Protein AF-A0A6J1R0N5-F1 (afdb_monomer)

Foldseek 3Di:
DWDDDPPDIDDADDDPDPVVRLVVSLVVLQVVQVVLVVVVHHDDLVLDAAEAADQVLDADQPRWHADPNDTHGYDQWHADPNQIAGSPRQSLVVLVVLLVQLVVLLVVLLVQFALFAHDALVVLLVSCCVRRVVSLQPCCLRNVHPDPVSNVSSQVSVQSSLCRSQSADPPFDSLLSCQQSLHFRSLLSSLLSLLLVLLCCLAANDPVVLVVLVVLLVVQVVVCVVPVPDDRRSNSVSNVVNVVCSLQQPDHDNAQPLVVDDLCLLQPAAAEAAVLQVVLQDDDFAPDDDDLVRFDADPVLVVSVVVVCVVVVFDPAFEKEKFWDADPPFQFIKIKMDTPPPDDIDMAGAHNLADRLRRRLVRLLVVLVVVVVCVVVVVDQGQEYEYEYQDVVLVVLLNDSDDDSLRWPSSSSNSNSVVCCCPVRVHDYYYYYHHPRSSNRNNSSRVVRSVVSRNDHHDSPHRHRSVSVSVVSVVVSLVVRVVVSVVCCVPHQVQLCVQPGDSVDSDRPCPPPDDGSLLSSVLSCVSSVHFPQLQNCCVVVVDVAQADPQRRRHGDPLCVQPPRPVLVVLNVVLVVVCVVVVHDDRDDPSVCVSVVVVVNSVSSVVSVVVSVDRD

pLDDT: mean 92.03, std 6.22, range [54.94, 98.06]

Solvent-accessible surface area (backbone atoms only — not comparable to full-atom values): 33763 Å² total; per-residue (Å²): 99,78,50,77,56,92,91,51,77,45,78,61,74,87,74,91,50,65,66,64,38,46,54,53,48,32,52,50,52,48,52,50,45,53,55,34,47,76,71,78,40,83,76,60,62,92,79,55,79,41,63,61,74,38,92,84,51,71,66,55,83,89,43,64,40,64,47,96,89,40,79,36,55,46,31,62,48,48,75,55,97,91,44,41,42,37,22,60,70,69,25,63,70,32,53,51,56,48,42,55,52,30,50,55,35,38,50,53,52,46,73,53,22,50,50,61,46,53,60,39,50,61,59,32,44,50,50,34,51,66,48,34,47,47,61,62,55,62,65,23,31,78,55,58,56,90,49,68,72,62,37,48,60,53,50,51,49,53,53,51,35,46,30,43,26,44,30,40,48,91,83,49,47,68,56,51,48,36,61,58,65,50,54,68,46,69,70,44,46,29,36,35,52,19,29,50,49,39,50,47,36,62,36,44,38,60,68,70,59,53,48,51,50,49,53,48,36,52,51,45,50,57,50,24,75,79,35,72,88,57,77,71,54,49,41,36,55,18,39,64,58,44,56,75,44,46,72,46,52,39,78,64,38,88,62,54,72,68,77,79,50,59,69,61,41,56,54,57,85,59,57,69,49,53,62,72,25,54,73,66,55,72,81,79,70,57,83,80,87,76,54,76,93,73,64,62,84,46,72,70,43,55,54,56,53,44,54,54,25,68,75,67,70,41,68,86,46,51,46,32,22,32,19,34,30,66,56,91,89,38,70,6,18,2,16,6,30,31,45,71,90,74,84,56,73,48,63,40,28,33,45,56,70,50,40,44,66,55,25,35,32,43,14,50,30,49,49,45,50,51,53,52,51,34,47,76,68,69,74,52,92,68,56,25,35,37,39,36,31,57,53,61,68,49,56,57,55,60,55,49,52,73,89,51,80,79,58,53,69,49,49,54,48,35,36,44,44,50,44,46,42,31,73,75,70,60,29,46,66,40,39,35,34,40,57,76,55,60,77,42,44,57,56,53,48,9,49,50,41,1,47,51,18,8,63,36,79,43,47,88,86,62,55,47,55,70,70,31,54,45,51,50,39,51,51,52,28,50,49,54,35,47,54,52,38,58,62,48,30,79,83,47,49,48,68,26,55,74,66,71,61,54,90,88,60,77,65,41,86,58,74,82,58,87,67,58,25,33,57,52,10,34,52,46,8,59,53,56,69,36,44,74,39,35,35,48,30,25,80,66,70,76,43,94,56,26,48,30,95,79,71,46,76,56,24,43,74,55,37,57,69,76,67,40,71,86,44,48,74,50,40,51,60,40,50,54,52,30,57,78,68,74,53,79,84,90,70,60,62,67,61,41,61,67,71,60,45,58,71,62,49,51,50,53,49,53,33,43,60,68,72,70,58,83,76

Secondary structure (DSSP, 8-state):
-EEEETTEEEE----S-HHHHHHHHHHHHHHHHHHHHHTT----GGG--EE---SS----TT-EEEETTEEEEEESEEEETTEEEETTS--HHHHHHHHHHHHHHHHHHHHHB-SSSBS-HHHHHHHHHHHTHHHHHTTHHHH--SSHHHHHHHHHHHHHHHHHHHT--TTS-HHHHHHHHT---HHHHHHHHHHHHHHHHHHH--HHHHHHHHHHHHHHHHHHHH-TTPPPPHHHHHHHHHHTTTTTT-SPPSS-GGGGS-HHHHH----EE-HHHHHTT-SPPP-----GGG----HHHHHHHHHHHHHHT-SS-EEEEEEEEE-SS-SSEEEEEEETTSS-EEEEEE-TTS-HHHHHHHHHHHHHHHHHHHHHTTS---SEEEEEES-HHHHHHHH-----TTS-HHHHHHHHHHHHHHHHH--EEEEEE--TTSS-HHHHHHHHHHHHHHHSPPPTT-PPPHHHHHHHHHHHHHHHHHHHHHHHHTTS-HHHHHHT--TT--S-GGGS----HHHHHHHHHHHTT--SSHHHHHTTTSSS----TTS-S---HHHHHHT-GGGHHHHHHHHHHHHHTT------HHHHHHTT-HHHHHHHHHHHHHTT---

Sequence (615 aa):
MELEFADDIVVYKMGSDRKQNRDKIEEAVNIIAKNLELLGLDLEPKKTTLVEYSRSGFVDDNISIMVKGVTIPNSSESRFLGVRVDNQVKFEGHIQDVRAKIEKANSILKYLNSVTRGSDCYTALLLYKSLVRSVTDYGCFVYAPTTGSLRLKLERGQYLGLRTALGTRNSTPTNVLVAEAKVDLLSVRAMMLAKNFCTKIIKYGNPSIRESIDILSQKEMLHRMRHPQKKKSIISLAWDRVKLFRKDIGQSLNNFEVWDMNYEDLTEDITIDTEIGFSHSAGRKTKERRRLEEMKYEKKDLDFIKEFCDEYDLENPMVIYTDGSKSEDSVATGASVIFEDNSQALYASLPKMWSSFSAEAFAISTALEKLEKDQDQGKGFFKNVLILSDCQSVLKAIKNNRLDVYKSSLILDIRRRHFRLKNKYGCTIIYGWIPAHRGYTGNEMADLLAKEGASEEAMSNFPIPISDLRCIFKEEAWNSTQDVLIRESSYKGKDYFRNFFNKNIKQPWFKQVRAERYFYSFINRIRANHYNLNESLARKNYIDSPRCECGYEIEDINHVIWQCSRYDAEREVMGEELVKRNIHGTEDIVDLIKREDWNKIGVIFNFIKRTGRII

Structure (mmCIF, N/CA/C/O backbone):
data_AF-A0A6J1R0N5-F1
#
_entry.id   AF-A0A6J1R0N5-F1
#
loop_
_atom_site.group_PDB
_atom_site.id
_atom_site.type_symbol
_atom_site.label_atom_id
_atom_site.label_alt_id
_atom_site.label_comp_id
_atom_site.label_asym_id
_atom_site.label_entity_id
_atom_site.label_seq_id
_atom_site.pdbx_PDB_ins_code
_atom_site.Cartn_x
_atom_site.Cartn_y
_atom_site.Cartn_z
_atom_site.occupancy
_atom_site.B_iso_or_equiv
_atom_site.auth_seq_id
_atom_site.auth_comp_id
_atom_site.auth_asym_id
_atom_site.auth_atom_id
_atom_site.pdbx_PDB_model_num
ATOM 1 N N . MET A 1 1 ? -6.418 -29.106 21.463 1.00 59.69 1 MET A N 1
ATOM 2 C CA . MET A 1 1 ? -6.701 -27.694 21.140 1.00 59.69 1 MET A CA 1
ATOM 3 C C . MET A 1 1 ? -7.304 -27.689 19.757 1.00 59.69 1 MET A C 1
ATOM 5 O O . MET A 1 1 ? -6.890 -28.506 18.937 1.00 59.69 1 MET A O 1
ATOM 9 N N . GLU A 1 2 ? -8.283 -26.824 19.559 1.00 67.50 2 GLU A N 1
ATOM 10 C CA . GLU A 1 2 ? -9.093 -26.724 18.351 1.00 67.50 2 GLU A CA 1
ATOM 11 C C . GLU A 1 2 ? -8.983 -25.295 17.815 1.00 67.50 2 GLU A C 1
ATOM 13 O O . GLU A 1 2 ? -8.913 -24.338 18.593 1.00 67.50 2 GLU A O 1
ATOM 18 N N . LEU A 1 3 ? -8.851 -25.170 16.497 1.00 78.88 3 LEU A N 1
ATOM 19 C CA . LEU A 1 3 ? -8.853 -23.905 15.774 1.00 78.88 3 LEU A CA 1
ATOM 20 C C . LEU A 1 3 ? -9.904 -24.010 14.677 1.00 78.88 3 LEU A C 1
ATOM 22 O O . LEU A 1 3 ? -9.853 -24.936 13.873 1.00 78.88 3 LEU A O 1
ATOM 26 N N . GLU A 1 4 ? -10.808 -23.043 14.623 1.00 81.94 4 GLU A N 1
ATOM 27 C CA . GLU A 1 4 ? -11.933 -23.052 13.693 1.00 81.94 4 GLU A CA 1
ATOM 28 C C . GLU A 1 4 ? -11.978 -21.751 12.899 1.00 81.94 4 GLU A C 1
ATOM 30 O O . GLU A 1 4 ? -11.718 -20.659 13.421 1.00 81.94 4 GLU A O 1
ATOM 35 N N . PHE A 1 5 ? -12.316 -21.869 11.620 1.00 83.19 5 PHE A N 1
ATOM 36 C CA . PHE A 1 5 ? -12.647 -20.740 10.769 1.00 83.19 5 PHE A CA 1
ATOM 37 C C . PHE A 1 5 ? -13.752 -21.148 9.793 1.00 83.19 5 PHE A C 1
ATOM 39 O O . PHE A 1 5 ? -13.491 -21.858 8.828 1.00 83.19 5 PHE A O 1
ATOM 46 N N . ALA A 1 6 ? -14.973 -20.660 10.028 1.00 85.88 6 ALA A N 1
ATOM 47 C CA . ALA A 1 6 ? -16.163 -21.092 9.291 1.00 85.88 6 ALA A CA 1
ATOM 48 C C . ALA A 1 6 ? -16.314 -22.629 9.320 1.00 85.88 6 ALA A C 1
ATOM 50 O O . ALA A 1 6 ? -16.497 -23.181 10.399 1.00 85.88 6 ALA A O 1
ATOM 51 N N . ASP A 1 7 ? -16.244 -23.302 8.171 1.00 87.56 7 ASP A N 1
ATOM 52 C CA . ASP A 1 7 ? -16.334 -24.760 8.027 1.00 87.56 7 ASP A CA 1
ATOM 53 C C . ASP A 1 7 ? -14.981 -25.489 8.151 1.00 87.56 7 ASP A C 1
ATOM 55 O O . ASP A 1 7 ? -14.952 -26.715 8.261 1.00 87.56 7 ASP A O 1
ATOM 59 N N . ASP A 1 8 ? -13.860 -24.761 8.163 1.00 89.62 8 ASP A N 1
ATOM 60 C CA . ASP A 1 8 ? -12.525 -25.338 8.316 1.00 89.62 8 ASP A CA 1
ATOM 61 C C . ASP A 1 8 ? -12.177 -25.531 9.808 1.00 89.62 8 ASP A C 1
ATOM 63 O O . ASP A 1 8 ? -11.988 -24.561 10.550 1.00 89.62 8 ASP A O 1
ATOM 67 N N . ILE A 1 9 ? -12.016 -26.791 10.233 1.00 91.00 9 ILE A N 1
ATOM 68 C CA . ILE A 1 9 ? -11.664 -27.186 11.610 1.00 91.00 9 ILE A CA 1
ATOM 69 C C . ILE A 1 9 ? -10.265 -27.813 11.637 1.00 91.00 9 ILE A C 1
ATOM 71 O O . ILE A 1 9 ? -9.937 -28.687 10.832 1.00 91.00 9 ILE A O 1
ATOM 75 N N . VAL A 1 10 ? -9.430 -27.403 12.596 1.00 91.31 10 VAL A N 1
ATOM 76 C CA . VAL A 1 10 ? -8.102 -27.981 12.837 1.00 91.31 10 VAL A CA 1
ATOM 77 C C . VAL A 1 10 ? -7.991 -28.479 14.268 1.00 91.31 10 VAL A C 1
ATOM 79 O O . VAL A 1 10 ? -8.023 -27.710 15.229 1.00 91.31 10 VAL A O 1
ATOM 82 N N . VAL A 1 11 ? -7.729 -29.777 14.391 1.00 92.38 11 VAL A N 1
ATOM 83 C CA . VAL A 1 11 ? -7.383 -30.436 15.650 1.00 92.38 11 VAL A CA 1
ATOM 84 C C . VAL A 1 11 ? -5.901 -30.771 15.635 1.00 92.38 11 VAL A C 1
ATOM 86 O O . VAL A 1 11 ? -5.391 -31.345 14.675 1.00 92.38 11 VAL A O 1
ATOM 89 N N . TYR A 1 12 ? -5.191 -30.436 16.712 1.00 92.31 12 TYR A N 1
ATOM 90 C CA . TYR A 1 12 ? -3.778 -30.784 16.830 1.00 92.31 12 TYR A CA 1
ATOM 91 C C . TYR A 1 12 ? -3.395 -31.276 18.224 1.00 92.31 12 TYR A C 1
ATOM 93 O O . TYR A 1 12 ? -3.928 -30.850 19.258 1.00 92.31 12 TYR A O 1
ATOM 101 N N . LYS A 1 13 ? -2.392 -32.159 18.237 1.00 91.62 13 LYS A N 1
ATOM 102 C CA . LYS A 1 13 ? -1.748 -32.687 19.437 1.00 91.62 13 LYS A CA 1
ATOM 103 C C . LYS A 1 13 ? -0.231 -32.639 19.274 1.00 91.62 13 LYS A C 1
ATOM 105 O O . LYS A 1 13 ? 0.304 -32.966 18.223 1.00 91.62 13 LYS A O 1
ATOM 110 N N . MET A 1 14 ? 0.455 -32.235 20.339 1.00 89.44 14 MET A N 1
ATOM 111 C CA . MET A 1 14 ? 1.913 -32.250 20.432 1.00 89.44 14 MET A CA 1
ATOM 112 C C . MET A 1 14 ? 2.330 -33.246 21.518 1.00 89.44 14 MET A C 1
ATOM 114 O O . MET A 1 14 ? 1.792 -33.211 22.627 1.00 89.44 14 MET A O 1
ATOM 118 N N . GLY A 1 15 ? 3.292 -34.110 21.202 1.00 89.75 15 GLY A N 1
ATOM 119 C CA . GLY A 1 15 ? 3.827 -35.135 22.100 1.00 89.75 15 GLY A CA 1
ATOM 120 C C . GLY A 1 15 ? 4.934 -35.937 21.414 1.00 89.75 15 GLY A C 1
ATOM 121 O O . GLY A 1 15 ? 5.039 -35.898 20.191 1.00 89.75 15 GLY A O 1
ATOM 122 N N . SER A 1 16 ? 5.762 -36.641 22.185 1.00 88.62 16 SER A N 1
ATOM 123 C CA . SER A 1 16 ? 6.844 -37.486 21.654 1.00 88.62 16 SER A CA 1
ATOM 124 C C . SER A 1 16 ? 6.361 -38.842 21.132 1.00 88.62 16 SER A C 1
ATOM 126 O O . SER A 1 16 ? 7.018 -39.422 20.273 1.00 88.62 16 SER A O 1
ATOM 128 N N . ASP A 1 17 ? 5.230 -39.343 21.637 1.00 91.50 17 ASP A N 1
ATOM 129 C CA . ASP A 1 17 ? 4.632 -40.606 21.205 1.00 91.50 17 ASP A CA 1
ATOM 130 C C . ASP A 1 17 ? 3.642 -40.372 20.058 1.00 91.50 17 ASP A C 1
ATOM 132 O O . ASP A 1 17 ? 2.557 -39.810 20.233 1.00 91.50 17 ASP A O 1
ATOM 136 N N . ARG A 1 18 ? 4.040 -40.814 18.867 1.00 90.44 18 ARG A N 1
ATOM 137 C CA . ARG A 1 18 ? 3.276 -40.654 17.627 1.00 90.44 18 ARG A CA 1
ATOM 138 C C . ARG A 1 18 ? 1.965 -41.436 17.650 1.00 90.44 18 ARG A C 1
ATOM 140 O O . ARG A 1 18 ? 0.943 -40.897 17.234 1.00 90.44 18 ARG A O 1
ATOM 147 N N . LYS A 1 19 ? 1.976 -42.667 18.176 1.00 90.69 19 LYS A N 1
ATOM 148 C CA . LYS A 1 19 ? 0.784 -43.527 18.226 1.00 90.69 19 LYS A CA 1
ATOM 149 C C . LYS A 1 19 ? -0.236 -42.945 19.191 1.00 90.69 19 LYS A C 1
ATOM 151 O O . LYS A 1 19 ? -1.377 -42.725 18.805 1.00 90.69 19 LYS A O 1
ATOM 156 N N . GLN A 1 20 ? 0.212 -42.558 20.385 1.00 93.69 20 GLN A N 1
ATOM 157 C CA . GLN A 1 20 ? -0.666 -41.917 21.360 1.00 93.69 20 GLN A CA 1
ATOM 158 C C . GLN A 1 20 ? -1.241 -40.587 20.843 1.00 93.69 20 GLN A C 1
ATOM 160 O O . GLN A 1 20 ? -2.402 -40.269 21.105 1.00 93.69 20 GLN A O 1
ATOM 165 N N . ASN A 1 21 ? -0.447 -39.782 20.126 1.00 93.50 21 ASN A N 1
ATOM 166 C CA . ASN A 1 21 ? -0.946 -38.549 19.514 1.00 93.50 21 ASN A CA 1
ATOM 167 C C . ASN A 1 21 ? -2.025 -38.841 18.467 1.00 93.50 21 ASN A C 1
ATOM 169 O O . ASN A 1 21 ? -3.053 -38.169 18.479 1.00 93.50 21 ASN A O 1
ATOM 173 N N . ARG A 1 22 ? -1.801 -39.836 17.597 1.00 94.44 22 ARG A N 1
ATOM 174 C CA . ARG A 1 22 ? -2.782 -40.292 16.607 1.00 94.44 22 ARG A CA 1
ATOM 175 C C . ARG A 1 22 ? -4.070 -40.734 17.286 1.00 94.44 22 ARG A C 1
ATOM 177 O O . ARG A 1 22 ? -5.122 -40.233 16.912 1.00 94.44 22 ARG A O 1
ATOM 184 N N . ASP A 1 23 ? -3.989 -41.615 18.285 1.00 94.38 23 ASP A N 1
ATOM 185 C CA . ASP A 1 23 ? -5.167 -42.168 18.972 1.00 94.38 23 ASP A CA 1
ATOM 186 C C . ASP A 1 23 ? -6.022 -41.042 19.582 1.00 94.38 23 ASP A C 1
ATOM 188 O O . ASP A 1 23 ? -7.237 -41.007 19.416 1.00 94.38 23 ASP A O 1
ATOM 192 N N . LYS A 1 24 ? -5.376 -40.044 20.204 1.00 95.38 24 LYS A N 1
ATOM 193 C CA . LYS A 1 24 ? -6.061 -38.865 20.762 1.00 95.38 24 LYS A CA 1
ATOM 194 C C . LYS A 1 24 ? -6.669 -37.947 19.701 1.00 95.38 24 LYS A C 1
ATOM 196 O O . LYS A 1 24 ? -7.677 -37.300 19.970 1.00 95.38 24 LYS A O 1
ATOM 201 N N . ILE A 1 25 ? -6.039 -37.827 18.532 1.00 95.25 25 ILE A N 1
ATOM 202 C CA . ILE A 1 25 ? -6.597 -37.058 17.412 1.00 95.25 25 ILE A CA 1
ATOM 203 C C . ILE A 1 25 ? -7.824 -37.783 16.854 1.00 95.25 25 ILE A C 1
ATOM 205 O O . ILE A 1 25 ? -8.840 -37.137 16.633 1.00 95.25 25 ILE A O 1
ATOM 209 N N . GLU A 1 26 ? -7.754 -39.102 16.674 1.00 95.75 26 GLU A N 1
ATOM 210 C CA . GLU A 1 26 ? -8.882 -39.916 16.211 1.00 95.75 26 GLU A CA 1
ATOM 211 C C . GLU A 1 26 ? -10.077 -39.824 17.167 1.00 95.75 26 GLU A C 1
ATOM 213 O O . GLU A 1 26 ? -11.199 -39.576 16.727 1.00 95.75 26 GLU A O 1
ATOM 218 N N . GLU A 1 27 ? -9.839 -39.945 18.475 1.00 95.50 27 GLU A N 1
ATOM 219 C CA . GLU A 1 27 ? -10.869 -39.753 19.500 1.00 95.50 27 GLU A CA 1
ATOM 220 C C . GLU A 1 27 ? -11.522 -38.366 19.384 1.00 95.50 27 GLU A C 1
ATOM 222 O O . GLU A 1 27 ? -12.745 -38.257 19.297 1.00 95.50 27 GLU A O 1
ATOM 227 N N . ALA A 1 28 ? -10.714 -37.303 19.305 1.00 94.75 28 ALA A N 1
ATOM 228 C CA . ALA A 1 28 ? -11.211 -35.935 19.192 1.00 94.75 28 ALA A CA 1
ATOM 229 C C . ALA A 1 28 ? -12.021 -35.701 17.905 1.00 94.75 28 ALA A C 1
ATOM 231 O O . ALA A 1 28 ? -13.099 -35.113 17.960 1.00 94.75 28 ALA A O 1
ATOM 232 N N . VAL A 1 29 ? -11.543 -36.186 16.755 1.00 94.25 29 VAL A N 1
ATOM 233 C CA . VAL A 1 29 ? -12.245 -36.042 15.469 1.00 94.25 29 VAL A CA 1
ATOM 234 C C . VAL A 1 29 ? -13.572 -36.800 15.478 1.00 94.25 29 VAL A C 1
ATOM 236 O O . VAL A 1 29 ? -14.566 -36.281 14.974 1.00 94.25 29 VAL A O 1
ATOM 239 N N . ASN A 1 30 ? -13.635 -37.984 16.091 1.00 93.50 30 ASN A N 1
ATOM 240 C CA . ASN A 1 30 ? -14.885 -38.738 16.210 1.00 93.50 30 ASN A CA 1
ATOM 241 C C . ASN A 1 30 ? -15.891 -38.066 17.158 1.00 93.50 30 ASN A C 1
ATOM 243 O O . ASN A 1 30 ? -17.092 -38.074 16.878 1.00 93.50 30 ASN A O 1
ATOM 247 N N . ILE A 1 31 ? -15.422 -37.427 18.236 1.00 93.81 31 ILE A N 1
ATOM 248 C CA . ILE A 1 31 ? -16.271 -36.591 19.100 1.00 93.81 31 ILE A CA 1
ATOM 249 C C . ILE A 1 31 ? -16.836 -35.405 18.309 1.00 93.81 31 ILE A C 1
ATOM 251 O O . ILE A 1 31 ? -18.041 -35.163 18.357 1.00 93.81 31 ILE A O 1
ATOM 255 N N . ILE A 1 32 ? -15.994 -34.701 17.545 1.00 92.44 32 ILE A N 1
ATOM 256 C CA . ILE A 1 32 ? -16.423 -33.581 16.694 1.00 92.44 32 ILE A CA 1
ATOM 257 C C . ILE A 1 32 ? -17.450 -34.055 15.665 1.00 92.44 32 ILE A C 1
ATOM 259 O O . ILE A 1 32 ? -18.516 -33.460 15.553 1.00 92.44 32 ILE A O 1
ATOM 263 N N . ALA A 1 33 ? -17.184 -35.161 14.967 1.00 92.19 33 ALA A N 1
ATOM 264 C CA . ALA A 1 33 ? -18.095 -35.722 13.974 1.00 92.19 33 ALA A CA 1
ATOM 265 C C . ALA A 1 33 ? -19.481 -36.046 14.559 1.00 92.19 33 ALA A C 1
ATOM 267 O O . ALA A 1 33 ? -20.492 -35.742 13.929 1.00 92.19 33 ALA A O 1
ATOM 268 N N . LYS A 1 34 ? -19.530 -36.612 15.773 1.00 92.62 34 LYS A N 1
ATOM 269 C CA . LYS A 1 34 ? -20.783 -36.888 16.487 1.00 92.62 34 LYS A CA 1
ATOM 270 C C . LYS A 1 34 ? -21.508 -35.603 16.895 1.00 92.62 34 LYS A C 1
ATOM 272 O O . LYS A 1 34 ? -22.724 -35.519 16.768 1.00 92.62 34 LYS A O 1
ATOM 277 N N . ASN A 1 35 ? -20.779 -34.602 17.384 1.00 92.62 35 ASN A N 1
ATOM 278 C CA . ASN A 1 35 ? -21.372 -33.323 17.776 1.00 92.62 35 ASN A CA 1
ATOM 279 C C . ASN A 1 35 ? -21.924 -32.557 16.568 1.00 92.62 35 ASN A C 1
ATOM 281 O O . ASN A 1 35 ? -23.005 -31.985 16.657 1.00 92.62 35 ASN A O 1
ATOM 285 N N . LEU A 1 36 ? -21.216 -32.581 15.437 1.00 91.88 36 LEU A N 1
ATOM 286 C CA . LEU A 1 36 ? -21.692 -31.999 14.183 1.00 91.88 36 LEU A CA 1
ATOM 287 C C . LEU A 1 36 ? -22.981 -32.680 13.714 1.00 91.88 36 LEU A C 1
ATOM 289 O O . LEU A 1 36 ? -23.928 -31.986 13.358 1.00 91.88 36 LEU A O 1
ATOM 293 N N . GLU A 1 37 ? -23.062 -34.008 13.810 1.00 92.69 37 GLU A N 1
ATOM 294 C CA . GLU A 1 37 ? -24.267 -34.763 13.446 1.00 92.69 37 GLU A CA 1
ATOM 295 C C . GLU A 1 37 ? -25.488 -34.344 14.283 1.00 92.69 37 GLU A C 1
ATOM 297 O O . GLU A 1 37 ? -26.575 -34.156 13.735 1.00 92.69 37 GLU A O 1
ATOM 302 N N . LEU A 1 38 ? -25.306 -34.087 15.586 1.00 93.88 38 LEU A N 1
ATOM 303 C CA . LEU A 1 38 ? -26.365 -33.549 16.455 1.00 93.88 38 LEU A CA 1
ATOM 304 C C . LEU A 1 38 ? -26.842 -32.149 16.033 1.00 93.88 38 LEU A C 1
ATOM 306 O O . LEU A 1 38 ? -27.981 -31.781 16.312 1.00 93.88 38 LEU A O 1
ATOM 310 N N . LEU A 1 39 ? -25.984 -31.375 15.366 1.00 93.75 39 LEU A N 1
ATOM 311 C CA . LEU A 1 39 ? -26.291 -30.045 14.831 1.00 93.75 39 LEU A CA 1
ATOM 312 C C . LEU A 1 39 ? -26.806 -30.087 13.380 1.00 93.75 39 LEU A C 1
ATOM 314 O O . LEU A 1 39 ? -27.029 -29.034 12.785 1.00 93.75 39 LEU A O 1
ATOM 318 N N . GLY A 1 40 ? -26.990 -31.278 12.797 1.00 94.06 40 GLY A N 1
ATOM 319 C CA . GLY A 1 40 ? -27.373 -31.439 11.391 1.00 94.06 40 GLY A CA 1
ATOM 320 C C . GLY A 1 40 ? -26.249 -31.105 10.401 1.00 94.06 40 GLY A C 1
ATOM 321 O O . GLY A 1 40 ? -26.521 -30.821 9.235 1.00 94.06 40 GLY A O 1
ATOM 322 N N . LEU A 1 41 ? -24.996 -31.115 10.860 1.00 93.12 41 LEU A N 1
ATOM 323 C CA . LEU A 1 41 ? -23.792 -30.901 10.062 1.00 93.12 41 LEU A CA 1
ATOM 324 C C . LEU A 1 41 ? -23.040 -32.221 9.863 1.00 93.12 41 LEU A C 1
ATOM 326 O O . LEU A 1 41 ? -23.154 -33.152 10.658 1.00 93.12 41 LEU A O 1
ATOM 330 N N . ASP A 1 42 ? -22.237 -32.296 8.803 1.00 90.44 42 ASP A N 1
ATOM 331 C CA . ASP A 1 42 ? -21.464 -33.491 8.475 1.00 90.44 42 ASP A CA 1
ATOM 332 C C . ASP A 1 42 ? -19.994 -33.159 8.193 1.00 90.44 42 ASP A C 1
ATOM 334 O O . ASP A 1 42 ? -19.667 -32.109 7.638 1.00 90.44 42 ASP A O 1
ATOM 338 N N . LEU A 1 43 ? -19.106 -34.076 8.574 1.00 90.75 43 LEU A N 1
ATOM 339 C CA . LEU A 1 43 ? -17.672 -33.975 8.345 1.00 90.75 43 LEU A CA 1
ATOM 340 C C . LEU A 1 43 ? -17.308 -34.830 7.133 1.00 90.75 43 LEU A C 1
ATOM 342 O O . LEU A 1 43 ? -17.406 -36.052 7.183 1.00 90.75 43 LEU A O 1
ATOM 346 N N . GLU A 1 44 ? -16.871 -34.179 6.054 1.00 92.06 44 GLU A N 1
ATOM 347 C CA . GLU A 1 44 ? -16.538 -34.819 4.776 1.00 92.06 44 GLU A CA 1
ATOM 348 C C . GLU A 1 44 ? -15.152 -35.498 4.837 1.00 92.06 44 GLU A C 1
ATOM 350 O O . GLU A 1 44 ? -14.121 -34.804 4.831 1.00 92.06 44 GLU A O 1
ATOM 355 N N . PRO A 1 45 ? -15.071 -36.845 4.832 1.00 91.06 45 PRO A N 1
ATOM 356 C CA . PRO A 1 45 ? -13.795 -37.548 4.940 1.00 91.06 45 PRO A CA 1
ATOM 357 C C . PRO A 1 45 ? -12.838 -37.221 3.788 1.00 91.06 45 PRO A C 1
ATOM 359 O O . PRO A 1 45 ? -11.636 -37.117 4.008 1.00 91.06 45 PRO A O 1
ATOM 362 N N . LYS A 1 46 ? -13.341 -36.959 2.570 1.00 89.25 46 LYS A N 1
ATOM 363 C CA . LYS A 1 46 ? -12.485 -36.624 1.412 1.00 89.25 46 LYS A CA 1
ATOM 364 C C . LYS A 1 46 ? -11.780 -35.274 1.534 1.00 89.25 46 LYS A C 1
ATOM 366 O O . LYS A 1 46 ? -10.784 -35.046 0.851 1.00 89.25 46 LYS A O 1
ATOM 371 N N . LYS A 1 47 ? -12.310 -34.365 2.354 1.00 90.19 47 LYS A N 1
ATOM 372 C CA . LYS A 1 47 ? -11.694 -33.062 2.649 1.00 90.19 47 LYS A CA 1
ATOM 373 C C . LYS A 1 47 ? -10.817 -33.110 3.902 1.00 90.19 47 LYS A C 1
ATOM 375 O O . LYS A 1 47 ? -10.054 -32.180 4.144 1.00 90.19 47 LYS A O 1
ATOM 380 N N . THR A 1 48 ? -10.897 -34.189 4.677 1.00 93.00 48 THR A N 1
ATOM 381 C CA . THR A 1 48 ? -10.131 -34.367 5.911 1.00 93.00 48 THR A CA 1
ATOM 382 C C . THR A 1 48 ? -8.714 -34.822 5.584 1.00 93.00 48 THR A C 1
ATOM 384 O O . THR A 1 48 ? -8.506 -35.708 4.761 1.00 93.00 48 THR A O 1
ATOM 387 N N . THR A 1 49 ? -7.712 -34.209 6.213 1.00 94.56 49 THR A N 1
ATOM 388 C CA . THR A 1 49 ? -6.299 -34.558 6.003 1.00 94.56 49 THR A CA 1
ATOM 389 C C . THR A 1 49 ? -5.593 -34.717 7.344 1.00 94.56 49 THR A C 1
ATOM 391 O O . THR A 1 49 ? -5.663 -33.827 8.190 1.00 94.56 49 THR A O 1
ATOM 394 N N . LEU A 1 50 ? -4.869 -35.824 7.517 1.00 95.19 50 LEU A N 1
ATOM 395 C CA . LEU A 1 50 ? -3.955 -36.043 8.636 1.00 95.19 50 LEU A CA 1
ATOM 396 C C . LEU A 1 50 ? -2.529 -35.687 8.201 1.00 95.19 50 LEU A C 1
ATOM 398 O O . LEU A 1 50 ? -2.080 -36.138 7.152 1.00 95.19 50 LEU A O 1
ATOM 402 N N . VAL A 1 51 ? -1.810 -34.900 9.003 1.00 94.62 51 VAL A N 1
ATOM 403 C CA . VAL A 1 51 ? -0.399 -34.569 8.746 1.00 94.62 51 VAL A CA 1
ATOM 404 C C . VAL A 1 51 ? 0.391 -34.625 10.043 1.00 94.62 51 VAL A C 1
ATOM 406 O O . VAL A 1 51 ? 0.079 -33.921 11.006 1.00 94.62 51 VAL A O 1
ATOM 409 N N . GLU A 1 52 ? 1.462 -35.410 10.051 1.00 93.44 52 GLU A N 1
ATOM 410 C CA . GLU A 1 52 ? 2.456 -35.387 11.119 1.00 93.44 52 GLU A CA 1
ATOM 411 C C . GLU A 1 52 ? 3.613 -34.438 10.805 1.00 93.44 52 GLU A C 1
ATOM 413 O O . GLU A 1 52 ? 4.398 -34.669 9.889 1.00 93.44 52 GLU A O 1
ATOM 418 N N . TYR A 1 53 ? 3.785 -33.400 11.624 1.00 92.06 53 TYR A N 1
ATOM 419 C CA . TYR A 1 53 ? 4.885 -32.449 11.469 1.00 92.06 53 TYR A CA 1
ATOM 420 C C . TYR A 1 53 ? 6.156 -32.940 12.163 1.00 92.06 53 TYR A C 1
ATOM 422 O O . TYR A 1 53 ? 6.178 -33.166 13.376 1.00 92.06 53 TYR A O 1
ATOM 430 N N . SER A 1 54 ? 7.251 -33.060 11.410 1.00 88.94 54 SER A N 1
ATOM 431 C CA . SER A 1 54 ? 8.531 -33.543 11.929 1.00 88.94 54 SER A CA 1
ATOM 432 C C . SER A 1 54 ? 9.723 -32.892 11.227 1.00 88.94 54 SER A C 1
ATOM 434 O O . SER A 1 54 ? 9.648 -32.425 10.093 1.00 88.94 54 SER A O 1
ATOM 436 N N . ARG A 1 55 ? 10.884 -32.878 11.894 1.00 84.69 55 ARG A N 1
ATOM 437 C CA . ARG A 1 55 ? 12.113 -32.337 11.286 1.00 84.69 55 ARG A CA 1
ATOM 438 C C . ARG A 1 55 ? 12.634 -33.205 10.140 1.00 84.69 55 ARG A C 1
ATOM 440 O O . ARG A 1 55 ? 13.258 -32.661 9.233 1.00 84.69 55 ARG A O 1
ATOM 447 N N . SER A 1 56 ? 12.404 -34.520 10.174 1.00 87.38 56 SER A N 1
ATOM 448 C CA . SER A 1 56 ? 12.834 -35.428 9.103 1.00 87.38 56 SER A CA 1
ATOM 449 C C . SER A 1 56 ? 12.004 -35.243 7.835 1.00 87.38 56 SER A C 1
ATOM 451 O O . SER A 1 56 ? 12.536 -35.434 6.747 1.00 87.38 56 SER A O 1
ATOM 453 N N . GLY A 1 57 ? 10.737 -34.829 7.966 1.00 86.56 57 GLY A N 1
ATOM 454 C CA . GLY A 1 57 ? 9.785 -34.804 6.854 1.00 86.56 57 GLY A CA 1
ATOM 455 C C . GLY A 1 57 ? 9.333 -36.198 6.420 1.00 86.56 57 GLY A C 1
ATOM 456 O O . GLY A 1 57 ? 8.708 -36.340 5.373 1.00 86.56 57 GLY A O 1
ATOM 457 N N . PHE A 1 58 ? 9.662 -37.226 7.206 1.00 90.12 58 PHE A N 1
ATOM 458 C CA . PHE A 1 58 ? 9.217 -38.590 6.958 1.00 90.12 58 PHE A CA 1
ATOM 459 C C . PHE A 1 58 ? 7.701 -38.687 7.147 1.00 90.12 58 PHE A C 1
ATOM 461 O O . PHE A 1 58 ? 7.174 -38.184 8.142 1.00 90.12 58 PHE A O 1
ATOM 468 N N . VAL A 1 59 ? 7.034 -39.342 6.199 1.00 90.75 59 VAL A N 1
ATOM 469 C CA . VAL A 1 59 ? 5.622 -39.719 6.284 1.00 90.75 59 VAL A CA 1
ATOM 470 C C . VAL A 1 59 ? 5.581 -41.201 6.601 1.00 90.75 59 VAL A C 1
ATOM 472 O O . VAL A 1 59 ? 6.199 -42.000 5.906 1.00 90.75 59 VAL A O 1
ATOM 475 N N . ASP A 1 60 ? 4.907 -41.550 7.688 1.00 89.69 60 ASP A N 1
ATOM 476 C CA . ASP A 1 60 ? 4.727 -42.945 8.075 1.00 89.69 60 ASP A CA 1
ATOM 477 C C . ASP A 1 60 ? 3.388 -43.434 7.553 1.00 89.69 60 ASP A C 1
ATOM 479 O O . ASP A 1 60 ? 2.339 -43.027 8.059 1.00 89.69 60 ASP A O 1
ATOM 483 N N . ASP A 1 61 ? 3.450 -44.300 6.548 1.00 89.75 61 ASP A N 1
ATOM 484 C CA . ASP A 1 61 ? 2.278 -44.858 5.874 1.00 89.75 61 ASP A CA 1
ATOM 485 C C . ASP A 1 61 ? 1.452 -45.774 6.794 1.00 89.75 61 ASP A C 1
ATOM 487 O O . ASP A 1 61 ? 0.297 -46.075 6.497 1.00 89.75 61 ASP A O 1
ATOM 491 N N . ASN A 1 62 ? 2.003 -46.190 7.943 1.00 91.06 62 ASN A N 1
ATOM 492 C CA . ASN A 1 62 ? 1.274 -46.983 8.936 1.00 91.06 62 ASN A CA 1
ATOM 493 C C . ASN A 1 62 ? 0.425 -46.123 9.881 1.00 91.06 62 ASN A C 1
ATOM 495 O O . ASN A 1 62 ? -0.319 -46.660 10.704 1.00 91.06 62 ASN A O 1
ATOM 499 N N . ILE A 1 63 ? 0.551 -44.795 9.812 1.00 92.12 63 ILE A N 1
ATOM 500 C CA . ILE A 1 63 ? -0.232 -43.870 10.624 1.00 92.12 63 ILE A CA 1
ATOM 501 C C . ILE A 1 63 ? -1.440 -43.410 9.811 1.00 92.12 63 ILE A C 1
ATOM 503 O O . ILE A 1 63 ? -1.330 -42.829 8.736 1.00 92.12 63 ILE A O 1
ATOM 507 N N . SER A 1 64 ? -2.620 -43.678 10.352 1.00 95.00 64 SER A N 1
ATOM 508 C CA . SER A 1 64 ? -3.902 -43.256 9.798 1.00 95.00 64 SER A CA 1
ATOM 509 C C . SER A 1 64 ? -4.911 -43.083 10.924 1.00 95.00 64 SER A C 1
ATOM 511 O O . SER A 1 64 ? -4.727 -43.643 12.011 1.00 95.00 64 SER A O 1
ATOM 513 N N . ILE A 1 65 ? -5.953 -42.296 10.660 1.00 95.81 65 ILE A N 1
ATOM 514 C CA . ILE A 1 65 ? -7.118 -42.165 11.540 1.00 95.81 65 ILE A CA 1
ATOM 515 C C . ILE A 1 65 ? -8.382 -42.649 10.830 1.00 95.81 65 ILE A C 1
ATOM 517 O O . ILE A 1 65 ? -8.489 -42.557 9.608 1.00 95.81 65 ILE A O 1
ATOM 521 N N . MET A 1 66 ? -9.349 -43.138 11.592 1.00 94.69 66 MET A N 1
ATOM 522 C CA . MET A 1 66 ? -10.667 -43.546 11.122 1.00 94.69 66 MET A CA 1
ATOM 523 C C . MET A 1 66 ? -11.697 -42.454 11.399 1.00 94.69 66 MET A C 1
ATOM 525 O O . MET A 1 66 ? -11.909 -42.059 12.544 1.00 94.69 66 MET A O 1
ATOM 529 N N . VAL A 1 67 ? -12.370 -42.002 10.343 1.00 92.06 67 VAL A N 1
ATOM 530 C CA . VAL A 1 67 ? -13.392 -40.953 10.397 1.00 92.06 67 VAL A CA 1
ATOM 531 C C . VAL A 1 67 ? -14.623 -41.440 9.643 1.00 92.06 67 VAL A C 1
ATOM 533 O O . VAL A 1 67 ? -14.553 -41.673 8.439 1.00 92.06 67 VAL A O 1
ATOM 536 N N . LYS A 1 68 ? -15.749 -41.641 10.342 1.00 87.56 68 LYS A N 1
ATOM 537 C CA . LYS A 1 68 ? -17.005 -42.173 9.756 1.00 87.56 68 LYS A CA 1
ATOM 538 C C . LYS A 1 68 ? -16.804 -43.459 8.933 1.00 87.56 68 LYS A C 1
ATOM 540 O O . LYS A 1 68 ? -17.369 -43.626 7.857 1.00 87.56 68 LYS A O 1
ATOM 545 N N . GLY A 1 69 ? -15.955 -44.365 9.421 1.00 89.06 69 GLY A N 1
ATOM 546 C CA . GLY A 1 69 ? -15.635 -45.619 8.729 1.00 89.06 69 GLY A CA 1
ATOM 547 C C . GLY A 1 69 ? -14.673 -45.480 7.541 1.00 89.06 69 GLY A C 1
ATOM 548 O O . GLY A 1 69 ? -14.327 -46.488 6.933 1.00 89.06 69 GLY A O 1
ATOM 549 N N . VAL A 1 70 ? -14.202 -44.269 7.228 1.00 94.12 70 VAL A N 1
ATOM 550 C CA . VAL A 1 70 ? -13.204 -44.009 6.183 1.00 94.12 70 VAL A CA 1
ATOM 551 C C . VAL A 1 70 ? -11.824 -43.848 6.813 1.00 94.12 70 VAL A C 1
ATOM 553 O O . VAL A 1 70 ? -11.644 -43.076 7.756 1.00 94.12 70 VAL A O 1
ATOM 556 N N . THR A 1 71 ? -10.833 -44.557 6.275 1.00 95.38 71 THR A N 1
ATOM 557 C CA . THR A 1 71 ? -9.429 -44.412 6.676 1.00 95.38 71 THR A CA 1
ATOM 558 C C . THR A 1 71 ? -8.815 -43.174 6.027 1.00 95.38 71 THR A C 1
ATOM 560 O O . THR A 1 71 ? -8.750 -43.075 4.802 1.00 95.38 71 THR A O 1
ATOM 563 N N . ILE A 1 72 ? -8.323 -42.249 6.847 1.00 96.25 72 ILE A N 1
ATOM 564 C CA . ILE A 1 72 ? -7.582 -41.061 6.424 1.00 96.25 72 ILE A CA 1
ATOM 565 C C . ILE A 1 72 ? -6.084 -41.319 6.645 1.00 96.25 72 ILE A C 1
ATOM 567 O O . ILE A 1 72 ? -5.644 -41.373 7.801 1.00 96.25 72 ILE A O 1
ATOM 571 N N . PRO A 1 73 ? -5.288 -41.506 5.577 1.00 95.06 73 PRO A N 1
ATOM 572 C CA . PRO A 1 73 ? -3.856 -41.750 5.699 1.00 95.06 73 PRO A CA 1
ATOM 573 C C . PRO A 1 73 ? -3.097 -40.479 6.094 1.00 95.06 73 PRO A C 1
ATOM 575 O O . PRO A 1 73 ? -3.536 -39.355 5.832 1.00 95.06 73 PRO A O 1
ATOM 578 N N . ASN A 1 74 ? -1.927 -40.664 6.699 1.00 95.00 74 ASN A N 1
ATOM 579 C CA . ASN A 1 74 ? -0.969 -39.590 6.923 1.00 95.00 74 ASN A CA 1
ATOM 580 C C . ASN A 1 74 ? -0.453 -39.035 5.588 1.00 95.00 74 ASN A C 1
ATOM 582 O O . ASN A 1 74 ? -0.033 -39.779 4.705 1.00 95.00 74 ASN A O 1
ATOM 586 N N . SER A 1 75 ? -0.473 -37.714 5.451 1.00 94.38 75 SER A N 1
ATOM 587 C CA . SER A 1 75 ? -0.021 -36.990 4.267 1.00 94.38 75 SER A CA 1
ATOM 588 C C . SER A 1 75 ? 1.266 -36.217 4.562 1.00 94.38 75 SER A C 1
ATOM 590 O O . SER A 1 75 ? 1.538 -35.813 5.694 1.00 94.38 75 SER A O 1
ATOM 592 N N . SER A 1 76 ? 2.056 -35.949 3.521 1.00 93.88 76 SER A N 1
ATOM 593 C CA . SER A 1 76 ? 3.232 -35.071 3.603 1.00 93.88 76 SER A CA 1
ATOM 594 C C . SER A 1 76 ? 2.870 -33.594 3.752 1.00 93.88 76 SER A C 1
ATOM 596 O O . SER A 1 76 ? 3.738 -32.776 4.059 1.00 93.88 76 SER A O 1
ATOM 598 N N . GLU A 1 77 ? 1.612 -33.232 3.516 1.00 94.50 77 GLU A N 1
ATOM 599 C CA . GLU A 1 77 ? 1.157 -31.849 3.458 1.00 94.50 77 GLU A CA 1
ATOM 600 C C . GLU A 1 77 ? -0.358 -31.721 3.632 1.00 94.50 77 GLU A C 1
ATOM 602 O O . GLU A 1 77 ? -1.119 -32.650 3.356 1.00 94.50 77 GLU A O 1
ATOM 607 N N . SER A 1 78 ? -0.798 -30.526 4.017 1.00 93.56 78 SER A N 1
ATOM 608 C CA . SER A 1 78 ? -2.207 -30.130 3.999 1.00 93.56 78 SER A CA 1
ATOM 609 C C . SER A 1 78 ? -2.375 -28.720 3.443 1.00 93.56 78 SER A C 1
ATOM 611 O O . SER A 1 78 ? -1.424 -27.938 3.346 1.00 93.56 78 SER A O 1
ATOM 613 N N . ARG A 1 79 ? -3.604 -28.376 3.051 1.00 92.06 79 ARG A N 1
ATOM 614 C CA . ARG A 1 79 ? -3.990 -27.001 2.730 1.00 92.06 79 ARG A CA 1
ATOM 615 C C . ARG A 1 79 ? -4.947 -26.502 3.806 1.00 92.06 79 ARG A C 1
ATOM 617 O O . ARG A 1 79 ? -5.952 -27.146 4.059 1.00 92.06 79 ARG A O 1
ATOM 624 N N . PHE A 1 80 ? -4.645 -25.347 4.385 1.00 89.69 80 PHE A N 1
ATOM 625 C CA . PHE A 1 80 ? -5.489 -24.685 5.375 1.00 89.69 80 PHE A CA 1
ATOM 626 C C . PHE A 1 80 ? -5.565 -23.194 5.055 1.00 89.69 80 PHE A C 1
ATOM 628 O O . PHE A 1 80 ? -4.527 -22.560 4.843 1.00 89.69 80 PHE A O 1
ATOM 635 N N . LEU A 1 81 ? -6.784 -22.651 4.946 1.00 89.81 81 LEU A N 1
ATOM 636 C CA . LEU A 1 81 ? -7.037 -21.248 4.590 1.00 89.81 81 LEU A CA 1
ATOM 637 C C . LEU A 1 81 ? -6.181 -20.779 3.399 1.00 89.81 81 LEU A C 1
ATOM 639 O O . LEU A 1 81 ? -5.476 -19.775 3.448 1.00 89.81 81 LEU A O 1
ATOM 643 N N . GLY A 1 82 ? -6.156 -21.579 2.329 1.00 90.31 82 GLY A N 1
ATOM 644 C CA . GLY A 1 82 ? -5.418 -21.272 1.099 1.00 90.31 82 GLY A CA 1
ATOM 645 C C . GLY A 1 82 ? -3.887 -21.410 1.165 1.00 90.31 82 GLY A C 1
ATOM 646 O O . GLY A 1 82 ? -3.240 -21.312 0.115 1.00 90.31 82 GLY A O 1
ATOM 647 N N . VAL A 1 83 ? -3.299 -21.693 2.331 1.00 93.00 83 VAL A N 1
ATOM 648 C CA . VAL A 1 83 ? -1.860 -21.945 2.506 1.00 93.00 83 VAL A CA 1
ATOM 649 C C . VAL A 1 83 ? -1.594 -23.446 2.513 1.00 93.00 83 VAL A C 1
ATOM 651 O O . VAL A 1 83 ? -2.278 -24.201 3.194 1.00 93.00 83 VAL A O 1
ATOM 654 N N . ARG A 1 84 ? -0.604 -23.889 1.734 1.00 94.38 84 ARG A N 1
ATOM 655 C CA . ARG A 1 84 ? -0.174 -25.293 1.684 1.00 94.38 84 ARG A CA 1
ATOM 656 C C . ARG A 1 84 ? 1.005 -25.472 2.637 1.00 94.38 84 ARG A C 1
ATOM 658 O O . ARG A 1 84 ? 2.023 -24.803 2.479 1.00 94.38 84 ARG A O 1
ATOM 665 N N . VAL A 1 85 ? 0.860 -26.326 3.636 1.00 93.69 85 VAL A N 1
ATOM 666 C CA . VAL A 1 85 ? 1.861 -26.535 4.683 1.00 93.69 85 VAL A CA 1
ATOM 667 C C . VAL A 1 85 ? 2.402 -27.949 4.534 1.00 93.69 85 VAL A C 1
ATOM 669 O O . VAL A 1 85 ? 1.664 -28.912 4.714 1.00 93.69 85 VAL A O 1
ATOM 672 N N . ASP A 1 86 ? 3.676 -28.078 4.164 1.00 93.44 86 ASP A N 1
ATOM 673 C CA . ASP A 1 86 ? 4.368 -29.367 4.209 1.00 93.44 86 ASP A CA 1
ATOM 674 C C . ASP A 1 86 ? 4.738 -29.739 5.648 1.00 93.44 86 ASP A C 1
ATOM 676 O O . ASP A 1 86 ? 4.879 -28.879 6.522 1.00 93.44 86 ASP A O 1
ATOM 680 N N . ASN A 1 87 ? 4.946 -31.029 5.885 1.00 93.31 87 ASN A N 1
ATOM 681 C CA . ASN A 1 87 ? 5.263 -31.601 7.189 1.00 93.31 87 ASN A CA 1
ATOM 682 C C . ASN A 1 87 ? 6.595 -31.116 7.804 1.00 93.31 87 ASN A C 1
ATOM 684 O O . ASN A 1 87 ? 6.846 -31.362 8.986 1.00 93.31 87 ASN A O 1
ATOM 688 N N . GLN A 1 88 ? 7.430 -30.390 7.048 1.00 90.69 88 GLN A N 1
ATOM 689 C CA . GLN A 1 88 ? 8.636 -29.708 7.535 1.00 90.69 88 GLN A CA 1
ATOM 690 C C . GLN A 1 88 ? 8.464 -28.190 7.680 1.00 90.69 88 GLN A C 1
ATOM 692 O O . GLN A 1 88 ? 9.390 -27.515 8.139 1.00 90.69 88 GLN A O 1
ATOM 697 N N . VAL A 1 89 ? 7.304 -27.648 7.302 1.00 90.19 89 VAL A N 1
ATOM 698 C CA . VAL A 1 89 ? 6.974 -26.219 7.345 1.00 90.19 89 VAL A CA 1
ATOM 699 C C . VAL A 1 89 ? 7.966 -25.384 6.509 1.00 90.19 89 VAL A C 1
ATOM 701 O O . VAL A 1 89 ? 8.375 -24.284 6.886 1.00 90.19 89 VAL A O 1
ATOM 704 N N . LYS A 1 90 ? 8.405 -25.918 5.357 1.00 88.19 90 LYS A N 1
ATOM 705 C CA . LYS A 1 90 ? 9.301 -25.227 4.405 1.00 88.19 90 LYS A CA 1
ATOM 706 C C . LYS A 1 90 ? 8.554 -24.374 3.375 1.00 88.19 90 LYS A C 1
ATOM 708 O O . LYS A 1 90 ? 9.148 -23.477 2.777 1.00 88.19 90 LYS A O 1
ATOM 713 N N . PHE A 1 91 ? 7.272 -24.654 3.178 1.00 92.62 91 PHE A N 1
ATOM 714 C CA . PHE A 1 91 ? 6.342 -24.041 2.235 1.00 92.62 91 PHE A CA 1
ATOM 715 C C . PHE A 1 91 ? 6.744 -24.163 0.759 1.00 92.62 91 PHE A C 1
ATOM 717 O O . PHE A 1 91 ? 6.330 -23.349 -0.069 1.00 92.62 91 PHE A O 1
ATOM 724 N N . GLU A 1 92 ? 7.534 -25.172 0.385 1.00 91.56 92 GLU A N 1
ATOM 725 C CA . GLU A 1 92 ? 8.036 -25.295 -0.991 1.00 91.56 92 GLU A CA 1
ATOM 726 C C . GLU A 1 92 ? 6.907 -25.479 -2.008 1.00 91.56 92 GLU A C 1
ATOM 728 O O . GLU A 1 92 ? 6.869 -24.763 -3.013 1.00 91.56 92 GLU A O 1
ATOM 733 N N . GLY A 1 93 ? 5.961 -26.380 -1.721 1.00 93.12 93 GLY A N 1
ATOM 734 C CA . GLY A 1 93 ? 4.773 -26.590 -2.551 1.00 93.12 93 GLY A CA 1
ATOM 735 C C . GLY A 1 93 ? 3.904 -25.333 -2.637 1.00 93.12 93 GLY A C 1
ATOM 736 O O . GLY A 1 93 ? 3.465 -24.948 -3.718 1.00 93.12 93 GLY A O 1
ATOM 737 N N . HIS A 1 94 ? 3.740 -24.608 -1.527 1.00 95.19 94 HIS A N 1
ATOM 738 C CA . HIS A 1 94 ? 2.979 -23.358 -1.524 1.00 95.19 94 HIS A CA 1
ATOM 739 C C . HIS A 1 94 ? 3.622 -22.266 -2.380 1.00 95.19 94 HIS A C 1
ATOM 741 O O . HIS A 1 94 ? 2.937 -21.569 -3.124 1.00 95.19 94 HIS A O 1
ATOM 747 N N . ILE A 1 95 ? 4.946 -22.129 -2.323 1.00 94.25 95 ILE A N 1
ATOM 748 C CA . ILE A 1 95 ? 5.681 -21.154 -3.135 1.00 94.25 95 ILE A CA 1
ATOM 749 C C . ILE A 1 95 ? 5.524 -21.464 -4.628 1.00 94.25 95 ILE A C 1
ATOM 751 O O . ILE A 1 95 ? 5.445 -20.536 -5.436 1.00 94.25 95 ILE A O 1
ATOM 755 N N . GLN A 1 96 ? 5.452 -22.743 -5.006 1.00 93.81 96 GLN A N 1
ATOM 756 C CA . GLN A 1 96 ? 5.156 -23.146 -6.383 1.00 93.81 96 GLN A CA 1
ATOM 757 C C . GLN A 1 96 ? 3.731 -22.752 -6.792 1.00 93.81 96 GLN A C 1
ATOM 759 O O . GLN A 1 96 ? 3.562 -22.146 -7.851 1.00 93.81 96 GLN A O 1
ATOM 764 N N . ASP A 1 97 ? 2.735 -22.988 -5.934 1.00 95.00 97 ASP A N 1
ATOM 765 C CA . ASP A 1 97 ? 1.345 -22.581 -6.182 1.00 95.00 97 ASP A CA 1
ATOM 766 C C . ASP A 1 97 ? 1.219 -21.056 -6.356 1.00 95.00 97 ASP A C 1
ATOM 768 O O . ASP A 1 97 ? 0.594 -20.563 -7.300 1.00 95.00 97 ASP A O 1
ATOM 772 N N . VAL A 1 98 ? 1.844 -20.290 -5.454 1.00 95.50 98 VAL A N 1
ATOM 773 C CA . VAL A 1 98 ? 1.886 -18.821 -5.499 1.00 95.50 98 VAL A CA 1
ATOM 774 C C . VAL A 1 98 ? 2.566 -18.353 -6.784 1.00 95.50 98 VAL A C 1
ATOM 776 O O . VAL A 1 98 ? 2.054 -17.469 -7.473 1.00 95.50 98 VAL A O 1
ATOM 779 N N . ARG A 1 99 ? 3.683 -18.979 -7.166 1.00 94.69 99 ARG A N 1
ATOM 780 C CA . ARG A 1 99 ? 4.386 -18.665 -8.412 1.00 94.69 99 ARG A CA 1
ATOM 781 C C . ARG A 1 99 ? 3.524 -18.937 -9.644 1.00 94.69 99 ARG A C 1
ATOM 783 O O . ARG A 1 99 ? 3.480 -18.080 -10.521 1.00 94.69 99 ARG A O 1
ATOM 790 N N . ALA A 1 100 ? 2.815 -20.061 -9.704 1.00 95.94 100 ALA A N 1
ATOM 791 C CA . ALA A 1 100 ? 1.926 -20.372 -10.823 1.00 95.94 100 ALA A CA 1
ATOM 792 C C . ALA A 1 100 ? 0.816 -19.314 -10.976 1.00 95.94 100 ALA A C 1
ATOM 794 O O . ALA A 1 100 ? 0.502 -18.881 -12.087 1.00 95.94 100 ALA A O 1
ATOM 795 N N . LYS A 1 101 ? 0.258 -18.828 -9.859 1.00 96.56 101 LYS A N 1
ATOM 796 C CA . LYS A 1 101 ? -0.711 -17.718 -9.860 1.00 96.56 101 LYS A CA 1
ATOM 797 C C . LYS A 1 101 ? -0.082 -16.401 -10.339 1.00 96.56 101 LYS A C 1
ATOM 799 O O . LYS A 1 101 ? -0.675 -15.710 -11.165 1.00 96.56 101 LYS A O 1
ATOM 804 N N . ILE A 1 102 ? 1.130 -16.079 -9.882 1.00 96.19 102 ILE A N 1
ATOM 805 C CA . ILE A 1 102 ? 1.890 -14.897 -10.328 1.00 96.19 102 ILE A CA 1
ATOM 806 C C . ILE A 1 102 ? 2.206 -14.959 -11.826 1.00 96.19 102 ILE A C 1
ATOM 808 O O . ILE A 1 102 ? 2.147 -13.939 -12.508 1.00 96.19 102 ILE A O 1
ATOM 812 N N . GLU A 1 103 ? 2.554 -16.130 -12.355 1.00 96.56 103 GLU A N 1
ATOM 813 C CA . GLU A 1 103 ? 2.829 -16.320 -13.781 1.00 96.56 103 GLU A CA 1
ATOM 814 C C . GLU A 1 103 ? 1.573 -16.061 -14.620 1.00 96.56 103 GLU A C 1
ATOM 816 O O . GLU A 1 103 ? 1.645 -15.286 -15.573 1.00 96.56 103 GLU A O 1
ATOM 821 N N . LYS A 1 104 ? 0.407 -16.582 -14.207 1.00 97.06 104 LYS A N 1
ATOM 822 C CA . LYS A 1 104 ? -0.885 -16.264 -14.845 1.00 97.06 104 LYS A CA 1
ATOM 823 C C . LYS A 1 104 ? -1.184 -14.760 -14.820 1.00 97.06 104 LYS A C 1
ATOM 825 O O . LYS A 1 104 ? -1.509 -14.184 -15.856 1.00 97.06 104 LYS A O 1
ATOM 830 N N . ALA A 1 105 ? -1.010 -14.105 -13.671 1.00 96.94 105 ALA A N 1
ATOM 831 C CA . ALA A 1 105 ? -1.211 -12.661 -13.536 1.00 96.94 105 ALA A CA 1
ATOM 832 C C . ALA A 1 105 ? -0.250 -11.842 -14.423 1.00 96.94 105 ALA A C 1
ATOM 834 O O . ALA A 1 105 ? -0.655 -10.877 -15.072 1.00 96.94 105 ALA A O 1
ATOM 835 N N . ASN A 1 106 ? 1.019 -12.247 -14.506 1.00 97.25 106 ASN A N 1
ATOM 836 C CA . ASN A 1 106 ? 2.001 -11.613 -15.386 1.00 97.25 106 ASN A CA 1
ATOM 837 C C . ASN A 1 106 ? 1.684 -11.827 -16.872 1.00 97.25 106 ASN A C 1
ATOM 839 O O . ASN A 1 106 ? 1.955 -10.935 -17.672 1.00 97.25 106 ASN A O 1
ATOM 843 N N . SER A 1 107 ? 1.111 -12.969 -17.258 1.00 97.38 107 SER A N 1
ATOM 844 C CA . SER A 1 107 ? 0.657 -13.198 -18.635 1.00 97.38 107 SER A CA 1
ATOM 845 C C . SER A 1 107 ? -0.442 -12.217 -19.040 1.00 97.38 107 SER A C 1
ATOM 847 O O . SER A 1 107 ? -0.372 -11.663 -20.133 1.00 97.38 107 SER A O 1
ATOM 849 N N . ILE A 1 108 ? -1.386 -11.912 -18.141 1.00 96.44 108 ILE A N 1
ATOM 850 C CA . ILE A 1 108 ? -2.400 -10.867 -18.368 1.00 96.44 108 ILE A CA 1
ATOM 851 C C . ILE A 1 108 ? -1.726 -9.501 -18.547 1.00 96.44 108 ILE A C 1
ATOM 853 O O . ILE A 1 108 ? -2.015 -8.782 -19.502 1.00 96.44 108 ILE A O 1
ATOM 857 N N . LEU A 1 109 ? -0.778 -9.152 -17.671 1.00 96.31 109 LEU A N 1
ATOM 858 C CA . LEU A 1 109 ? -0.069 -7.873 -17.760 1.00 96.31 109 LEU A CA 1
ATOM 859 C C . LEU A 1 109 ? 0.697 -7.724 -19.085 1.00 96.31 109 LEU A C 1
ATOM 861 O O . LEU A 1 109 ? 0.687 -6.639 -19.663 1.00 96.31 109 LEU A O 1
ATOM 865 N N . LYS A 1 110 ? 1.328 -8.804 -19.567 1.00 96.12 110 LYS A N 1
ATOM 866 C CA . LYS A 1 110 ? 2.031 -8.862 -20.861 1.00 96.12 110 LYS A CA 1
ATOM 867 C C . LYS A 1 110 ? 1.087 -8.796 -22.054 1.00 96.12 110 LYS A C 1
ATOM 869 O O . LYS A 1 110 ? 1.432 -8.187 -23.056 1.00 96.12 110 LYS A O 1
ATOM 874 N N . TYR A 1 111 ? -0.080 -9.423 -21.956 1.00 96.00 111 TYR A N 1
ATOM 875 C CA . TYR A 1 111 ? -1.090 -9.354 -23.006 1.00 96.00 111 TYR A CA 1
ATOM 876 C C . TYR A 1 111 ? -1.579 -7.912 -23.202 1.00 96.00 111 TYR A C 1
ATOM 878 O O . TYR A 1 111 ? -1.668 -7.428 -24.324 1.00 96.00 111 TYR A O 1
ATOM 886 N N . LEU A 1 112 ? -1.819 -7.200 -22.097 1.00 95.62 112 LEU A N 1
ATOM 887 C CA . LEU A 1 112 ? -2.288 -5.812 -22.120 1.00 95.62 112 LEU A CA 1
ATOM 888 C C . LEU A 1 112 ? -1.192 -4.792 -22.460 1.00 95.62 112 LEU A C 1
ATOM 890 O O . LEU A 1 112 ? -1.508 -3.662 -22.833 1.00 95.62 112 LEU A O 1
ATOM 894 N N . ASN A 1 113 ? 0.086 -5.142 -22.282 1.00 95.44 113 ASN A N 1
ATOM 895 C CA . ASN A 1 113 ? 1.194 -4.197 -22.398 1.00 95.44 113 ASN A CA 1
ATOM 896 C C . ASN A 1 113 ? 2.384 -4.791 -23.145 1.00 95.44 113 ASN A C 1
ATOM 898 O O . ASN A 1 113 ? 3.007 -5.755 -22.701 1.00 95.44 113 ASN A O 1
ATOM 902 N N . SER A 1 114 ? 2.783 -4.109 -24.214 1.00 91.31 114 SER A N 1
ATOM 903 C CA . SER A 1 114 ? 4.073 -4.292 -24.862 1.00 91.31 114 SER A CA 1
ATOM 904 C C . SER A 1 114 ? 5.002 -3.110 -24.553 1.00 91.31 114 SER A C 1
ATOM 906 O O . SER A 1 114 ? 4.720 -2.239 -23.721 1.00 91.31 114 SER A O 1
ATOM 908 N N . VAL A 1 115 ? 6.165 -3.090 -25.204 1.00 92.50 115 VAL A N 1
ATOM 909 C CA . VAL A 1 115 ? 7.113 -1.975 -25.086 1.00 92.50 115 VAL A CA 1
ATOM 910 C C . VAL A 1 115 ? 6.510 -0.692 -25.658 1.00 92.50 115 VAL A C 1
ATOM 912 O O . VAL A 1 115 ? 6.647 0.363 -25.052 1.00 92.50 115 VAL A O 1
ATOM 915 N N . THR A 1 116 ? 5.832 -0.762 -26.803 1.00 93.38 116 THR A N 1
ATOM 916 C CA . THR A 1 116 ? 5.373 0.434 -27.526 1.00 93.38 116 THR A CA 1
ATOM 917 C C . THR A 1 116 ? 3.861 0.640 -27.479 1.00 93.38 116 THR A C 1
ATOM 919 O O . THR A 1 116 ? 3.394 1.737 -27.770 1.00 93.38 116 THR A O 1
ATOM 922 N N . ARG A 1 117 ? 3.085 -0.382 -27.092 1.00 93.88 117 ARG A N 1
ATOM 923 C CA . ARG A 1 117 ? 1.612 -0.372 -27.089 1.00 93.88 117 ARG A CA 1
ATOM 924 C C . ARG A 1 117 ? 1.052 -0.852 -25.752 1.00 93.88 117 ARG A C 1
ATOM 926 O O . ARG A 1 117 ? 1.701 -1.626 -25.051 1.00 93.88 117 ARG A O 1
ATOM 933 N N . GLY A 1 118 ? -0.166 -0.429 -25.432 1.00 94.44 118 GLY A N 1
ATOM 934 C CA . GLY A 1 118 ? -0.867 -0.797 -24.201 1.00 94.44 118 GLY A CA 1
ATOM 935 C C . GLY A 1 118 ? -1.102 0.397 -23.282 1.00 94.44 118 GLY A C 1
ATOM 936 O O . GLY A 1 118 ? -1.063 1.546 -23.721 1.00 94.44 118 GLY A O 1
ATOM 937 N N . SER A 1 119 ? -1.350 0.111 -22.006 1.00 93.44 119 SER A N 1
ATOM 938 C CA . SER A 1 119 ? -1.642 1.132 -20.994 1.00 93.44 119 SER A CA 1
ATOM 939 C C . SER A 1 119 ? -0.404 1.940 -20.596 1.00 93.44 119 SER A C 1
ATOM 941 O O . SER A 1 119 ? 0.724 1.438 -20.643 1.00 93.44 119 SER A O 1
ATOM 943 N N . ASP A 1 120 ? -0.603 3.186 -20.161 1.00 93.62 120 ASP A N 1
ATOM 944 C CA . ASP A 1 120 ? 0.468 4.009 -19.594 1.00 93.62 120 ASP A CA 1
ATOM 945 C C . ASP A 1 120 ? 1.155 3.308 -18.401 1.00 93.62 120 ASP A C 1
ATOM 947 O O . ASP A 1 120 ? 0.604 2.399 -17.771 1.00 93.62 120 ASP A O 1
ATOM 951 N N . CYS A 1 121 ? 2.393 3.700 -18.081 1.00 94.88 121 CYS A N 1
ATOM 952 C CA . CYS A 1 121 ? 3.171 3.032 -17.031 1.00 94.88 121 CYS A CA 1
ATOM 953 C C . CYS A 1 121 ? 2.530 3.112 -15.638 1.00 94.88 121 CYS A C 1
ATOM 955 O O . CYS A 1 121 ? 2.723 2.192 -14.837 1.00 94.88 121 CYS A O 1
ATOM 957 N N . TYR A 1 122 ? 1.765 4.165 -15.334 1.00 94.38 122 TYR A N 1
ATOM 958 C CA . TYR A 1 122 ? 1.089 4.289 -14.045 1.00 94.38 122 TYR A CA 1
ATOM 959 C C . TYR A 1 122 ? -0.043 3.266 -13.928 1.00 94.38 122 TYR A C 1
ATOM 961 O O . TYR A 1 122 ? -0.088 2.507 -12.955 1.00 94.38 122 TYR A O 1
ATOM 969 N N . THR A 1 123 ? -0.891 3.173 -14.952 1.00 95.00 123 THR A N 1
ATOM 970 C CA . THR A 1 123 ? -1.961 2.171 -15.048 1.00 95.00 123 THR A CA 1
ATOM 971 C C . THR A 1 123 ? -1.401 0.748 -15.063 1.00 95.00 123 THR A C 1
ATOM 973 O O . THR A 1 123 ? -1.875 -0.113 -14.321 1.00 95.00 123 THR A O 1
ATOM 976 N N . ALA A 1 124 ? -0.327 0.488 -15.812 1.00 96.50 124 ALA A N 1
ATOM 977 C CA . ALA A 1 124 ? 0.319 -0.824 -15.823 1.00 96.50 124 ALA A CA 1
ATOM 978 C C . ALA A 1 124 ? 0.890 -1.211 -14.442 1.00 96.50 124 ALA A C 1
ATOM 980 O O . ALA A 1 124 ? 0.783 -2.366 -14.022 1.00 96.50 124 ALA A O 1
ATOM 981 N N . LEU A 1 125 ? 1.460 -0.257 -13.692 1.00 96.94 125 LEU A N 1
ATOM 982 C CA . LEU A 1 125 ? 1.890 -0.494 -12.310 1.00 96.94 125 LEU A CA 1
ATOM 983 C C . LEU A 1 125 ? 0.714 -0.706 -11.354 1.00 96.94 125 LEU A C 1
ATOM 985 O O . LEU A 1 125 ? 0.849 -1.478 -10.402 1.00 96.94 125 LEU A O 1
ATOM 989 N N . LEU A 1 126 ? -0.424 -0.048 -11.581 1.00 96.19 126 LEU A N 1
ATOM 990 C CA . LEU A 1 126 ? -1.648 -0.309 -10.828 1.00 96.19 126 LEU A CA 1
ATOM 991 C C . LEU A 1 126 ? -2.121 -1.752 -11.056 1.00 96.19 126 LEU A C 1
ATOM 993 O O . LEU A 1 126 ? -2.346 -2.471 -10.086 1.00 96.19 126 LEU A O 1
ATOM 997 N N . LEU A 1 127 ? -2.155 -2.216 -12.309 1.00 96.31 127 LEU A N 1
ATOM 998 C CA . LEU A 1 127 ? -2.487 -3.605 -12.649 1.00 96.31 127 LEU A CA 1
ATOM 999 C C . LEU A 1 127 ? -1.511 -4.605 -12.015 1.00 96.31 127 LEU A C 1
ATOM 1001 O O . LEU A 1 127 ? -1.944 -5.585 -11.412 1.00 96.31 127 LEU A O 1
ATOM 1005 N N . TYR A 1 128 ? -0.202 -4.337 -12.063 1.00 97.19 128 TYR A N 1
ATOM 1006 C CA . TYR A 1 128 ? 0.797 -5.142 -11.349 1.00 97.19 128 TYR A CA 1
ATOM 1007 C C . TYR A 1 128 ? 0.480 -5.237 -9.846 1.00 97.19 128 TYR A C 1
ATOM 1009 O O . TYR A 1 128 ? 0.483 -6.326 -9.265 1.00 97.19 128 TYR A O 1
ATOM 1017 N N . LYS A 1 129 ? 0.178 -4.101 -9.206 1.00 96.62 129 LYS A N 1
ATOM 1018 C CA . LYS A 1 129 ? -0.136 -4.032 -7.774 1.00 96.62 129 LYS A CA 1
ATOM 1019 C C . LYS A 1 129 ? -1.418 -4.795 -7.418 1.00 96.62 129 LYS A C 1
ATOM 1021 O O . LYS A 1 129 ? -1.474 -5.357 -6.326 1.00 96.62 129 LYS A O 1
ATOM 1026 N N . SER A 1 130 ? -2.403 -4.816 -8.312 1.00 96.50 130 SER A N 1
ATOM 1027 C CA . SER A 1 130 ? -3.704 -5.458 -8.095 1.00 96.50 130 SER A CA 1
ATOM 1028 C C . SER A 1 130 ? -3.725 -6.947 -8.443 1.00 96.50 130 SER A C 1
ATOM 1030 O O . SER A 1 130 ? -4.459 -7.695 -7.804 1.00 96.50 130 SER A O 1
ATOM 1032 N N . LEU A 1 131 ? -2.925 -7.395 -9.418 1.00 95.44 131 LEU A N 1
ATOM 1033 C CA . LEU A 1 131 ? -2.948 -8.776 -9.922 1.00 95.44 131 LEU A CA 1
ATOM 1034 C C . LEU A 1 131 ? -1.756 -9.618 -9.458 1.00 95.44 131 LEU A C 1
ATOM 1036 O O . LEU A 1 131 ? -1.918 -10.786 -9.126 1.00 95.44 131 LEU A O 1
ATOM 1040 N N . VAL A 1 132 ? -0.548 -9.049 -9.458 1.00 95.44 132 VAL A N 1
ATOM 1041 C CA . VAL A 1 132 ? 0.683 -9.790 -9.137 1.00 95.44 132 VAL A CA 1
ATOM 1042 C C . VAL A 1 132 ? 1.021 -9.648 -7.659 1.00 95.44 132 VAL A C 1
ATOM 1044 O O . VAL A 1 132 ? 1.229 -10.642 -6.965 1.00 95.44 132 VAL A O 1
ATOM 1047 N N . ARG A 1 133 ? 1.054 -8.409 -7.156 1.00 95.25 133 ARG A N 1
ATOM 1048 C CA . ARG A 1 133 ? 1.450 -8.134 -5.768 1.00 95.25 133 ARG A CA 1
ATOM 1049 C C . ARG A 1 133 ? 0.424 -8.640 -4.749 1.00 95.25 133 ARG A C 1
ATOM 1051 O O . ARG A 1 133 ? 0.805 -9.115 -3.688 1.00 95.25 133 ARG A O 1
ATOM 1058 N N . SER A 1 134 ? -0.866 -8.575 -5.069 1.00 95.00 134 SER A N 1
ATOM 1059 C CA . SER A 1 134 ? -1.933 -9.103 -4.205 1.00 95.00 134 SER A CA 1
ATOM 1060 C C . SER A 1 134 ? -1.766 -10.603 -3.931 1.00 95.00 134 SER A C 1
ATOM 1062 O O . SER A 1 134 ? -1.887 -11.035 -2.788 1.00 95.00 134 SER A O 1
ATOM 1064 N N . VAL A 1 135 ? -1.389 -11.378 -4.955 1.00 94.75 135 VAL A N 1
ATOM 1065 C CA . VAL A 1 135 ? -1.092 -12.812 -4.837 1.00 94.75 135 VAL A CA 1
ATOM 1066 C C . VAL A 1 135 ? 0.123 -13.057 -3.946 1.00 94.75 135 VAL A C 1
ATOM 1068 O O . VAL A 1 135 ? 0.097 -13.977 -3.136 1.00 94.75 135 VAL A O 1
ATOM 1071 N N . THR A 1 136 ? 1.178 -12.241 -4.064 1.00 92.38 136 THR A N 1
ATOM 1072 C CA . THR A 1 136 ? 2.362 -12.375 -3.198 1.00 92.38 136 THR A CA 1
ATOM 1073 C C . THR A 1 136 ? 2.116 -11.954 -1.758 1.00 92.38 136 THR A C 1
ATOM 1075 O O . THR A 1 136 ? 2.875 -12.389 -0.905 1.00 92.38 136 THR A O 1
ATOM 1078 N N . ASP A 1 137 ? 1.137 -11.084 -1.495 1.00 94.38 137 ASP A N 1
ATOM 1079 C CA . ASP A 1 137 ? 0.893 -10.504 -0.170 1.00 94.38 137 ASP A CA 1
ATOM 1080 C C . ASP A 1 137 ? 0.095 -11.444 0.745 1.00 94.38 137 ASP A C 1
ATOM 1082 O O . ASP A 1 137 ? 0.296 -11.435 1.964 1.00 94.38 137 ASP A O 1
ATOM 1086 N N . TYR A 1 138 ? -0.806 -12.250 0.177 1.00 93.94 138 TYR A N 1
ATOM 1087 C CA . TYR A 1 138 ? -1.672 -13.150 0.937 1.00 93.94 138 TYR A CA 1
ATOM 1088 C C . TYR A 1 138 ? -0.846 -14.159 1.736 1.00 93.94 138 TYR A C 1
ATOM 1090 O O . TYR A 1 138 ? -0.120 -14.938 1.143 1.00 93.94 138 TYR A O 1
ATOM 1098 N N . GLY A 1 139 ? -0.932 -14.146 3.071 1.00 91.44 139 GLY A N 1
ATOM 1099 C CA . GLY A 1 139 ? -0.233 -15.104 3.942 1.00 91.44 139 GLY A CA 1
ATOM 1100 C C . GLY A 1 139 ? 1.300 -14.998 3.959 1.00 91.44 139 GLY A C 1
ATOM 1101 O O . GLY A 1 139 ? 1.959 -15.799 4.618 1.00 91.44 139 GLY A O 1
ATOM 1102 N N . CYS A 1 140 ? 1.895 -14.011 3.281 1.00 92.62 140 CYS A N 1
ATOM 1103 C CA . CYS A 1 140 ? 3.342 -13.970 3.051 1.00 92.62 140 CYS A CA 1
ATOM 1104 C C . CYS A 1 140 ? 4.190 -13.912 4.319 1.00 92.62 140 CYS A C 1
ATOM 1106 O O . CYS A 1 140 ? 5.305 -14.416 4.328 1.00 92.62 140 CYS A O 1
ATOM 1108 N N . PHE A 1 141 ? 3.676 -13.344 5.407 1.00 90.69 141 PHE A N 1
ATOM 1109 C CA . PHE A 1 141 ? 4.381 -13.309 6.687 1.00 90.69 141 PHE A CA 1
ATOM 1110 C C . PHE A 1 141 ? 4.440 -14.672 7.396 1.00 90.69 141 PHE A C 1
ATOM 1112 O O . PHE A 1 141 ? 5.246 -14.825 8.313 1.00 90.69 141 PHE A O 1
ATOM 1119 N N . VAL A 1 142 ? 3.631 -15.648 6.964 1.00 90.94 142 VAL A N 1
ATOM 1120 C CA . VAL A 1 142 ? 3.656 -17.041 7.439 1.00 90.94 142 VAL A CA 1
ATOM 1121 C C . VAL A 1 142 ? 4.675 -17.857 6.646 1.00 90.94 142 VAL A C 1
ATOM 1123 O O . VAL A 1 142 ? 5.551 -18.479 7.237 1.00 90.94 142 VAL A O 1
ATOM 1126 N N . TYR A 1 143 ? 4.604 -17.820 5.310 1.00 91.94 143 TYR A N 1
ATOM 1127 C CA . TYR A 1 143 ? 5.426 -18.681 4.448 1.00 91.94 143 TYR A CA 1
ATOM 1128 C C . TYR A 1 143 ? 6.699 -18.028 3.897 1.00 91.94 143 TYR A C 1
ATOM 1130 O O . TYR A 1 143 ? 7.410 -18.663 3.114 1.00 91.94 143 TYR A O 1
ATOM 1138 N N . ALA A 1 144 ? 6.973 -16.755 4.216 1.00 89.31 144 ALA A N 1
ATOM 1139 C CA . ALA A 1 144 ? 8.085 -16.007 3.630 1.00 89.31 144 ALA A CA 1
ATOM 1140 C C . ALA A 1 144 ? 9.383 -16.832 3.631 1.00 89.31 144 ALA A C 1
ATOM 1142 O O . ALA A 1 144 ? 9.859 -17.220 4.704 1.00 89.31 144 ALA A O 1
ATOM 1143 N N . PRO A 1 145 ? 9.996 -17.076 2.456 1.00 84.06 145 PRO A N 1
ATOM 1144 C CA . PRO A 1 145 ? 11.092 -18.025 2.381 1.00 84.06 145 PRO A CA 1
ATOM 1145 C C . PRO A 1 145 ? 12.317 -17.535 3.154 1.00 84.06 145 PRO A C 1
ATOM 1147 O O . PRO A 1 145 ? 12.815 -16.428 2.932 1.00 84.06 145 PRO A O 1
ATOM 1150 N N . THR A 1 146 ? 12.852 -18.390 4.023 1.00 78.38 146 THR A N 1
ATOM 1151 C CA . THR A 1 146 ? 14.117 -18.135 4.734 1.00 78.38 146 THR A CA 1
ATOM 1152 C C . THR A 1 146 ? 15.337 -18.494 3.876 1.00 78.38 146 THR A C 1
ATOM 1154 O O . THR A 1 146 ? 16.425 -17.944 4.076 1.00 78.38 146 THR A O 1
ATOM 1157 N N . THR A 1 147 ? 15.151 -19.366 2.880 1.00 83.81 147 THR A N 1
ATOM 1158 C CA . THR A 1 147 ? 16.150 -19.808 1.897 1.00 83.81 147 THR A CA 1
ATOM 1159 C C . THR A 1 147 ? 16.196 -18.904 0.663 1.00 83.81 147 THR A C 1
ATOM 1161 O O . THR A 1 147 ? 15.174 -18.557 0.068 1.00 83.81 147 THR A O 1
ATOM 1164 N N . GLY A 1 148 ? 17.414 -18.561 0.225 1.00 85.94 148 GLY A N 1
ATOM 1165 C CA . GLY A 1 148 ? 17.639 -17.637 -0.893 1.00 85.94 148 GLY A CA 1
ATOM 1166 C C . GLY A 1 148 ? 17.094 -18.127 -2.239 1.00 85.94 148 GLY A C 1
ATOM 1167 O O . GLY A 1 148 ? 16.534 -17.336 -2.993 1.00 85.94 148 GLY A O 1
ATOM 1168 N N . SER A 1 149 ? 17.190 -19.429 -2.527 1.00 88.19 149 SER A N 1
ATOM 1169 C CA . SER A 1 149 ? 16.706 -20.023 -3.783 1.00 88.19 149 SER A CA 1
ATOM 1170 C C . SER A 1 149 ? 15.188 -19.891 -3.948 1.00 88.19 149 SER A C 1
ATOM 1172 O O . SER A 1 149 ? 14.709 -19.482 -5.005 1.00 88.19 149 SER A O 1
ATOM 1174 N N . LEU A 1 150 ? 14.427 -20.189 -2.892 1.00 87.50 150 LEU A N 1
ATOM 1175 C CA . LEU A 1 150 ? 12.971 -20.055 -2.859 1.00 87.50 150 LEU A CA 1
ATOM 1176 C C . LEU A 1 150 ? 12.530 -18.591 -2.907 1.00 87.50 150 LEU A C 1
ATOM 1178 O O . LEU A 1 150 ? 11.631 -18.240 -3.670 1.00 87.50 150 LEU A O 1
ATOM 1182 N N . ARG A 1 151 ? 13.213 -17.717 -2.159 1.00 89.88 151 ARG A N 1
ATOM 1183 C CA . ARG A 1 151 ? 12.980 -16.270 -2.211 1.00 89.88 151 ARG A CA 1
ATOM 1184 C C . ARG A 1 151 ? 13.149 -15.724 -3.631 1.00 89.88 151 ARG A C 1
ATOM 1186 O O . ARG A 1 151 ? 12.277 -15.010 -4.122 1.00 89.88 151 ARG A O 1
ATOM 1193 N N . LEU A 1 152 ? 14.220 -16.118 -4.320 1.00 90.88 152 LEU A N 1
ATOM 1194 C CA . LEU A 1 152 ? 14.490 -15.682 -5.689 1.00 90.88 152 LEU A CA 1
ATOM 1195 C C . LEU A 1 152 ? 13.405 -16.144 -6.677 1.00 90.88 152 LEU A C 1
ATOM 1197 O O . LEU A 1 152 ? 13.095 -15.413 -7.619 1.00 90.88 152 LEU A O 1
ATOM 1201 N N . LYS A 1 153 ? 12.797 -17.325 -6.469 1.00 88.81 153 LYS A N 1
ATOM 1202 C CA . LYS A 1 153 ? 11.670 -17.797 -7.298 1.00 88.81 153 LYS A CA 1
ATOM 1203 C C . LYS A 1 153 ? 10.479 -16.830 -7.238 1.00 88.81 153 LYS A C 1
ATOM 1205 O O . LYS A 1 153 ? 9.906 -16.545 -8.286 1.00 88.81 153 LYS A O 1
ATOM 1210 N N . LEU A 1 154 ? 10.147 -16.297 -6.058 1.00 90.62 154 LEU A N 1
ATOM 1211 C CA . LEU A 1 154 ? 9.072 -15.307 -5.897 1.00 90.62 154 LEU A CA 1
ATOM 1212 C C . LEU A 1 154 ? 9.466 -13.932 -6.452 1.00 90.62 154 LEU A C 1
ATOM 1214 O O . LEU A 1 154 ? 8.709 -13.327 -7.211 1.00 90.62 154 LEU A O 1
ATOM 1218 N N . GLU A 1 155 ? 10.670 -13.454 -6.131 1.00 93.56 155 GLU A N 1
ATOM 1219 C CA . GLU A 1 155 ? 11.134 -12.128 -6.562 1.00 93.56 155 GLU A CA 1
ATOM 1220 C C . GLU A 1 155 ? 11.224 -12.001 -8.091 1.00 93.56 155 GLU A C 1
ATOM 1222 O O . GLU A 1 155 ? 10.901 -10.950 -8.647 1.00 93.56 155 GLU A O 1
ATOM 1227 N N . ARG A 1 156 ? 11.573 -13.082 -8.804 1.00 94.19 156 ARG A N 1
ATOM 1228 C CA . ARG A 1 156 ? 11.540 -13.118 -10.278 1.00 94.19 156 ARG A CA 1
ATOM 1229 C C . ARG A 1 156 ? 10.159 -12.777 -10.844 1.00 94.19 156 ARG A C 1
ATOM 1231 O O . ARG A 1 156 ? 10.090 -12.094 -11.865 1.00 94.19 156 ARG A O 1
ATOM 1238 N N . GLY A 1 157 ? 9.088 -13.193 -10.168 1.00 94.69 157 GLY A N 1
ATOM 1239 C CA . GLY A 1 157 ? 7.715 -12.842 -10.526 1.00 94.69 157 GLY A CA 1
ATOM 1240 C C . GLY A 1 157 ? 7.434 -11.342 -10.400 1.00 94.69 157 GLY A C 1
ATOM 1241 O O . GLY A 1 157 ? 6.873 -10.753 -11.326 1.00 94.69 157 GLY A O 1
ATOM 1242 N N . GLN A 1 158 ? 7.901 -10.706 -9.315 1.00 96.31 158 GLN A N 1
ATOM 1243 C CA . GLN A 1 158 ? 7.852 -9.245 -9.154 1.00 96.31 158 GLN A CA 1
ATOM 1244 C C . GLN A 1 158 ? 8.632 -8.548 -10.270 1.00 96.31 158 GLN A C 1
ATOM 1246 O O . GLN A 1 158 ? 8.092 -7.676 -10.949 1.00 96.31 158 GLN A O 1
ATOM 1251 N N . TYR A 1 159 ? 9.887 -8.937 -10.502 1.00 97.44 159 TYR A N 1
ATOM 1252 C CA . TYR A 1 159 ? 10.722 -8.255 -11.491 1.00 97.44 159 TYR A CA 1
ATOM 1253 C C . TYR A 1 159 ? 10.176 -8.394 -12.915 1.00 97.44 159 TYR A C 1
ATOM 1255 O O . TYR A 1 159 ? 10.326 -7.472 -13.711 1.00 97.44 159 TYR A O 1
ATOM 1263 N N . LEU A 1 160 ? 9.540 -9.518 -13.256 1.00 97.19 160 LEU A N 1
ATOM 1264 C CA . LEU A 1 160 ? 8.865 -9.676 -14.543 1.00 97.19 160 LEU A CA 1
ATOM 1265 C C . LEU A 1 160 ? 7.691 -8.698 -14.693 1.00 97.19 160 LEU A C 1
ATOM 1267 O O . LEU A 1 160 ? 7.571 -8.040 -15.729 1.00 97.19 160 LEU A O 1
ATOM 1271 N N . GLY A 1 161 ? 6.870 -8.569 -13.649 1.00 97.00 161 GLY A N 1
ATOM 1272 C CA . GLY A 1 161 ? 5.751 -7.634 -13.625 1.00 97.00 161 GLY A CA 1
ATOM 1273 C C . GLY A 1 161 ? 6.206 -6.182 -13.748 1.00 97.00 161 GLY A C 1
ATOM 1274 O O . GLY A 1 161 ? 5.696 -5.449 -14.591 1.00 97.00 161 GLY A O 1
ATOM 1275 N N . LEU A 1 162 ? 7.240 -5.788 -12.998 1.00 97.88 162 LEU A N 1
ATOM 1276 C CA . LEU A 1 162 ? 7.811 -4.439 -13.077 1.00 97.88 162 LEU A CA 1
ATOM 1277 C C . LEU A 1 162 ? 8.416 -4.139 -14.450 1.00 97.88 162 LEU A C 1
ATOM 1279 O O . LEU A 1 162 ? 8.172 -3.063 -14.989 1.00 97.88 162 LEU A O 1
ATOM 1283 N N . ARG A 1 163 ? 9.149 -5.085 -15.056 1.00 97.81 163 ARG A N 1
ATOM 1284 C CA . ARG A 1 163 ? 9.687 -4.891 -16.414 1.00 97.81 163 ARG A CA 1
ATOM 1285 C C . ARG A 1 163 ? 8.585 -4.671 -17.433 1.00 97.81 163 ARG A C 1
ATOM 1287 O O . ARG A 1 163 ? 8.694 -3.776 -18.266 1.00 97.81 163 ARG A O 1
ATOM 1294 N N . THR A 1 164 ? 7.533 -5.480 -17.339 1.00 97.56 164 THR A N 1
ATOM 1295 C CA . THR A 1 164 ? 6.367 -5.377 -18.216 1.00 97.56 164 THR A CA 1
ATOM 1296 C C . THR A 1 164 ? 5.658 -4.048 -17.994 1.00 97.56 164 THR A C 1
ATOM 1298 O O . THR A 1 164 ? 5.334 -3.379 -18.962 1.00 97.56 164 THR A O 1
ATOM 1301 N N . ALA A 1 165 ? 5.484 -3.601 -16.749 1.00 97.38 165 ALA A N 1
ATOM 1302 C CA . ALA A 1 165 ? 4.830 -2.333 -16.444 1.00 97.38 165 ALA A CA 1
ATOM 1303 C C . ALA A 1 165 ? 5.638 -1.106 -16.899 1.00 97.38 165 ALA A C 1
ATOM 1305 O O . ALA A 1 165 ? 5.041 -0.157 -17.402 1.00 97.38 165 ALA A O 1
ATOM 1306 N N . LEU A 1 166 ? 6.969 -1.142 -16.787 1.00 97.19 166 LEU A N 1
ATOM 1307 C CA . LEU A 1 166 ? 7.865 -0.034 -17.143 1.00 97.19 166 LEU A CA 1
ATOM 1308 C C . LEU A 1 166 ? 8.349 -0.050 -18.607 1.00 97.19 166 LEU A C 1
ATOM 1310 O O . LEU A 1 166 ? 8.953 0.921 -19.052 1.00 97.19 166 LEU A O 1
ATOM 1314 N N . GLY A 1 167 ? 8.149 -1.147 -19.348 1.00 96.50 167 GLY A N 1
ATOM 1315 C CA . GLY A 1 167 ? 8.637 -1.289 -20.730 1.00 96.50 167 GLY A CA 1
ATOM 1316 C C . GLY A 1 167 ? 10.158 -1.470 -20.857 1.00 96.50 167 GLY A C 1
ATOM 1317 O O . GLY A 1 167 ? 10.738 -1.312 -21.935 1.00 96.50 167 GLY A O 1
ATOM 1318 N N . THR A 1 168 ? 10.824 -1.815 -19.755 1.00 96.38 168 THR A N 1
ATOM 1319 C CA . THR A 1 168 ? 12.287 -1.950 -19.661 1.00 96.38 168 THR A CA 1
ATOM 1320 C C . THR A 1 168 ? 12.806 -3.272 -20.235 1.00 96.38 168 THR A C 1
ATOM 1322 O O . THR A 1 168 ? 12.064 -4.244 -20.376 1.00 96.38 168 THR A O 1
ATOM 1325 N N . ARG A 1 169 ? 14.111 -3.341 -20.518 1.00 94.31 169 ARG A N 1
ATOM 1326 C CA . ARG A 1 169 ? 14.786 -4.540 -21.038 1.00 94.31 169 ARG A CA 1
ATOM 1327 C C . ARG A 1 169 ? 14.877 -5.656 -19.984 1.00 94.31 169 ARG A C 1
ATOM 1329 O O . ARG A 1 169 ? 14.935 -5.415 -18.779 1.00 94.31 169 ARG A O 1
ATOM 1336 N N . ASN A 1 170 ? 15.016 -6.903 -20.442 1.00 92.50 170 ASN A N 1
ATOM 1337 C CA . ASN A 1 170 ? 15.289 -8.047 -19.556 1.00 92.50 170 ASN A CA 1
ATOM 1338 C C . ASN A 1 170 ? 16.591 -7.876 -18.760 1.00 92.50 170 ASN A C 1
ATOM 1340 O O . ASN A 1 170 ? 16.650 -8.251 -17.590 1.00 92.50 170 ASN A O 1
ATOM 1344 N N . SER A 1 171 ? 17.595 -7.239 -19.364 1.00 93.00 171 SER A N 1
ATOM 1345 C CA . SER A 1 171 ? 18.876 -6.939 -18.726 1.00 93.00 171 SER A CA 1
ATOM 1346 C C . SER A 1 171 ? 18.804 -5.827 -17.676 1.00 93.00 171 SER A C 1
ATOM 1348 O O . SER A 1 171 ? 19.775 -5.640 -16.949 1.00 93.00 171 SER A O 1
ATOM 1350 N N . THR A 1 172 ? 17.699 -5.071 -17.584 1.00 95.88 172 THR A N 1
ATOM 1351 C CA . THR A 1 172 ? 17.573 -3.955 -16.636 1.00 95.88 172 THR A CA 1
ATOM 1352 C C . THR A 1 172 ? 17.788 -4.425 -15.193 1.00 95.88 172 THR A C 1
ATOM 1354 O O . THR A 1 172 ? 17.200 -5.443 -14.787 1.00 95.88 172 THR A O 1
ATOM 1357 N N . PRO A 1 173 ? 18.619 -3.710 -14.404 1.00 96.06 173 PRO A N 1
ATOM 1358 C CA . PRO A 1 173 ? 18.920 -4.087 -13.039 1.00 96.06 173 PRO A CA 1
ATOM 1359 C C . PRO A 1 173 ? 17.687 -4.124 -12.144 1.00 96.06 173 PRO A C 1
ATOM 1361 O O . PRO A 1 173 ? 16.858 -3.224 -12.165 1.00 96.06 173 PRO A O 1
ATOM 1364 N N . THR A 1 174 ? 17.592 -5.153 -11.308 1.00 96.56 174 THR A N 1
ATOM 1365 C CA . THR A 1 174 ? 16.478 -5.349 -10.367 1.00 96.56 174 THR A CA 1
ATOM 1366 C C . THR A 1 174 ? 16.311 -4.194 -9.382 1.00 96.56 174 THR A C 1
ATOM 1368 O O . THR A 1 174 ? 15.182 -3.764 -9.169 1.00 96.56 174 THR A O 1
ATOM 1371 N N . ASN A 1 175 ? 17.404 -3.643 -8.847 1.00 97.38 175 ASN A N 1
ATOM 1372 C CA . ASN A 1 175 ? 17.361 -2.463 -7.983 1.00 97.38 175 ASN A CA 1
ATOM 1373 C C . ASN A 1 175 ? 16.814 -1.227 -8.714 1.00 97.38 175 ASN A C 1
ATOM 1375 O O . ASN A 1 175 ? 15.971 -0.522 -8.169 1.00 97.38 175 ASN A O 1
ATOM 1379 N N . VAL A 1 176 ? 17.216 -1.011 -9.969 1.00 98.06 176 VAL A N 1
ATOM 1380 C CA . VAL A 1 176 ? 16.682 0.078 -10.805 1.00 98.06 176 VAL A CA 1
ATOM 1381 C C . VAL A 1 176 ? 15.183 -0.102 -11.059 1.00 98.06 176 VAL A C 1
ATOM 1383 O O . VAL A 1 176 ? 14.434 0.857 -10.929 1.00 98.06 176 VAL A O 1
ATOM 1386 N N . LEU A 1 177 ? 14.711 -1.324 -11.344 1.00 97.88 177 LEU A N 1
ATOM 1387 C CA . LEU A 1 177 ? 13.277 -1.587 -11.546 1.00 97.88 177 LEU A CA 1
ATOM 1388 C C . LEU A 1 177 ? 12.437 -1.227 -10.318 1.00 97.88 177 LEU A C 1
ATOM 1390 O O . LEU A 1 177 ? 11.378 -0.619 -10.447 1.00 97.88 177 LEU A O 1
ATOM 1394 N N . VAL A 1 178 ? 12.899 -1.630 -9.133 1.00 97.88 178 VAL A N 1
ATOM 1395 C CA . VAL A 1 178 ? 12.206 -1.376 -7.863 1.00 97.88 178 VAL A CA 1
ATOM 1396 C C . VAL A 1 178 ? 12.217 0.122 -7.539 1.00 97.88 178 VAL A C 1
ATOM 1398 O O . VAL A 1 178 ? 11.172 0.671 -7.187 1.00 97.88 178 VAL A O 1
ATOM 1401 N N . ALA A 1 179 ? 13.363 0.787 -7.731 1.00 97.81 179 ALA A N 1
ATOM 1402 C CA . ALA A 1 179 ? 13.519 2.225 -7.529 1.00 97.81 179 ALA A CA 1
ATOM 1403 C C . ALA A 1 179 ? 12.625 3.051 -8.468 1.00 97.81 179 ALA A C 1
ATOM 1405 O O . ALA A 1 179 ? 11.919 3.951 -8.015 1.00 97.81 179 ALA A O 1
ATOM 1406 N N . GLU A 1 180 ? 12.615 2.715 -9.759 1.00 97.00 180 GLU A N 1
ATOM 1407 C CA . GLU A 1 180 ? 11.865 3.444 -10.783 1.00 97.00 180 GLU A CA 1
ATOM 1408 C C . GLU A 1 180 ? 10.353 3.234 -10.640 1.00 97.00 180 GLU A C 1
ATOM 1410 O O . GLU A 1 180 ? 9.574 4.176 -10.774 1.00 97.00 180 GLU A O 1
ATOM 1415 N N . ALA A 1 181 ? 9.926 2.018 -10.281 1.00 97.12 181 ALA A N 1
ATOM 1416 C CA . ALA A 1 181 ? 8.519 1.712 -10.022 1.00 97.12 181 ALA A CA 1
ATOM 1417 C C . ALA A 1 181 ? 8.002 2.229 -8.668 1.00 97.12 181 ALA A C 1
ATOM 1419 O O . ALA A 1 181 ? 6.787 2.208 -8.439 1.00 97.12 181 ALA A O 1
ATOM 1420 N N . LYS A 1 182 ? 8.900 2.655 -7.766 1.00 97.00 182 LYS A N 1
ATOM 1421 C CA . LYS A 1 182 ? 8.579 3.112 -6.403 1.00 97.00 182 LYS A CA 1
ATOM 1422 C C . LYS A 1 182 ? 7.757 2.068 -5.635 1.00 97.00 182 LYS A C 1
ATOM 1424 O O . LYS A 1 182 ? 6.674 2.347 -5.114 1.00 97.00 182 LYS A O 1
ATOM 1429 N N . VAL A 1 183 ? 8.252 0.830 -5.623 1.00 95.75 183 VAL A N 1
ATOM 1430 C CA . VAL A 1 183 ? 7.643 -0.302 -4.902 1.00 95.75 183 VAL A CA 1
ATOM 1431 C C . VAL A 1 183 ? 8.607 -0.875 -3.869 1.00 95.75 183 VAL A C 1
ATOM 1433 O O . VAL A 1 183 ? 9.815 -0.738 -4.009 1.00 95.75 183 VAL A O 1
ATOM 1436 N N . ASP A 1 184 ? 8.074 -1.556 -2.857 1.00 95.69 184 ASP A N 1
ATOM 1437 C CA . ASP A 1 184 ? 8.890 -2.243 -1.854 1.00 95.69 184 ASP A CA 1
ATOM 1438 C C . ASP A 1 184 ? 9.468 -3.562 -2.396 1.00 95.69 184 ASP A C 1
ATOM 1440 O O . ASP A 1 184 ? 8.896 -4.208 -3.286 1.00 95.69 184 ASP A O 1
ATOM 1444 N N . LEU A 1 185 ? 10.579 -4.009 -1.809 1.00 95.44 185 LEU A N 1
ATOM 1445 C CA . LEU A 1 185 ? 11.058 -5.387 -1.972 1.00 95.44 185 LEU A CA 1
ATOM 1446 C C . LEU A 1 185 ? 10.104 -6.370 -1.273 1.00 95.44 185 LEU A C 1
ATOM 1448 O O . LEU A 1 185 ? 9.630 -6.080 -0.173 1.00 95.44 185 LEU A O 1
ATOM 1452 N N . LEU A 1 186 ? 9.884 -7.568 -1.841 1.00 93.50 186 LEU A N 1
ATOM 1453 C CA . LEU A 1 186 ? 8.960 -8.568 -1.268 1.00 93.50 186 LEU A CA 1
ATOM 1454 C C . LEU A 1 186 ? 9.245 -8.880 0.205 1.00 93.50 186 LEU A C 1
ATOM 1456 O O . LEU A 1 186 ? 8.319 -8.933 1.006 1.00 93.50 186 LEU A O 1
ATOM 1460 N N . SER A 1 187 ? 10.512 -9.060 0.591 1.00 91.88 187 SER A N 1
ATOM 1461 C CA . SER A 1 187 ? 10.856 -9.382 1.984 1.00 91.88 187 SER A CA 1
ATOM 1462 C C . SER A 1 187 ? 10.545 -8.239 2.950 1.00 91.88 187 SER A C 1
ATOM 1464 O O . SER A 1 187 ? 10.128 -8.476 4.080 1.00 91.88 187 SER A O 1
ATOM 1466 N N . VAL A 1 188 ? 10.761 -6.999 2.508 1.00 95.38 188 VAL A N 1
ATOM 1467 C CA . VAL A 1 188 ? 10.491 -5.796 3.304 1.00 95.38 188 VAL A CA 1
ATOM 1468 C C . VAL A 1 188 ? 8.982 -5.597 3.433 1.00 95.38 188 VAL A C 1
ATOM 1470 O O . VAL A 1 188 ? 8.473 -5.332 4.520 1.00 95.38 188 VAL A O 1
ATOM 1473 N N . ARG A 1 189 ? 8.248 -5.837 2.345 1.00 95.38 189 ARG A N 1
ATOM 1474 C CA . ARG A 1 189 ? 6.787 -5.824 2.328 1.00 95.38 189 ARG A CA 1
ATOM 1475 C C . ARG A 1 189 ? 6.181 -6.898 3.231 1.00 95.38 189 ARG A C 1
ATOM 1477 O O . ARG A 1 189 ? 5.283 -6.585 4.005 1.00 95.38 189 ARG A O 1
ATOM 1484 N N . ALA A 1 190 ? 6.696 -8.126 3.189 1.00 95.62 190 ALA A N 1
ATOM 1485 C CA . ALA A 1 190 ? 6.261 -9.203 4.075 1.00 95.62 190 ALA A CA 1
ATOM 1486 C C . ALA A 1 190 ? 6.491 -8.845 5.551 1.00 95.62 190 ALA A C 1
ATOM 1488 O O . ALA A 1 190 ? 5.610 -9.063 6.377 1.00 95.62 190 ALA A O 1
ATOM 1489 N N . MET A 1 191 ? 7.627 -8.214 5.876 1.00 96.88 191 MET A N 1
ATOM 1490 C CA . MET A 1 191 ? 7.902 -7.693 7.220 1.00 96.88 191 MET A CA 1
ATOM 1491 C C . MET A 1 191 ? 6.902 -6.611 7.648 1.00 96.88 191 MET A C 1
ATOM 1493 O O . MET A 1 191 ? 6.3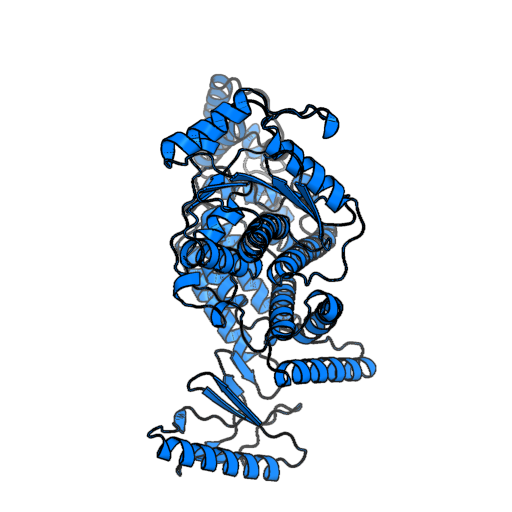94 -6.651 8.764 1.00 96.88 191 MET A O 1
ATOM 1497 N N . MET A 1 192 ? 6.584 -5.656 6.772 1.00 97.56 192 MET A N 1
ATOM 1498 C CA . MET A 1 192 ? 5.577 -4.624 7.048 1.00 97.56 192 MET A CA 1
ATOM 1499 C C . MET A 1 192 ? 4.193 -5.238 7.306 1.00 97.56 192 MET A C 1
ATOM 1501 O O . MET A 1 192 ? 3.526 -4.878 8.273 1.00 97.56 192 MET A O 1
ATOM 1505 N N . LEU A 1 193 ? 3.768 -6.189 6.469 1.00 97.19 193 LEU A N 1
ATOM 1506 C CA . LEU A 1 193 ? 2.488 -6.884 6.631 1.00 97.19 193 LEU A CA 1
ATOM 1507 C C . LEU A 1 193 ? 2.450 -7.710 7.923 1.00 97.19 193 LEU A C 1
ATOM 1509 O O . LEU A 1 193 ? 1.439 -7.690 8.623 1.00 97.19 193 LEU A O 1
ATOM 1513 N N . ALA A 1 194 ? 3.562 -8.356 8.284 1.00 97.25 194 ALA A N 1
ATOM 1514 C CA . ALA A 1 194 ? 3.710 -9.059 9.553 1.00 97.25 194 ALA A CA 1
ATOM 1515 C C . ALA A 1 194 ? 3.567 -8.116 10.753 1.00 97.25 194 ALA A C 1
ATOM 1517 O O . ALA A 1 194 ? 2.842 -8.433 11.690 1.00 97.25 194 ALA A O 1
ATOM 1518 N N . LYS A 1 195 ? 4.197 -6.932 10.718 1.00 97.62 195 LYS A N 1
ATOM 1519 C CA . LYS A 1 195 ? 4.055 -5.923 11.781 1.00 97.62 195 LYS A CA 1
ATOM 1520 C C . LYS A 1 195 ? 2.605 -5.460 11.912 1.00 97.62 195 LYS A C 1
ATOM 1522 O O . LYS A 1 195 ? 2.068 -5.464 13.013 1.00 97.62 195 LYS A O 1
ATOM 1527 N N . ASN A 1 196 ? 1.941 -5.166 10.792 1.00 95.81 196 ASN A N 1
ATOM 1528 C CA . ASN A 1 196 ? 0.527 -4.777 10.780 1.00 95.81 196 ASN A CA 1
ATOM 1529 C C . ASN A 1 196 ? -0.381 -5.861 11.383 1.00 95.81 196 ASN A C 1
ATOM 1531 O O . ASN A 1 196 ? -1.312 -5.545 12.128 1.00 95.81 196 ASN A O 1
ATOM 1535 N N . PHE A 1 197 ? -0.107 -7.131 11.073 1.00 95.06 197 PHE A N 1
ATOM 1536 C CA . PHE A 1 197 ? -0.801 -8.269 11.667 1.00 95.06 197 PHE A CA 1
ATOM 1537 C C . PHE A 1 197 ? -0.527 -8.366 13.173 1.00 95.06 197 PHE A C 1
ATOM 1539 O O . PHE A 1 197 ? -1.470 -8.410 13.957 1.00 95.06 197 PHE A O 1
ATOM 1546 N N . CYS A 1 198 ? 0.736 -8.308 13.600 1.00 95.94 198 CYS A N 1
ATOM 1547 C CA . CYS A 1 198 ? 1.114 -8.338 15.012 1.00 95.94 198 CYS A CA 1
ATOM 1548 C C . CYS A 1 198 ? 0.459 -7.205 15.814 1.00 95.94 198 CYS A C 1
ATOM 1550 O O . CYS A 1 198 ? -0.050 -7.458 16.900 1.00 95.94 198 CYS A O 1
ATOM 1552 N N . THR A 1 199 ? 0.393 -5.981 15.281 1.00 95.19 199 THR A N 1
ATOM 1553 C CA . THR A 1 199 ? -0.287 -4.850 15.939 1.00 95.19 199 THR A CA 1
ATOM 1554 C C . THR A 1 199 ? -1.771 -5.131 16.134 1.00 95.19 199 THR A C 1
ATOM 1556 O O . THR A 1 199 ? -2.301 -4.912 17.222 1.00 95.19 199 THR A O 1
ATOM 1559 N N . LYS A 1 200 ? -2.432 -5.686 15.110 1.00 92.94 200 LYS A N 1
ATOM 1560 C CA . LYS A 1 200 ? -3.824 -6.133 15.218 1.00 92.94 200 LYS A CA 1
ATOM 1561 C C . LYS A 1 200 ? -3.976 -7.209 16.297 1.00 92.94 200 LYS A C 1
ATOM 1563 O O . LYS A 1 200 ? -4.917 -7.138 17.072 1.00 92.94 200 LYS A O 1
ATOM 1568 N N . ILE A 1 201 ? -3.061 -8.174 16.368 1.00 93.06 201 ILE A N 1
ATOM 1569 C CA . ILE A 1 201 ? -3.100 -9.249 17.367 1.00 93.06 201 ILE A CA 1
ATOM 1570 C C . ILE A 1 201 ? -2.834 -8.733 18.788 1.00 93.06 201 ILE A C 1
ATOM 1572 O O . ILE A 1 201 ? -3.455 -9.219 19.728 1.00 93.06 201 ILE A O 1
ATOM 1576 N N . ILE A 1 202 ? -1.969 -7.732 18.974 1.00 93.25 202 ILE A N 1
ATOM 1577 C CA . ILE A 1 202 ? -1.786 -7.097 20.288 1.00 93.25 202 ILE A CA 1
ATOM 1578 C C . ILE A 1 202 ? -3.069 -6.395 20.735 1.00 93.25 202 ILE A C 1
ATOM 1580 O O . ILE A 1 202 ? -3.456 -6.547 21.893 1.00 93.25 202 ILE A O 1
ATOM 1584 N N . LYS A 1 203 ? -3.716 -5.646 19.832 1.00 92.81 203 LYS A N 1
ATOM 1585 C CA . LYS A 1 203 ? -4.903 -4.856 20.169 1.00 92.81 203 LYS A CA 1
ATOM 1586 C C . LYS A 1 203 ? -6.163 -5.711 20.302 1.00 92.81 203 LYS A C 1
ATOM 1588 O O . LYS A 1 203 ? -6.833 -5.602 21.314 1.00 92.81 203 LYS A O 1
ATOM 1593 N N . TYR A 1 204 ? -6.453 -6.574 19.333 1.00 91.44 204 TYR A N 1
ATOM 1594 C CA . TYR A 1 204 ? -7.734 -7.290 19.202 1.00 91.44 204 TYR A CA 1
ATOM 1595 C C . TYR A 1 204 ? -7.591 -8.819 19.190 1.00 91.44 204 TYR A C 1
ATOM 1597 O O . TYR A 1 204 ? -8.561 -9.539 18.985 1.00 91.44 204 TYR A O 1
ATOM 1605 N N . GLY A 1 205 ? -6.370 -9.350 19.286 1.00 87.25 205 GLY A N 1
ATOM 1606 C CA . GLY A 1 205 ? -6.128 -10.782 19.128 1.00 87.25 205 GLY A CA 1
ATOM 1607 C C . GLY A 1 205 ? -6.484 -11.590 20.372 1.00 87.25 205 GLY A C 1
ATOM 1608 O O . GLY A 1 205 ? -6.191 -11.193 21.506 1.00 87.25 205 GLY A O 1
ATOM 1609 N N . ASN A 1 206 ? -7.017 -12.793 20.149 1.00 85.31 206 ASN A N 1
ATOM 1610 C CA . ASN A 1 206 ? -7.237 -13.774 21.208 1.00 85.31 206 ASN A CA 1
ATOM 1611 C C . ASN A 1 206 ? -5.927 -14.012 22.007 1.00 85.31 206 ASN A C 1
ATOM 1613 O O . ASN A 1 206 ? -4.853 -14.108 21.395 1.00 85.31 206 ASN A O 1
ATOM 1617 N N . PRO A 1 207 ? -5.977 -14.085 23.354 1.00 89.06 207 PRO A N 1
ATOM 1618 C CA . PRO A 1 207 ? -4.805 -14.360 24.190 1.00 89.06 207 PRO A CA 1
ATOM 1619 C C . PRO A 1 207 ? -3.972 -15.569 23.738 1.00 89.06 207 PRO A C 1
ATOM 1621 O O . PRO A 1 207 ? -2.746 -15.473 23.698 1.00 89.06 207 PRO A O 1
ATOM 1624 N N . SER A 1 208 ? -4.616 -16.656 23.301 1.00 88.06 208 SER A N 1
ATOM 1625 C CA . SER A 1 208 ? -3.943 -17.884 22.844 1.00 88.06 208 SER A CA 1
ATOM 1626 C C . SER A 1 208 ? -3.036 -17.666 21.627 1.00 88.06 208 SER A C 1
ATOM 1628 O O . SER A 1 208 ? -1.948 -18.240 21.538 1.00 88.06 208 SER A O 1
ATOM 1630 N N . ILE A 1 209 ? -3.432 -16.787 20.699 1.00 89.00 209 ILE A N 1
ATOM 1631 C CA . ILE A 1 209 ? -2.624 -16.443 19.522 1.00 89.00 209 ILE A CA 1
ATOM 1632 C C . ILE A 1 209 ? -1.399 -15.636 19.959 1.00 89.00 209 ILE A C 1
ATOM 1634 O O . ILE A 1 209 ? -0.286 -15.903 19.505 1.00 89.00 209 ILE A O 1
ATOM 1638 N N . ARG A 1 210 ? -1.581 -14.668 20.867 1.00 91.31 210 ARG A N 1
ATOM 1639 C CA . ARG A 1 210 ? -0.477 -13.857 21.408 1.00 91.31 210 ARG A CA 1
ATOM 1640 C C . ARG A 1 210 ? 0.559 -14.731 22.108 1.00 91.31 210 ARG A C 1
ATOM 1642 O O . ARG A 1 210 ? 1.755 -14.568 21.867 1.00 91.31 210 ARG A O 1
ATOM 1649 N N . GLU A 1 211 ? 0.092 -15.668 22.925 1.00 93.00 211 GLU A N 1
ATOM 1650 C CA . GLU A 1 211 ? 0.932 -16.647 23.609 1.00 93.00 211 GLU A CA 1
ATOM 1651 C C . GLU A 1 211 ? 1.659 -17.558 22.612 1.00 93.00 211 GLU A C 1
ATOM 1653 O O . GLU A 1 211 ? 2.873 -17.728 22.700 1.00 93.00 211 GLU A O 1
ATOM 1658 N N . SER A 1 212 ? 0.961 -18.061 21.592 1.00 92.00 212 SER A N 1
ATOM 1659 C CA . SER A 1 212 ? 1.561 -18.920 20.563 1.00 92.00 212 SER A CA 1
ATOM 1660 C C . SER A 1 212 ? 2.704 -18.229 19.811 1.00 92.00 212 SER A C 1
ATOM 1662 O O . SER A 1 212 ? 3.761 -18.829 19.602 1.00 92.00 212 SER A O 1
ATOM 1664 N N . ILE A 1 213 ? 2.534 -16.955 19.434 1.00 93.88 213 ILE A N 1
ATOM 1665 C CA . ILE A 1 213 ? 3.587 -16.182 18.754 1.00 93.88 213 ILE A CA 1
ATOM 1666 C C . ILE A 1 213 ? 4.734 -15.850 19.726 1.00 93.88 213 ILE A C 1
ATOM 1668 O O . ILE A 1 213 ? 5.901 -15.846 19.328 1.00 93.88 213 ILE A O 1
ATOM 1672 N N . ASP A 1 214 ? 4.442 -15.604 21.007 1.00 94.75 214 ASP A N 1
ATOM 1673 C CA . ASP A 1 214 ? 5.473 -15.413 22.032 1.00 94.75 214 ASP A CA 1
ATOM 1674 C C . ASP A 1 214 ? 6.337 -16.666 22.218 1.00 94.75 214 ASP A C 1
ATOM 1676 O O . ASP A 1 214 ? 7.561 -16.597 22.085 1.00 94.75 214 ASP A O 1
ATOM 1680 N N . ILE A 1 215 ? 5.700 -17.825 22.399 1.00 95.25 215 ILE A N 1
ATOM 1681 C CA . ILE A 1 215 ? 6.371 -19.125 22.488 1.00 95.25 215 ILE A CA 1
ATOM 1682 C C . ILE A 1 215 ? 7.207 -19.386 21.231 1.00 95.25 215 ILE A C 1
ATOM 1684 O O . ILE A 1 215 ? 8.352 -19.832 21.340 1.00 95.25 215 ILE A O 1
ATOM 1688 N N . LEU A 1 216 ? 6.670 -19.102 20.039 1.00 93.69 216 LEU A N 1
ATOM 1689 C CA . LEU A 1 216 ? 7.410 -19.245 18.785 1.00 93.69 216 LEU A CA 1
ATOM 1690 C C . LEU A 1 216 ? 8.670 -18.371 18.780 1.00 93.69 216 LEU A C 1
ATOM 1692 O O . LEU A 1 216 ? 9.765 -18.884 18.535 1.00 93.69 216 LEU A O 1
ATOM 1696 N N . SER A 1 217 ? 8.544 -17.078 19.097 1.00 95.25 217 SER A N 1
ATOM 1697 C CA . SER A 1 217 ? 9.690 -16.162 19.094 1.00 95.25 217 SER A CA 1
ATOM 1698 C C . SER A 1 217 ? 10.767 -16.573 20.104 1.00 95.25 217 SER A C 1
ATOM 1700 O O . SER A 1 217 ? 11.962 -16.536 19.781 1.00 95.25 217 SER A O 1
ATOM 1702 N N . GLN A 1 218 ? 10.363 -17.013 21.300 1.00 95.19 218 GLN A N 1
ATOM 1703 C CA . GLN A 1 218 ? 11.274 -17.503 22.337 1.00 95.19 218 GLN A CA 1
ATOM 1704 C C . GLN A 1 218 ? 11.986 -18.790 21.899 1.00 95.19 218 GLN A C 1
ATOM 1706 O O . GLN A 1 218 ? 13.213 -18.884 21.987 1.00 95.19 218 GLN A O 1
ATOM 1711 N N . LYS A 1 219 ? 11.251 -19.768 21.352 1.00 93.38 219 LYS A N 1
ATOM 1712 C CA . LYS A 1 219 ? 11.834 -21.021 20.842 1.00 93.38 219 LYS A CA 1
ATOM 1713 C C . LYS A 1 219 ? 12.811 -20.772 19.697 1.00 93.38 219 LYS A C 1
ATOM 1715 O O . LYS A 1 219 ? 13.890 -21.365 19.679 1.00 93.38 219 LYS A O 1
ATOM 1720 N N . GLU A 1 220 ? 12.481 -19.881 18.764 1.00 93.50 220 GLU A N 1
ATOM 1721 C CA . GLU A 1 220 ? 13.402 -19.498 17.691 1.00 93.50 220 GLU A CA 1
ATOM 1722 C C . GLU A 1 220 ? 14.641 -18.773 18.231 1.00 93.50 220 GLU A C 1
ATOM 1724 O O . GLU A 1 220 ? 15.746 -19.004 17.740 1.00 93.50 220 GLU A O 1
ATOM 1729 N N . MET A 1 221 ? 14.495 -17.925 19.256 1.00 93.25 221 MET A N 1
ATOM 1730 C CA . MET A 1 221 ? 15.628 -17.267 19.912 1.00 93.25 221 MET A CA 1
ATOM 1731 C C . MET A 1 221 ? 16.583 -18.288 20.538 1.00 93.25 221 MET A C 1
ATOM 1733 O O . MET A 1 221 ? 17.779 -18.252 20.251 1.00 93.25 221 MET A O 1
ATOM 1737 N N . LEU A 1 222 ? 16.060 -19.239 21.316 1.00 93.81 222 LEU A N 1
ATOM 1738 C CA . LEU A 1 222 ? 16.850 -20.319 21.915 1.00 93.81 222 LEU A CA 1
ATOM 1739 C C . LEU A 1 222 ? 17.522 -21.195 20.850 1.00 93.81 222 LEU A C 1
ATOM 1741 O O . LEU A 1 222 ? 18.689 -21.564 20.984 1.00 93.81 222 LEU A O 1
ATOM 1745 N N . HIS A 1 223 ? 16.815 -21.498 19.758 1.00 90.75 223 HIS A N 1
ATOM 1746 C CA . HIS A 1 223 ? 17.389 -22.246 18.644 1.00 90.75 223 HIS A CA 1
ATOM 1747 C C . HIS A 1 223 ? 18.556 -21.492 17.990 1.00 90.75 223 HIS A C 1
ATOM 1749 O O . HIS A 1 223 ? 19.574 -22.104 17.672 1.00 90.75 223 HIS A O 1
ATOM 1755 N N . ARG A 1 224 ? 18.452 -20.164 17.846 1.00 93.12 224 ARG A N 1
ATOM 1756 C CA . ARG A 1 224 ? 19.529 -19.316 17.313 1.00 93.12 224 ARG A CA 1
ATOM 1757 C C . ARG A 1 224 ? 20.733 -19.203 18.237 1.00 93.12 224 ARG A C 1
ATOM 1759 O O . ARG A 1 224 ? 21.840 -19.120 17.725 1.00 93.12 224 ARG A O 1
ATOM 1766 N N . MET A 1 225 ? 20.552 -19.243 19.559 1.00 92.06 225 MET A N 1
ATOM 1767 C CA . MET A 1 225 ? 21.694 -19.293 20.485 1.00 92.06 225 MET A CA 1
ATOM 1768 C C . MET A 1 225 ? 22.558 -20.537 20.238 1.00 92.06 225 MET A C 1
ATOM 1770 O O . MET A 1 225 ? 23.779 -20.461 20.301 1.00 92.06 225 MET A O 1
ATOM 1774 N N . ARG A 1 226 ? 21.928 -21.672 19.901 1.00 93.19 226 ARG A N 1
ATOM 1775 C CA . ARG A 1 226 ? 22.624 -22.923 19.551 1.00 93.19 226 ARG A CA 1
ATOM 1776 C C . ARG A 1 226 ? 23.106 -22.955 18.095 1.00 93.19 226 ARG A C 1
ATOM 1778 O O . ARG A 1 226 ? 24.066 -23.652 17.784 1.00 93.19 226 ARG A O 1
ATOM 1785 N N . HIS A 1 227 ? 22.439 -22.220 17.203 1.00 90.94 227 HIS A N 1
ATOM 1786 C CA . HIS A 1 227 ? 22.722 -22.182 15.765 1.00 90.94 227 HIS A CA 1
ATOM 1787 C C . HIS A 1 227 ? 22.625 -20.747 15.206 1.00 90.94 227 HIS A C 1
ATOM 1789 O O . HIS A 1 227 ? 21.615 -20.398 14.579 1.00 90.94 227 HIS A O 1
ATOM 1795 N N . PRO A 1 228 ? 23.659 -19.904 15.393 1.00 89.94 228 PRO A N 1
ATOM 1796 C CA . PRO A 1 228 ? 23.614 -18.473 15.061 1.00 89.94 228 PRO A CA 1
ATOM 1797 C C . PRO A 1 228 ? 23.272 -18.150 13.597 1.00 89.94 228 PRO A C 1
ATOM 1799 O O . PRO A 1 228 ? 22.684 -17.107 13.307 1.00 89.94 228 PRO A O 1
ATOM 1802 N N . GLN A 1 229 ? 23.584 -19.063 12.675 1.00 87.00 229 GLN A N 1
ATOM 1803 C CA . GLN A 1 229 ? 23.297 -18.969 11.242 1.00 87.00 229 GLN A CA 1
ATOM 1804 C C . GLN A 1 229 ? 21.805 -19.091 10.891 1.00 87.00 229 GLN A C 1
ATOM 1806 O O . GLN A 1 229 ? 21.394 -18.735 9.783 1.00 87.00 229 GLN A O 1
ATOM 1811 N N . LYS A 1 230 ? 20.974 -19.621 11.798 1.00 85.12 230 LYS A N 1
ATOM 1812 C CA . LYS A 1 230 ? 19.531 -19.749 11.570 1.00 85.12 230 LYS A CA 1
ATOM 1813 C C . LYS A 1 230 ? 18.858 -18.384 11.717 1.00 85.12 230 LYS A C 1
ATOM 1815 O O . LYS A 1 230 ? 19.153 -17.608 12.624 1.00 85.12 230 LYS A O 1
ATOM 1820 N N . LYS A 1 231 ? 17.932 -18.085 10.806 1.00 85.62 231 LYS A N 1
ATOM 1821 C CA . LYS A 1 231 ? 17.131 -16.855 10.830 1.00 85.62 231 LYS A CA 1
ATOM 1822 C C . LYS A 1 231 ? 15.812 -17.124 11.546 1.00 85.62 231 LYS A C 1
ATOM 1824 O O . LYS A 1 231 ? 15.243 -18.198 11.376 1.00 85.62 231 LYS A O 1
ATOM 1829 N N . LYS A 1 232 ? 15.341 -16.143 12.320 1.00 90.69 232 LYS A N 1
ATOM 1830 C CA . LYS A 1 232 ? 13.961 -16.132 12.822 1.00 90.69 232 LYS A CA 1
ATOM 1831 C C . LYS A 1 232 ? 12.988 -16.004 11.647 1.00 90.69 232 LYS A C 1
ATOM 1833 O O . LYS A 1 232 ? 13.346 -15.423 10.615 1.00 90.69 232 LYS A O 1
ATOM 1838 N N . SER A 1 233 ? 11.774 -16.513 11.813 1.00 91.81 233 SER A N 1
ATOM 1839 C CA . SER A 1 233 ? 10.689 -16.263 10.865 1.00 91.81 233 SER A CA 1
ATOM 1840 C C . SER A 1 233 ? 10.315 -14.775 10.842 1.00 91.81 233 SER A C 1
ATOM 1842 O O . SER A 1 233 ? 10.582 -14.024 11.787 1.00 91.81 233 SER A O 1
ATOM 1844 N N . ILE A 1 234 ? 9.704 -14.323 9.739 1.00 94.44 234 ILE A N 1
ATOM 1845 C CA . ILE A 1 234 ? 9.278 -12.921 9.604 1.00 94.44 234 ILE A CA 1
ATOM 1846 C C . ILE A 1 234 ? 8.273 -12.555 10.699 1.00 94.44 234 ILE A C 1
ATOM 1848 O O . ILE A 1 234 ? 8.377 -11.469 11.268 1.00 94.44 234 ILE A O 1
ATOM 1852 N N . ILE A 1 235 ? 7.344 -13.459 11.025 1.00 95.12 235 ILE A N 1
ATOM 1853 C CA . ILE A 1 235 ? 6.347 -13.221 12.068 1.00 95.12 235 ILE A CA 1
ATOM 1854 C C . ILE A 1 235 ? 6.987 -13.024 13.448 1.00 95.12 235 ILE A C 1
ATOM 1856 O O . ILE A 1 235 ? 6.631 -12.070 14.134 1.00 95.12 235 ILE A O 1
ATOM 1860 N N . SER A 1 236 ? 7.991 -13.825 13.825 1.00 95.31 236 SER A N 1
ATOM 1861 C CA . SER A 1 236 ? 8.709 -13.651 15.096 1.00 95.31 236 SER A CA 1
ATOM 1862 C C . SER A 1 236 ? 9.481 -12.336 15.151 1.00 95.31 236 SER A C 1
ATOM 1864 O O . SER A 1 236 ? 9.433 -11.631 16.154 1.00 95.31 236 SER A O 1
ATOM 1866 N N . LEU A 1 237 ? 10.172 -11.971 14.064 1.00 95.38 237 LEU A N 1
ATOM 1867 C CA . LEU A 1 237 ? 10.892 -10.695 13.978 1.00 95.38 237 LEU A CA 1
ATOM 1868 C C . LEU A 1 237 ? 9.941 -9.497 14.090 1.00 95.38 237 LEU A C 1
ATOM 1870 O O . LEU A 1 237 ? 10.239 -8.523 14.781 1.00 95.38 237 LEU A O 1
ATOM 1874 N N . ALA A 1 238 ? 8.790 -9.570 13.422 1.00 97.06 238 ALA A N 1
ATOM 1875 C CA . ALA A 1 238 ? 7.762 -8.547 13.515 1.00 97.06 238 ALA A CA 1
ATOM 1876 C C . ALA A 1 238 ? 7.160 -8.481 14.922 1.00 97.06 238 ALA A C 1
ATOM 1878 O O . ALA A 1 238 ? 6.969 -7.389 15.447 1.00 97.06 238 ALA A O 1
ATOM 1879 N N . TRP A 1 239 ? 6.901 -9.628 15.551 1.00 96.62 239 TRP A N 1
ATOM 1880 C CA . TRP A 1 239 ? 6.380 -9.712 16.914 1.00 96.62 239 TRP A CA 1
ATOM 1881 C C . TRP A 1 239 ? 7.315 -9.065 17.934 1.00 96.62 239 TRP A C 1
ATOM 1883 O O . TRP A 1 239 ? 6.873 -8.225 18.717 1.00 96.62 239 TRP A O 1
ATOM 1893 N N . ASP A 1 240 ? 8.610 -9.379 17.874 1.00 95.56 240 ASP A N 1
ATOM 1894 C CA . ASP A 1 240 ? 9.624 -8.786 18.752 1.00 95.56 240 ASP A CA 1
ATOM 1895 C C . ASP A 1 240 ? 9.674 -7.262 18.599 1.00 95.56 240 ASP A C 1
ATOM 1897 O O . ASP A 1 240 ? 9.754 -6.537 19.590 1.00 95.56 240 ASP A O 1
ATOM 1901 N N . ARG A 1 241 ? 9.563 -6.762 17.361 1.00 95.25 241 ARG A N 1
ATOM 1902 C CA . ARG A 1 241 ? 9.526 -5.321 17.088 1.00 95.25 241 ARG A CA 1
ATOM 1903 C C . ARG A 1 241 ? 8.249 -4.666 17.611 1.00 95.25 241 ARG A C 1
ATOM 1905 O O . ARG A 1 241 ? 8.327 -3.607 18.223 1.00 95.25 241 ARG A O 1
ATOM 1912 N N . VAL A 1 242 ? 7.083 -5.258 17.356 1.00 95.56 242 VAL A N 1
ATOM 1913 C CA . VAL A 1 242 ? 5.783 -4.649 17.682 1.00 95.56 242 VAL A CA 1
ATOM 1914 C C . VAL A 1 242 ? 5.495 -4.685 19.185 1.00 95.56 242 VAL A C 1
ATOM 1916 O O . VAL A 1 242 ? 4.875 -3.763 19.705 1.00 95.56 242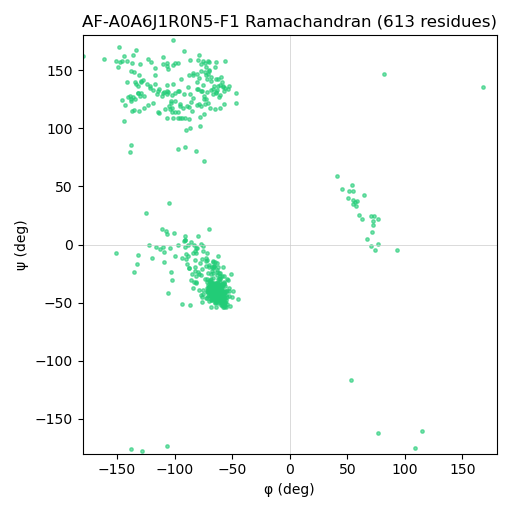 VAL A O 1
ATOM 1919 N N . LYS A 1 243 ? 6.005 -5.684 19.912 1.00 93.19 243 LYS A N 1
ATOM 1920 C CA . LYS A 1 243 ? 5.916 -5.750 21.380 1.00 93.19 243 LYS A CA 1
ATOM 1921 C C . LYS A 1 243 ? 6.463 -4.520 22.094 1.00 93.19 243 LYS A C 1
ATOM 1923 O O . LYS A 1 243 ? 5.967 -4.196 23.170 1.00 93.19 243 LYS A O 1
ATOM 1928 N N . LEU A 1 244 ? 7.448 -3.842 21.506 1.00 92.81 244 LEU A N 1
ATOM 1929 C CA . LEU A 1 244 ? 8.001 -2.604 22.058 1.00 92.81 244 LEU A CA 1
ATOM 1930 C C . LEU A 1 244 ? 6.933 -1.504 22.162 1.00 92.81 244 LEU A C 1
ATOM 1932 O O . LEU A 1 244 ? 6.972 -0.721 23.099 1.00 92.81 244 LEU A O 1
ATOM 1936 N N . PHE A 1 245 ? 5.936 -1.528 21.273 1.00 91.94 245 PHE A N 1
ATOM 1937 C CA . PHE A 1 245 ? 4.811 -0.590 21.245 1.00 91.94 245 PHE A CA 1
ATOM 1938 C C . PHE A 1 245 ? 3.599 -1.074 22.053 1.00 91.94 245 PHE A C 1
ATOM 1940 O O . PHE A 1 245 ? 2.525 -0.487 21.972 1.00 91.94 245 PHE A O 1
ATOM 1947 N N . ARG A 1 246 ? 3.705 -2.176 22.815 1.00 91.00 246 ARG A N 1
ATOM 1948 C CA . ARG A 1 246 ? 2.552 -2.759 23.527 1.00 91.00 246 ARG A CA 1
ATOM 1949 C C . ARG A 1 246 ? 1.922 -1.777 24.514 1.00 91.00 246 ARG A C 1
ATOM 1951 O O . ARG A 1 246 ? 0.704 -1.768 24.636 1.00 91.00 246 ARG A O 1
ATOM 1958 N N . LYS A 1 247 ? 2.745 -0.993 25.219 1.00 90.12 247 LYS A N 1
ATOM 1959 C CA . LYS A 1 247 ? 2.257 0.045 26.137 1.00 90.12 247 LYS A CA 1
ATOM 1960 C C . LYS A 1 247 ? 1.538 1.147 25.362 1.00 90.12 247 LYS A C 1
ATOM 1962 O O . LYS A 1 247 ? 0.428 1.508 25.729 1.00 90.12 247 LYS A O 1
ATOM 1967 N N . ASP A 1 248 ? 2.121 1.576 24.246 1.00 90.75 248 ASP A N 1
ATOM 1968 C CA . ASP A 1 248 ? 1.579 2.667 23.442 1.00 90.75 248 ASP A CA 1
ATOM 1969 C C . ASP A 1 248 ? 0.274 2.297 22.721 1.00 90.75 248 ASP A C 1
ATOM 1971 O O . ASP A 1 248 ? -0.592 3.140 22.555 1.00 90.75 248 ASP A O 1
ATOM 1975 N N . ILE A 1 249 ? 0.081 1.038 22.313 1.00 90.94 249 ILE A N 1
ATOM 1976 C CA . ILE A 1 249 ? -1.179 0.547 21.706 1.00 90.94 249 ILE A CA 1
ATOM 1977 C C . ILE A 1 249 ? -2.346 0.551 22.723 1.00 90.94 249 ILE A C 1
ATOM 1979 O O . ILE A 1 249 ? -3.528 0.530 22.350 1.00 90.94 249 ILE A O 1
ATOM 1983 N N . GLY A 1 250 ? -2.025 0.576 24.018 1.00 88.69 250 GLY A N 1
ATOM 1984 C CA . GLY A 1 250 ? -2.982 0.523 25.113 1.00 88.69 250 GLY A CA 1
ATOM 1985 C C . GLY A 1 250 ? -3.540 -0.877 25.375 1.00 88.69 250 GLY A C 1
ATOM 1986 O O . GLY A 1 250 ? -2.979 -1.901 24.975 1.00 88.69 250 GLY A O 1
ATOM 1987 N N . GLN A 1 251 ? -4.667 -0.924 26.087 1.00 88.12 251 GLN A N 1
ATOM 1988 C CA . GLN A 1 251 ? -5.298 -2.178 26.493 1.00 88.12 251 GLN A CA 1
ATOM 1989 C C . GLN A 1 251 ? -5.770 -2.997 25.283 1.00 88.12 251 GLN A C 1
ATOM 1991 O O . GLN A 1 251 ? -6.272 -2.457 24.289 1.00 88.12 251 GLN A O 1
ATOM 1996 N N . SER A 1 252 ? -5.617 -4.316 25.405 1.00 88.69 252 SER A N 1
ATOM 1997 C CA . SER A 1 252 ? -6.183 -5.281 24.469 1.00 88.69 252 SER A CA 1
ATOM 1998 C C . SER A 1 252 ? -7.696 -5.363 24.649 1.00 88.69 252 SER A C 1
ATOM 2000 O O . SER A 1 252 ? -8.182 -5.513 25.767 1.00 88.69 252 SER A O 1
ATOM 2002 N N . LEU A 1 253 ? -8.408 -5.287 23.536 1.00 88.06 253 LEU A N 1
ATOM 2003 C CA . LEU A 1 253 ? -9.851 -5.403 23.431 1.00 88.06 253 LEU A CA 1
ATOM 2004 C C . LEU A 1 253 ? -10.226 -6.804 22.941 1.00 88.06 253 LEU A C 1
ATOM 2006 O O . LEU A 1 253 ? -9.434 -7.466 22.264 1.00 88.06 253 LEU A O 1
ATOM 2010 N N . ASN A 1 254 ? -11.435 -7.244 23.285 1.00 83.25 254 ASN A N 1
ATOM 2011 C CA . ASN A 1 254 ? -11.965 -8.534 22.841 1.00 83.25 254 ASN A CA 1
ATOM 2012 C C . ASN A 1 254 ? -12.544 -8.457 21.424 1.00 83.25 254 ASN A C 1
ATOM 2014 O O . ASN A 1 254 ? -12.417 -9.417 20.673 1.00 83.25 254 ASN A O 1
ATOM 2018 N N . ASN A 1 255 ? -13.118 -7.307 21.056 1.00 86.88 255 ASN A N 1
ATOM 2019 C CA . ASN A 1 255 ? -13.732 -7.042 19.758 1.00 86.88 255 ASN A CA 1
ATOM 2020 C C . ASN A 1 255 ? -13.278 -5.681 19.209 1.00 86.88 255 ASN A C 1
ATOM 2022 O O . ASN A 1 255 ? -12.652 -4.886 19.911 1.00 86.88 255 ASN A O 1
ATOM 2026 N N . PHE A 1 256 ? -13.561 -5.442 17.929 1.00 89.12 256 PHE A N 1
ATOM 2027 C CA . PHE A 1 256 ? -13.407 -4.119 17.324 1.00 89.12 256 PHE A CA 1
ATOM 2028 C C . PHE A 1 256 ? -14.489 -3.171 17.831 1.00 89.12 256 PHE A C 1
ATOM 2030 O O . PHE A 1 256 ? -15.647 -3.565 17.925 1.00 89.12 256 PHE A O 1
ATOM 2037 N N . GLU A 1 257 ? -14.119 -1.913 18.041 1.00 89.38 257 GLU A N 1
ATOM 2038 C CA . GLU A 1 257 ? -14.962 -0.871 18.633 1.00 89.38 257 GLU A CA 1
ATOM 2039 C C . GLU A 1 257 ? -16.250 -0.620 17.832 1.00 89.38 257 GLU A C 1
ATOM 2041 O O . GLU A 1 257 ? -17.264 -0.221 18.392 1.00 89.38 257 GLU A O 1
ATOM 2046 N N . VAL A 1 258 ? -16.237 -0.893 16.520 1.00 90.19 258 VAL A N 1
ATOM 2047 C CA . VAL A 1 258 ? -17.426 -0.774 15.659 1.00 90.19 258 VAL A CA 1
ATOM 2048 C C . VAL A 1 258 ? -18.566 -1.701 16.096 1.00 90.19 258 VAL A C 1
ATOM 2050 O O . VAL A 1 258 ? -19.722 -1.392 15.842 1.00 90.19 258 VAL A O 1
ATOM 2053 N N . TRP A 1 259 ? -18.256 -2.830 16.740 1.00 90.06 259 TRP A N 1
ATOM 2054 C CA . TRP A 1 259 ? -19.260 -3.795 17.197 1.00 90.06 259 TRP A CA 1
ATOM 2055 C C . TRP A 1 259 ? -19.900 -3.405 18.531 1.00 90.06 259 TRP A C 1
ATOM 2057 O O . TRP A 1 259 ? -20.931 -3.968 18.882 1.00 90.06 259 TRP A O 1
ATOM 2067 N N . ASP A 1 260 ? -19.312 -2.444 19.246 1.00 88.81 260 ASP A N 1
ATOM 2068 C CA . ASP A 1 260 ? -19.824 -1.935 20.521 1.00 88.81 260 ASP A CA 1
ATOM 2069 C C . ASP A 1 260 ? -20.756 -0.718 20.329 1.00 88.81 260 ASP A C 1
ATOM 2071 O O . ASP A 1 260 ? -21.201 -0.111 21.302 1.00 88.81 260 ASP A O 1
ATOM 2075 N N . MET A 1 261 ? -21.027 -0.326 19.079 1.00 90.06 261 MET A N 1
ATOM 2076 C CA . MET A 1 261 ? -21.856 0.829 18.720 1.00 90.06 261 MET A CA 1
ATOM 2077 C C . MET A 1 261 ? -23.222 0.410 18.180 1.00 90.06 261 MET A C 1
ATOM 2079 O O . MET A 1 261 ? -23.359 -0.651 17.566 1.00 90.06 261 MET A O 1
ATOM 2083 N N . ASN A 1 262 ? -24.223 1.282 18.339 1.00 91.44 262 ASN A N 1
ATOM 2084 C CA . ASN A 1 262 ? -25.519 1.060 17.712 1.00 91.44 262 ASN A CA 1
ATOM 2085 C C . ASN A 1 262 ? -25.405 1.251 16.196 1.00 91.44 262 ASN A C 1
ATOM 2087 O O . ASN A 1 262 ? -24.642 2.089 15.707 1.00 91.44 262 ASN A O 1
ATOM 2091 N N . TYR A 1 263 ? -26.194 0.485 15.441 1.00 91.62 263 TYR A N 1
ATOM 2092 C CA . TYR A 1 263 ? -26.232 0.598 13.982 1.00 91.62 263 TYR A CA 1
ATOM 2093 C C . TYR A 1 263 ? -26.573 2.029 13.537 1.00 91.62 263 TYR A C 1
ATOM 2095 O O . TYR A 1 263 ? -25.937 2.558 12.631 1.00 91.62 263 TYR A O 1
ATOM 2103 N N . GLU A 1 264 ? -27.506 2.671 14.239 1.00 91.12 264 GLU A N 1
ATOM 2104 C CA . GLU A 1 264 ? -27.956 4.040 13.983 1.00 91.12 264 GLU A CA 1
ATOM 2105 C C . GLU A 1 264 ? -26.807 5.053 14.117 1.00 91.12 264 GLU A C 1
ATOM 2107 O O . GLU A 1 264 ? -26.577 5.820 13.184 1.00 91.12 264 GLU A O 1
ATOM 2112 N N . ASP A 1 265 ? -25.981 4.968 15.171 1.00 90.44 265 ASP A N 1
ATOM 2113 C CA . ASP A 1 265 ? -24.773 5.799 15.334 1.00 90.44 265 ASP A CA 1
ATOM 2114 C C . ASP A 1 265 ? -23.837 5.691 14.106 1.00 90.44 265 ASP A C 1
ATOM 2116 O O . ASP A 1 265 ? -23.220 6.655 13.631 1.00 90.44 265 ASP A O 1
ATOM 2120 N N . LEU A 1 266 ? -23.703 4.475 13.570 1.00 89.38 266 LEU A N 1
ATOM 2121 C CA . LEU A 1 266 ? -22.784 4.150 12.479 1.00 89.38 266 LEU A CA 1
ATOM 2122 C C . LEU A 1 266 ? -23.306 4.542 11.099 1.00 89.38 266 LEU A C 1
ATOM 2124 O O . LEU A 1 266 ? -22.486 4.736 10.194 1.00 89.38 266 LEU A O 1
ATOM 2128 N N . THR A 1 267 ? -24.625 4.657 10.942 1.00 91.75 267 THR A N 1
ATOM 2129 C CA . THR A 1 267 ? -25.280 4.971 9.666 1.00 91.75 267 THR A CA 1
ATOM 2130 C C . THR A 1 267 ? -25.960 6.330 9.622 1.00 91.75 267 THR A C 1
ATOM 2132 O O . THR A 1 267 ? -26.439 6.701 8.554 1.00 91.75 267 THR A O 1
ATOM 2135 N N . GLU A 1 268 ? -25.973 7.071 10.732 1.00 91.56 268 GLU A N 1
ATOM 2136 C CA . GLU A 1 268 ? -26.437 8.458 10.795 1.00 91.56 268 GLU A CA 1
ATOM 2137 C C . GLU A 1 268 ? -25.851 9.289 9.651 1.00 91.56 268 GLU A C 1
ATOM 2139 O O . GLU A 1 268 ? -24.637 9.255 9.401 1.00 91.56 268 GLU A O 1
ATOM 2144 N N . ASP A 1 269 ? -26.705 10.016 8.939 1.00 92.75 269 ASP A N 1
ATOM 2145 C CA . ASP A 1 269 ? -26.236 10.911 7.892 1.00 92.75 269 ASP A CA 1
ATOM 2146 C C . ASP A 1 269 ? -25.740 12.211 8.520 1.00 92.75 269 ASP A C 1
ATOM 2148 O O . ASP A 1 269 ? -26.470 12.903 9.229 1.00 92.75 269 ASP A O 1
ATOM 2152 N N . ILE A 1 270 ? -24.465 12.511 8.288 1.00 95.00 270 ILE A N 1
ATOM 2153 C CA . ILE A 1 270 ? -23.794 13.658 8.889 1.00 95.00 270 ILE A CA 1
ATOM 2154 C C . ILE A 1 270 ? -23.651 14.739 7.827 1.00 95.00 270 ILE A C 1
ATOM 2156 O O . ILE A 1 270 ? -22.968 14.546 6.814 1.00 95.00 270 ILE A O 1
ATOM 2160 N N . THR A 1 271 ? -24.260 15.893 8.091 1.00 95.25 271 THR A N 1
ATOM 2161 C CA . THR A 1 271 ? -24.199 17.053 7.204 1.00 95.25 271 THR A CA 1
ATOM 2162 C C . THR A 1 271 ? -22.792 17.640 7.198 1.00 95.25 271 THR A C 1
ATOM 2164 O O . THR A 1 271 ? -22.279 18.097 8.222 1.00 95.25 271 THR A O 1
ATOM 2167 N N . ILE A 1 272 ? -22.161 17.613 6.023 1.00 95.81 272 ILE A N 1
ATOM 2168 C CA . ILE A 1 272 ? -20.838 18.189 5.785 1.00 95.81 272 ILE A CA 1
ATOM 2169 C C . ILE A 1 272 ? -20.897 19.062 4.547 1.00 95.81 272 ILE A C 1
ATOM 2171 O O . ILE A 1 272 ? -21.250 18.562 3.473 1.00 95.81 272 ILE A O 1
ATOM 2175 N N . ASP A 1 273 ? -20.439 20.297 4.701 1.00 95.69 273 ASP A N 1
ATOM 2176 C CA . ASP A 1 273 ? -20.244 21.245 3.617 1.00 95.69 273 ASP A CA 1
ATOM 2177 C C . ASP A 1 273 ? -18.753 21.399 3.315 1.00 95.69 273 ASP A C 1
ATOM 2179 O O . ASP A 1 273 ? -17.929 21.607 4.208 1.00 95.69 273 ASP A O 1
ATOM 2183 N N . THR A 1 274 ? -18.396 21.303 2.038 1.00 94.06 274 THR A N 1
ATOM 2184 C CA . THR A 1 274 ? -17.048 21.669 1.587 1.00 94.06 274 THR A CA 1
ATOM 2185 C C . THR A 1 274 ? -17.043 22.788 0.556 1.00 94.06 274 THR A C 1
ATOM 2187 O O . THR A 1 274 ? -15.976 23.306 0.234 1.00 94.06 274 THR A O 1
ATOM 2190 N N . GLU A 1 275 ? -18.208 23.132 0.016 1.00 93.06 275 GLU A N 1
ATOM 2191 C CA . GLU A 1 275 ? -18.364 24.005 -1.143 1.00 93.06 275 GLU A CA 1
ATOM 2192 C C . GLU A 1 275 ? -18.125 25.465 -0.769 1.00 93.06 275 GLU A C 1
ATOM 2194 O O . GLU A 1 275 ? -17.356 26.139 -1.462 1.00 93.06 275 GLU A O 1
ATOM 2199 N N . ILE A 1 276 ? -18.657 25.907 0.377 1.00 91.25 276 ILE A N 1
ATOM 2200 C CA . ILE A 1 276 ? -18.420 27.257 0.906 1.00 91.25 276 ILE A CA 1
ATOM 2201 C C . ILE A 1 276 ? -16.916 27.465 1.124 1.00 91.25 276 ILE A C 1
ATOM 2203 O O . ILE A 1 276 ? -16.313 28.389 0.589 1.00 91.25 276 ILE A O 1
ATOM 2207 N N . GLY A 1 277 ? -16.226 26.540 1.796 1.00 89.12 277 GLY A N 1
ATOM 2208 C CA . GLY A 1 277 ? -14.772 26.647 1.950 1.00 89.12 277 GLY A CA 1
ATOM 2209 C C . GLY A 1 277 ? -14.010 26.680 0.614 1.00 89.12 277 GLY A C 1
ATOM 2210 O O . GLY A 1 277 ? -12.990 27.368 0.491 1.00 89.12 277 GLY A O 1
ATOM 2211 N N . PHE A 1 278 ? -14.481 25.951 -0.408 1.00 90.12 278 PHE A N 1
ATOM 2212 C CA . PHE A 1 278 ? -13.855 25.935 -1.735 1.00 90.12 278 PHE A CA 1
ATOM 2213 C C . PHE A 1 278 ? -13.992 27.267 -2.471 1.00 90.12 278 PHE A C 1
ATOM 2215 O O . PHE A 1 278 ? -13.016 27.676 -3.111 1.00 90.12 278 PHE A O 1
ATOM 2222 N N . SER A 1 279 ? -15.124 27.964 -2.364 1.00 89.50 279 SER A N 1
ATOM 2223 C CA . SER A 1 279 ? -15.296 29.286 -2.986 1.00 89.50 279 SER A CA 1
ATOM 2224 C C . SER A 1 279 ? -14.300 30.309 -2.414 1.00 89.50 279 SER A C 1
ATOM 2226 O O . SER A 1 279 ? -13.720 31.106 -3.154 1.00 89.50 279 SER A O 1
ATOM 2228 N N . HIS A 1 280 ? -13.963 30.177 -1.128 1.00 86.88 280 HIS A N 1
ATOM 2229 C CA . HIS A 1 280 ? -12.975 31.002 -0.422 1.00 86.88 280 HIS A CA 1
ATOM 2230 C C . HIS A 1 280 ? -11.520 30.518 -0.558 1.00 86.88 280 HIS A C 1
ATOM 2232 O O . HIS A 1 280 ? -10.583 31.107 -0.009 1.00 86.88 280 HIS A O 1
ATOM 2238 N N . SER A 1 281 ? -11.283 29.451 -1.325 1.00 83.19 281 SER A N 1
ATOM 2239 C CA . SER A 1 281 ? -9.942 28.885 -1.508 1.00 83.19 281 SER A CA 1
ATOM 2240 C C . SER A 1 281 ? -9.087 29.625 -2.546 1.00 83.19 281 SER A C 1
ATOM 2242 O O . SER A 1 281 ? -7.893 29.332 -2.664 1.00 83.19 281 SER A O 1
ATOM 2244 N N . ALA A 1 282 ? -9.639 30.595 -3.284 1.00 72.75 282 ALA A N 1
ATOM 2245 C CA . ALA A 1 282 ? -8.907 31.401 -4.263 1.00 72.75 282 ALA A CA 1
ATOM 2246 C C . ALA A 1 282 ? -7.953 32.417 -3.586 1.00 72.75 282 ALA A C 1
ATOM 2248 O O . ALA A 1 282 ? -8.206 32.912 -2.494 1.00 72.75 282 ALA A O 1
ATOM 2249 N N . GLY A 1 283 ? -6.790 32.709 -4.184 1.00 66.44 283 GLY A N 1
ATOM 2250 C CA . GLY A 1 283 ? -5.813 33.700 -3.677 1.00 66.44 283 GLY A CA 1
ATOM 2251 C C . GLY A 1 283 ? -4.514 33.116 -3.091 1.00 66.44 283 GLY A C 1
ATOM 2252 O O . GLY A 1 283 ? -4.284 31.905 -3.151 1.00 66.44 283 GLY A O 1
ATOM 2253 N N . ARG A 1 284 ? -3.642 33.973 -2.536 1.00 68.88 284 ARG A N 1
ATOM 2254 C CA . ARG A 1 284 ? -2.379 33.563 -1.886 1.00 68.88 284 ARG A CA 1
ATOM 2255 C C . ARG A 1 284 ? -2.620 33.150 -0.430 1.00 68.88 284 ARG A C 1
ATOM 2257 O O . ARG A 1 284 ? -3.452 33.742 0.246 1.00 68.88 284 ARG A O 1
ATOM 2264 N N . LYS A 1 285 ? -1.860 32.160 0.051 1.00 75.50 285 LYS A N 1
ATOM 2265 C CA . LYS A 1 285 ? -1.804 31.819 1.481 1.00 75.50 285 LYS A CA 1
ATOM 2266 C C . LYS A 1 285 ? -1.174 32.968 2.269 1.00 75.50 285 LYS A C 1
ATOM 2268 O O . LYS A 1 285 ? -0.151 33.509 1.835 1.00 75.50 285 LYS A O 1
ATOM 2273 N N . THR A 1 286 ? -1.757 33.299 3.412 1.00 68.00 286 THR A N 1
ATOM 2274 C CA . THR A 1 286 ? -1.215 34.286 4.347 1.00 68.00 286 THR A CA 1
ATOM 2275 C C . THR A 1 286 ? 0.065 33.724 4.973 1.00 68.00 286 THR A C 1
ATOM 2277 O O . THR A 1 286 ? 0.121 32.553 5.345 1.00 68.00 286 THR A O 1
ATOM 2280 N N . LYS A 1 287 ? 1.132 34.533 5.022 1.00 58.06 287 LYS A N 1
ATOM 2281 C CA . LYS A 1 287 ? 2.418 34.185 5.669 1.00 58.06 287 LYS A CA 1
ATOM 2282 C C . LYS A 1 287 ? 2.673 34.978 6.953 1.00 58.06 287 LYS A C 1
ATOM 2284 O O . LYS A 1 287 ? 3.721 34.811 7.574 1.00 58.06 287 LYS A O 1
ATOM 2289 N N . GLU A 1 288 ? 1.767 35.883 7.296 1.00 58.19 288 GLU A N 1
ATOM 2290 C CA . GLU A 1 288 ? 1.917 36.786 8.426 1.00 58.19 288 GLU A CA 1
ATOM 2291 C C . GLU A 1 288 ? 1.749 36.008 9.734 1.00 58.19 288 GLU A C 1
ATOM 2293 O O . GLU A 1 288 ? 0.773 35.286 9.918 1.00 58.19 288 GLU A O 1
ATOM 2298 N N . ARG A 1 289 ? 2.744 36.101 10.621 1.00 58.59 289 ARG A N 1
ATOM 2299 C CA . ARG A 1 289 ? 2.685 35.498 11.955 1.00 58.59 289 ARG A CA 1
ATOM 2300 C C . ARG A 1 289 ? 2.015 36.496 12.889 1.00 58.59 289 ARG A C 1
ATOM 2302 O O . ARG A 1 289 ? 2.668 37.435 13.333 1.00 58.59 289 ARG A O 1
ATOM 2309 N N . ARG A 1 290 ? 0.733 36.287 13.164 1.00 67.94 290 ARG A N 1
ATOM 2310 C CA . ARG A 1 290 ? -0.024 37.030 14.179 1.00 67.94 290 ARG A CA 1
ATOM 2311 C C . ARG A 1 290 ? 0.141 36.337 15.539 1.00 67.94 290 ARG A C 1
ATOM 2313 O O . ARG A 1 290 ? 0.285 35.115 15.582 1.00 67.94 290 ARG A O 1
ATOM 2320 N N . ARG A 1 291 ? 0.169 37.090 16.641 1.00 69.62 291 ARG A N 1
ATOM 2321 C CA . ARG A 1 291 ? 0.122 36.518 18.002 1.00 69.62 291 ARG A CA 1
ATOM 2322 C C . ARG A 1 291 ? -1.332 36.265 18.400 1.00 69.62 291 ARG A C 1
ATOM 2324 O O . ARG A 1 291 ? -2.196 37.040 18.008 1.00 69.62 291 ARG A O 1
ATOM 2331 N N . LEU A 1 292 ? -1.591 35.231 19.208 1.00 70.81 292 LEU A N 1
ATOM 2332 C CA . LEU A 1 292 ? -2.946 34.893 19.683 1.00 70.81 292 LEU A CA 1
ATOM 2333 C C . LEU A 1 292 ? -3.654 36.093 20.339 1.00 70.81 292 LEU A C 1
ATOM 2335 O O . LEU A 1 292 ? -4.823 36.335 20.077 1.00 70.81 292 LEU A O 1
ATOM 2339 N N . GLU A 1 293 ? -2.926 36.886 21.127 1.00 70.44 293 GLU A N 1
ATOM 2340 C CA . GLU A 1 293 ? -3.442 38.072 21.835 1.00 70.44 293 GLU A CA 1
ATOM 2341 C C . GLU A 1 293 ? -3.854 39.229 20.900 1.00 70.44 293 GLU A C 1
ATOM 2343 O O . GLU A 1 293 ? -4.606 40.120 21.292 1.00 70.44 293 GLU A O 1
ATOM 2348 N N . GLU A 1 294 ? -3.357 39.233 19.661 1.00 72.38 294 GLU A N 1
ATOM 2349 C CA . GLU A 1 294 ? -3.586 40.287 18.662 1.00 72.38 294 GLU A CA 1
ATOM 2350 C C . GLU A 1 294 ? -4.679 39.902 17.651 1.00 72.38 294 GLU A C 1
ATOM 2352 O O . GLU A 1 294 ? -5.125 40.738 16.862 1.00 72.38 294 GLU A O 1
ATOM 2357 N N . MET A 1 295 ? -5.114 38.640 17.666 1.00 79.38 295 MET A N 1
ATOM 2358 C CA . MET A 1 295 ? -6.104 38.093 16.747 1.00 79.38 295 MET A CA 1
ATOM 2359 C C . MET A 1 295 ? -7.515 38.534 17.146 1.00 79.38 295 MET A C 1
ATOM 2361 O O . MET A 1 295 ? -7.996 38.243 18.238 1.00 79.38 295 MET A O 1
ATOM 2365 N N . LYS A 1 296 ? -8.189 39.250 16.243 1.00 81.38 296 LYS A N 1
ATOM 2366 C CA . LYS A 1 296 ? -9.582 39.681 16.398 1.00 81.38 296 LYS A CA 1
ATOM 2367 C C . LYS A 1 296 ? -10.359 39.301 15.155 1.00 81.38 296 LYS A C 1
ATOM 2369 O O . LYS A 1 296 ? -9.845 39.488 14.058 1.00 81.38 296 LYS A O 1
ATOM 2374 N N . TYR A 1 297 ? -11.587 38.829 15.350 1.00 84.38 297 TYR A N 1
ATOM 2375 C CA . TYR A 1 297 ? -12.490 38.511 14.251 1.00 84.38 297 TYR A CA 1
ATOM 2376 C C . TYR A 1 297 ? -12.689 39.745 13.370 1.00 84.38 297 TYR A C 1
ATOM 2378 O O . TYR A 1 297 ? -13.109 40.812 13.827 1.00 84.38 297 TYR A O 1
ATOM 2386 N N . GLU A 1 298 ? -12.332 39.595 12.102 1.00 85.75 298 GLU A N 1
ATOM 2387 C CA . GLU A 1 298 ? -12.476 40.608 11.073 1.00 85.75 298 GLU A CA 1
ATOM 2388 C C . GLU A 1 298 ? -13.829 40.439 10.369 1.00 85.75 298 GLU A C 1
ATOM 2390 O O . GLU A 1 298 ? -14.484 39.399 10.451 1.00 85.75 298 GLU A O 1
ATOM 2395 N N . LYS A 1 299 ? -14.243 41.449 9.592 1.00 87.25 299 LYS A N 1
ATOM 2396 C CA . LYS A 1 299 ? -15.479 41.376 8.794 1.00 87.25 299 LYS A CA 1
ATOM 2397 C C . LYS A 1 299 ? -15.524 40.122 7.910 1.00 87.25 299 LYS A C 1
ATOM 2399 O O . LYS A 1 299 ? -16.570 39.507 7.768 1.00 87.25 299 LYS A O 1
ATOM 2404 N N . LYS A 1 300 ? -14.372 39.726 7.366 1.00 88.12 300 LYS A N 1
ATOM 2405 C CA . LYS A 1 300 ? -14.223 38.520 6.551 1.00 88.12 300 LYS A CA 1
ATOM 2406 C C . LYS A 1 300 ? -14.605 37.240 7.307 1.00 88.12 300 LYS A C 1
ATOM 2408 O O . LYS A 1 300 ? -15.180 36.345 6.699 1.00 88.12 300 LYS A O 1
ATOM 2413 N N . ASP A 1 301 ? -14.266 37.143 8.592 1.00 88.81 301 ASP A N 1
ATOM 2414 C CA . ASP A 1 301 ? -14.610 35.979 9.413 1.00 88.81 301 ASP A CA 1
ATOM 2415 C C . ASP A 1 301 ? -16.124 35.896 9.616 1.00 88.81 301 ASP A C 1
ATOM 2417 O O . ASP A 1 301 ? -16.725 34.848 9.391 1.00 88.81 301 ASP A O 1
ATOM 2421 N N . LEU A 1 302 ? -16.741 37.030 9.962 1.00 90.19 302 LEU A N 1
ATOM 2422 C CA . LEU A 1 302 ? -18.184 37.133 10.179 1.00 90.19 302 LEU A CA 1
ATOM 2423 C C . LEU A 1 302 ? -18.978 36.864 8.896 1.00 90.19 302 LEU A C 1
ATOM 2425 O O . LEU A 1 302 ? -19.971 36.144 8.940 1.00 90.19 302 LEU A O 1
ATOM 2429 N N . ASP A 1 303 ? -18.534 37.405 7.759 1.00 91.56 303 ASP A N 1
ATOM 2430 C CA . ASP A 1 303 ? -19.155 37.160 6.453 1.00 91.56 303 ASP A CA 1
ATOM 2431 C C . ASP A 1 303 ? -19.075 35.662 6.091 1.00 91.56 303 ASP A C 1
ATOM 2433 O O . ASP A 1 303 ? -20.061 35.084 5.642 1.00 91.56 303 ASP A O 1
ATOM 2437 N N . PHE A 1 304 ? -17.939 35.005 6.365 1.00 92.00 304 PHE A N 1
ATOM 2438 C CA . PHE A 1 304 ? -17.766 33.570 6.117 1.00 92.00 304 PHE A CA 1
ATOM 2439 C C . PHE A 1 304 ? -18.671 32.704 6.998 1.00 92.00 304 PHE A C 1
ATOM 2441 O O . PHE A 1 304 ? -19.311 31.787 6.494 1.00 92.00 304 PHE A O 1
ATOM 2448 N N . ILE A 1 305 ? -18.763 32.995 8.299 1.00 92.38 305 ILE A N 1
ATOM 2449 C CA . ILE A 1 305 ? -19.691 32.298 9.206 1.00 92.38 305 ILE A CA 1
ATOM 2450 C C . ILE A 1 305 ? -21.133 32.511 8.741 1.00 92.38 305 ILE A C 1
ATOM 2452 O O . ILE A 1 305 ? -21.919 31.566 8.705 1.00 92.38 305 ILE A O 1
ATOM 2456 N N . LYS A 1 306 ? -21.470 33.740 8.338 1.00 93.25 306 LYS A N 1
ATOM 2457 C CA . LYS A 1 306 ? -22.807 34.088 7.872 1.00 93.25 306 LYS A CA 1
ATOM 2458 C C . LYS A 1 306 ? -23.226 33.287 6.638 1.00 93.25 306 LYS A C 1
ATOM 2460 O O . LYS A 1 306 ? -24.373 32.869 6.588 1.00 93.25 306 LYS A O 1
ATOM 2465 N N . GLU A 1 307 ? -22.322 33.007 5.697 1.00 94.94 307 GLU A N 1
ATOM 2466 C CA . GLU A 1 307 ? -22.627 32.137 4.547 1.00 94.94 307 GLU A CA 1
ATOM 2467 C C . GLU A 1 307 ? -23.107 30.740 4.987 1.00 94.94 307 GLU A C 1
ATOM 2469 O O . GLU A 1 307 ? -24.077 30.226 4.434 1.00 94.94 307 GLU A O 1
ATOM 2474 N N . PHE A 1 308 ? -22.499 30.148 6.024 1.00 94.38 308 PHE A N 1
ATOM 2475 C CA . PHE A 1 308 ? -22.985 28.884 6.596 1.00 94.38 308 PHE A CA 1
ATOM 2476 C C . PHE A 1 308 ? -24.324 29.045 7.314 1.00 94.38 308 PHE A C 1
ATOM 2478 O O . PHE A 1 308 ? -25.171 28.158 7.225 1.00 94.38 308 PHE A O 1
ATOM 2485 N N . CYS A 1 309 ? -24.510 30.148 8.042 1.00 93.62 309 CYS A N 1
ATOM 2486 C CA . CYS A 1 309 ? -25.770 30.417 8.728 1.00 93.62 309 CYS A CA 1
ATOM 2487 C C . CYS A 1 309 ? -26.933 30.565 7.748 1.00 93.62 309 CYS A C 1
ATOM 2489 O O . CYS A 1 309 ? -27.992 29.997 7.994 1.00 93.62 309 CYS A O 1
ATOM 2491 N N . ASP A 1 310 ? -26.719 31.288 6.649 1.00 94.44 310 ASP A N 1
ATOM 2492 C CA . ASP A 1 310 ? -27.732 31.553 5.631 1.00 94.44 310 ASP A CA 1
ATOM 2493 C C . ASP A 1 310 ? -28.071 30.273 4.833 1.00 94.44 310 ASP A C 1
ATOM 2495 O O . ASP A 1 310 ? -29.244 30.012 4.577 1.00 94.44 310 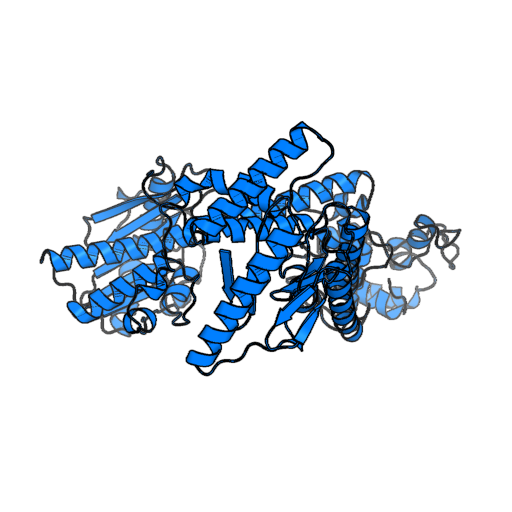ASP A O 1
ATOM 2499 N N . GLU A 1 311 ? -27.077 29.442 4.483 1.00 95.31 311 GLU A N 1
ATOM 2500 C CA . GLU A 1 311 ? -27.290 28.189 3.729 1.00 95.31 311 GLU A CA 1
ATOM 2501 C C . GLU A 1 311 ? -28.007 27.106 4.555 1.00 95.31 311 GLU A C 1
ATOM 2503 O O . GLU A 1 311 ? -28.861 26.384 4.040 1.00 95.31 311 GLU A O 1
ATOM 2508 N N . TYR A 1 312 ? -27.669 26.983 5.843 1.00 94.44 312 TYR A N 1
ATOM 2509 C CA . TYR A 1 312 ? -28.162 25.907 6.712 1.00 94.44 312 TYR A CA 1
ATOM 2510 C C . TYR A 1 312 ? -29.200 26.358 7.750 1.00 94.44 312 TYR A C 1
ATOM 2512 O O . TYR A 1 312 ? -29.520 25.584 8.654 1.00 94.44 312 TYR A O 1
ATOM 2520 N N . ASP A 1 313 ? -29.720 27.582 7.624 1.00 93.25 313 ASP A N 1
ATOM 2521 C CA . ASP A 1 313 ? -30.711 28.190 8.528 1.00 93.25 313 ASP A CA 1
ATOM 2522 C C . ASP A 1 313 ? -30.290 28.109 10.012 1.00 93.25 313 ASP A C 1
ATOM 2524 O O . ASP A 1 313 ? -31.034 27.695 10.907 1.00 93.25 313 ASP A O 1
ATOM 2528 N N . LEU A 1 314 ? -29.021 28.445 10.277 1.00 91.62 314 LEU A N 1
ATOM 2529 C CA . LEU A 1 314 ? -28.444 28.381 11.619 1.00 91.62 314 LEU A CA 1
ATOM 2530 C C . LEU A 1 314 ? -28.645 29.713 12.344 1.00 91.62 314 LEU A C 1
ATOM 2532 O O . LEU A 1 314 ? -27.861 30.651 12.207 1.00 91.62 314 LEU A O 1
ATOM 2536 N N . GLU A 1 315 ? -29.665 29.782 13.193 1.00 89.19 315 GLU A N 1
ATOM 2537 C CA . GLU A 1 315 ? -29.829 30.892 14.135 1.00 89.19 315 GLU A CA 1
ATOM 2538 C C . GLU A 1 315 ? -28.777 30.820 15.255 1.00 89.19 315 GLU A C 1
ATOM 2540 O O . GLU A 1 315 ? -28.723 29.826 15.985 1.00 89.19 315 GLU A O 1
ATOM 2545 N N . ASN A 1 316 ? -27.971 31.882 15.392 1.00 86.81 316 ASN A N 1
ATOM 2546 C CA . ASN A 1 316 ? -26.968 32.088 16.450 1.00 86.81 316 ASN A CA 1
ATOM 2547 C C . ASN A 1 316 ? -26.163 30.815 16.810 1.00 86.81 316 ASN A C 1
ATOM 2549 O O . ASN A 1 316 ? -26.240 30.345 17.953 1.00 86.81 316 ASN A O 1
ATOM 2553 N N . PRO A 1 317 ? -25.451 30.200 15.843 1.00 91.81 317 PRO A N 1
ATOM 2554 C CA . PRO A 1 317 ? -24.755 28.949 16.089 1.00 91.81 317 PRO A CA 1
ATOM 2555 C C . PRO A 1 317 ? -23.551 29.148 17.005 1.00 91.81 317 PRO A C 1
ATOM 2557 O O . PRO A 1 317 ? -22.869 30.168 16.960 1.00 91.81 317 PRO A O 1
ATOM 2560 N N . MET A 1 318 ? -23.230 28.115 17.780 1.00 91.69 318 MET A N 1
ATOM 2561 C CA . MET A 1 318 ? -21.921 28.017 18.414 1.00 91.69 318 MET A CA 1
ATOM 2562 C C . MET A 1 318 ? -20.885 27.628 17.357 1.00 91.69 318 MET A C 1
ATOM 2564 O O . MET A 1 318 ? -20.926 26.507 16.840 1.00 91.69 318 MET A O 1
ATOM 2568 N N . VAL A 1 319 ? -19.967 28.541 17.041 1.00 94.00 319 VAL A N 1
ATOM 2569 C CA . VAL A 1 319 ? -18.895 28.301 16.070 1.00 94.00 319 VAL A CA 1
ATOM 2570 C C . VAL A 1 319 ? -17.652 27.775 16.777 1.00 94.00 319 VAL A C 1
ATOM 2572 O O . VAL A 1 319 ? -17.179 28.338 17.769 1.00 94.00 319 VAL A O 1
ATOM 2575 N N . ILE A 1 320 ? -17.129 26.669 16.256 1.00 95.44 320 ILE A N 1
ATOM 2576 C CA . ILE A 1 320 ? -15.981 25.958 16.805 1.00 95.44 320 ILE A CA 1
ATOM 2577 C C . ILE A 1 320 ? -14.966 25.732 15.696 1.00 95.44 320 ILE A C 1
ATOM 2579 O O . ILE A 1 320 ? -15.304 25.186 14.649 1.00 95.44 320 ILE A O 1
ATOM 2583 N N . TYR A 1 321 ? -13.711 26.079 15.950 1.00 96.38 321 TYR A N 1
ATOM 2584 C CA . TYR A 1 321 ? -12.595 25.801 15.052 1.00 96.38 321 TYR A CA 1
ATOM 2585 C C . TYR A 1 321 ? -11.733 24.688 15.632 1.00 96.38 321 TYR A C 1
ATOM 2587 O O . TYR A 1 321 ? -11.449 24.674 16.831 1.00 96.38 321 TYR A O 1
ATOM 2595 N N . THR A 1 322 ? -11.312 23.754 14.788 1.00 97.06 322 THR A N 1
ATOM 2596 C CA . THR A 1 322 ? -10.482 22.610 15.189 1.00 97.06 322 THR A CA 1
ATOM 2597 C C . THR A 1 322 ? -9.271 22.487 14.285 1.00 97.06 322 THR A C 1
ATOM 2599 O O . THR A 1 322 ? -9.424 22.644 13.074 1.00 97.06 322 THR A O 1
ATOM 2602 N N . ASP A 1 323 ? -8.120 22.143 14.860 1.00 96.31 323 ASP A N 1
ATOM 2603 C CA . ASP A 1 323 ? -6.882 21.926 14.106 1.00 96.31 323 ASP A CA 1
ATOM 2604 C C . ASP A 1 323 ? -5.979 20.873 14.771 1.00 96.31 323 ASP A C 1
ATOM 2606 O O . ASP A 1 323 ? -6.016 20.676 15.995 1.00 96.31 323 ASP A O 1
ATOM 2610 N N . GLY A 1 324 ? -5.157 20.199 13.966 1.00 95.00 324 GLY A N 1
ATOM 2611 C CA . GLY A 1 324 ? -4.215 19.166 14.374 1.00 95.00 324 GLY A CA 1
ATOM 2612 C C . GLY A 1 324 ? -2.839 19.325 13.721 1.00 95.00 324 GLY A C 1
ATOM 2613 O O . GLY A 1 324 ? -2.635 19.081 12.531 1.00 95.00 324 GLY A O 1
ATOM 2614 N N . SER A 1 325 ? -1.819 19.580 14.539 1.00 93.25 325 SER A N 1
ATOM 2615 C CA . SER A 1 325 ? -0.471 19.894 14.071 1.00 93.25 325 SER A CA 1
ATOM 2616 C C . SER A 1 325 ? 0.519 18.751 14.284 1.00 93.25 325 SER A C 1
ATOM 2618 O O . SER A 1 325 ? 0.682 18.213 15.384 1.00 93.25 325 SER A O 1
ATOM 2620 N N . LYS A 1 326 ? 1.248 18.404 13.219 1.00 91.50 326 LYS A N 1
ATOM 2621 C CA . LYS A 1 326 ? 2.382 17.474 13.263 1.00 91.50 326 LYS A CA 1
ATOM 2622 C C . LYS A 1 326 ? 3.561 18.021 12.468 1.00 91.50 326 LYS A C 1
ATOM 2624 O O . LYS A 1 326 ? 3.441 18.246 11.266 1.00 91.50 326 LYS A O 1
ATOM 2629 N N . SER A 1 327 ? 4.722 18.119 13.113 1.00 87.69 327 SER A N 1
ATOM 2630 C CA . SER A 1 327 ? 5.997 18.454 12.472 1.00 87.69 327 SER A CA 1
ATOM 2631 C C . SER A 1 327 ? 7.047 17.367 12.735 1.00 87.69 327 SER A C 1
ATOM 2633 O O . SER A 1 327 ? 6.919 16.564 13.659 1.00 87.69 327 SER A O 1
ATOM 2635 N N . GLU A 1 328 ? 8.093 17.305 11.910 1.00 81.38 328 GLU A N 1
ATOM 2636 C CA . GLU A 1 328 ? 9.256 16.450 12.197 1.00 81.38 328 GLU A CA 1
ATOM 2637 C C . GLU A 1 328 ? 10.064 16.997 13.384 1.00 81.38 328 GLU A C 1
ATOM 2639 O O . GLU A 1 328 ? 10.519 16.219 14.235 1.00 81.38 328 GLU A O 1
ATOM 2644 N N . ASP A 1 329 ? 10.144 18.329 13.474 1.00 84.00 329 ASP A N 1
ATOM 2645 C CA . ASP A 1 329 ? 10.892 19.075 14.491 1.00 84.00 329 ASP A CA 1
ATOM 2646 C C . ASP A 1 329 ? 10.173 19.139 15.848 1.00 84.00 329 ASP A C 1
ATOM 2648 O O . ASP A 1 329 ? 10.796 19.453 16.860 1.00 84.00 329 ASP A O 1
ATOM 2652 N N . SER A 1 330 ? 8.872 18.831 15.897 1.00 85.31 330 SER A N 1
ATOM 2653 C CA . SER A 1 330 ? 8.089 18.893 17.135 1.00 85.31 330 SER A CA 1
ATOM 2654 C C . SER A 1 330 ? 8.359 17.688 18.045 1.00 85.31 330 SER A C 1
ATOM 2656 O O . SER A 1 330 ? 8.663 16.578 17.586 1.00 85.31 330 SER A O 1
ATOM 2658 N N . VAL A 1 331 ? 8.256 17.890 19.360 1.00 90.31 331 VAL A N 1
ATOM 2659 C CA . VAL A 1 331 ? 8.436 16.822 20.363 1.00 90.31 331 VAL A CA 1
ATOM 2660 C C . VAL A 1 331 ? 7.211 15.909 20.453 1.00 90.31 331 VAL A C 1
ATOM 2662 O O . VAL A 1 331 ? 7.351 14.724 20.759 1.00 90.31 331 VAL A O 1
ATOM 2665 N N . ALA A 1 332 ? 6.038 16.431 20.094 1.00 93.12 332 ALA A N 1
ATOM 2666 C CA . ALA A 1 332 ? 4.747 15.764 20.154 1.00 93.12 332 ALA A CA 1
ATOM 2667 C C . ALA A 1 332 ? 3.902 16.058 18.899 1.00 93.12 332 ALA A C 1
ATOM 2669 O O . ALA A 1 332 ? 4.369 16.652 17.922 1.00 93.12 332 ALA A O 1
ATOM 2670 N N . THR A 1 333 ? 2.664 15.568 18.891 1.00 93.88 333 THR A N 1
ATOM 2671 C CA . THR A 1 333 ? 1.614 15.956 17.937 1.00 93.88 333 THR A CA 1
ATOM 2672 C C . THR A 1 333 ? 0.581 16.769 18.704 1.00 93.88 333 THR A C 1
ATOM 2674 O O . THR A 1 333 ? 0.175 16.344 19.775 1.00 93.88 333 THR A O 1
ATOM 2677 N N . GLY A 1 334 ? 0.172 17.926 18.203 1.00 95.25 334 GLY A N 1
ATOM 2678 C CA . GLY A 1 334 ? -0.766 18.791 18.912 1.00 95.25 334 GLY A CA 1
ATOM 2679 C C . GLY A 1 334 ? -2.159 18.748 18.306 1.00 95.25 334 GLY A C 1
ATOM 2680 O O . GLY A 1 334 ? -2.309 18.526 17.107 1.00 95.25 334 GLY A O 1
ATOM 2681 N N . ALA A 1 335 ? -3.173 18.969 19.131 1.00 96.69 335 ALA A N 1
ATOM 2682 C CA . ALA A 1 335 ? -4.553 19.167 18.703 1.00 96.69 335 ALA A CA 1
ATOM 2683 C C . ALA A 1 335 ? -5.151 20.339 19.475 1.00 96.69 335 ALA A C 1
ATOM 2685 O O . ALA A 1 335 ? -4.783 20.550 20.632 1.00 96.69 335 ALA A O 1
ATOM 2686 N N . SER A 1 336 ? -6.065 21.085 18.859 1.00 96.19 336 SER A N 1
ATOM 2687 C CA . SER A 1 336 ? -6.694 22.235 19.505 1.00 96.19 336 SER A CA 1
ATOM 2688 C C . SER A 1 336 ? -8.148 22.439 19.097 1.00 96.19 336 SER A C 1
ATOM 2690 O O . SER A 1 336 ? -8.591 21.981 18.043 1.00 96.19 336 SER A O 1
ATOM 2692 N N . VAL A 1 337 ? -8.881 23.137 19.960 1.00 96.38 337 VAL A N 1
ATOM 2693 C CA . VAL A 1 337 ? -10.273 23.535 19.772 1.00 96.38 337 VAL A CA 1
ATOM 2694 C C . VAL A 1 337 ? -10.442 24.973 20.259 1.00 96.38 337 VAL A C 1
ATOM 2696 O O . VAL A 1 337 ? -10.098 25.286 21.401 1.00 96.38 337 VAL A O 1
ATOM 2699 N N . ILE A 1 338 ? -11.002 25.829 19.409 1.00 93.81 338 ILE A N 1
ATOM 2700 C CA . ILE A 1 338 ? -11.345 27.223 19.708 1.00 93.81 338 ILE A CA 1
ATOM 2701 C C . ILE A 1 338 ? -12.857 27.394 19.640 1.00 93.81 338 ILE A C 1
ATOM 2703 O O . ILE A 1 338 ? -13.465 27.031 18.637 1.00 93.81 338 ILE A O 1
ATOM 2707 N N . PHE A 1 339 ? -13.443 27.989 20.677 1.00 90.81 339 PHE A N 1
ATOM 2708 C CA . PHE A 1 339 ? -14.847 28.400 20.710 1.00 90.81 339 PHE A CA 1
ATOM 2709 C C . PHE A 1 339 ? -14.924 29.921 20.479 1.00 90.81 339 PHE A C 1
ATOM 2711 O O . PHE A 1 339 ? -14.205 30.676 21.136 1.00 90.81 339 PHE A O 1
ATOM 2718 N N . GLU A 1 340 ? -15.747 30.377 19.526 1.00 82.00 340 GLU A N 1
ATOM 2719 C CA . GLU A 1 340 ? -15.814 31.798 19.116 1.00 82.00 340 GLU A CA 1
ATOM 2720 C C . GLU A 1 340 ? -16.284 32.748 20.238 1.00 82.00 340 GLU A C 1
ATOM 2722 O O . GLU A 1 340 ? -15.913 33.921 20.245 1.00 82.00 340 GLU A O 1
ATOM 2727 N N . ASP A 1 341 ? -17.018 32.261 21.244 1.00 69.38 341 ASP A N 1
ATOM 2728 C CA . ASP A 1 341 ? -17.591 33.070 22.336 1.00 69.38 341 ASP A CA 1
ATOM 2729 C C . ASP A 1 341 ? -16.568 33.656 23.348 1.00 69.38 341 ASP A C 1
ATOM 2731 O O . ASP A 1 341 ? -16.948 34.235 24.367 1.00 69.38 341 ASP A O 1
ATOM 2735 N N . ASN A 1 342 ? -15.270 33.617 23.016 1.00 54.94 342 ASN A N 1
ATOM 2736 C CA . ASN A 1 342 ? -14.172 34.387 23.617 1.00 54.94 342 ASN A CA 1
ATOM 2737 C C . ASN A 1 342 ? -13.846 34.116 25.100 1.00 54.94 342 ASN A C 1
ATOM 2739 O O . ASN A 1 342 ? -13.513 35.044 25.839 1.00 54.94 342 ASN A O 1
ATOM 2743 N N . SER A 1 343 ? -13.823 32.861 25.566 1.00 61.38 343 SER A N 1
ATOM 2744 C CA . SER A 1 343 ? -13.112 32.539 26.831 1.00 61.38 343 SER A CA 1
ATOM 2745 C C . SER A 1 343 ? -12.541 31.125 26.960 1.00 61.38 343 SER A C 1
ATOM 2747 O O . SER A 1 343 ? -11.845 30.854 27.940 1.00 61.38 343 SER A O 1
ATOM 2749 N N . GLN A 1 344 ? -12.822 30.204 26.035 1.00 76.31 344 GLN A N 1
ATOM 2750 C CA . GLN A 1 344 ? -12.371 28.816 26.162 1.00 76.31 344 GLN A CA 1
ATOM 2751 C C . GLN A 1 344 ? -11.608 28.377 24.915 1.00 76.31 344 GLN A C 1
ATOM 2753 O O . GLN A 1 344 ? -12.142 28.310 23.812 1.00 76.31 344 GLN A O 1
ATOM 2758 N N . ALA A 1 345 ? -10.340 28.054 25.128 1.00 87.56 345 ALA A N 1
ATOM 2759 C CA . ALA A 1 345 ? -9.486 27.373 24.177 1.00 87.56 345 ALA A CA 1
ATOM 2760 C C . ALA A 1 345 ? -9.009 26.082 24.836 1.00 87.56 345 ALA A C 1
ATOM 2762 O O . ALA A 1 345 ? -8.627 26.080 26.009 1.00 87.56 345 ALA A O 1
ATOM 2763 N N . LEU A 1 346 ? -9.052 24.982 24.096 1.00 91.94 346 LEU A N 1
ATOM 2764 C CA . LEU A 1 346 ? -8.518 23.702 24.538 1.00 91.94 346 LEU A CA 1
ATOM 2765 C C . LEU A 1 346 ? -7.391 23.313 23.598 1.00 91.94 346 LEU A C 1
ATOM 2767 O O . LEU A 1 346 ? -7.519 23.437 22.383 1.00 91.94 346 LEU A O 1
ATOM 2771 N N . TYR A 1 347 ? -6.306 22.795 24.151 1.00 93.69 347 TYR A N 1
ATOM 2772 C CA . TYR A 1 347 ? -5.265 22.153 23.369 1.00 93.69 347 TYR A CA 1
ATOM 2773 C C . TYR A 1 347 ? -4.737 20.931 24.117 1.00 93.69 347 TYR A C 1
ATOM 2775 O O . TYR A 1 347 ? -4.924 20.794 25.328 1.00 93.69 347 TYR A O 1
ATOM 2783 N N . ALA A 1 348 ? -4.133 20.006 23.381 1.00 93.31 348 ALA A N 1
ATOM 2784 C CA . ALA A 1 348 ? -3.579 18.780 23.932 1.00 93.31 348 ALA A CA 1
ATOM 2785 C C . ALA A 1 348 ? -2.258 18.424 23.251 1.00 93.31 348 ALA A C 1
ATOM 2787 O O . ALA A 1 348 ? -2.139 18.515 22.025 1.00 93.31 348 ALA A O 1
ATOM 2788 N N . SER A 1 349 ? -1.300 17.948 24.051 1.00 95.06 349 SER A N 1
ATOM 2789 C CA . SER A 1 349 ? -0.069 17.325 23.564 1.00 95.06 349 SER A CA 1
ATOM 2790 C C . SER A 1 349 ? -0.238 15.805 23.484 1.00 95.06 349 SER A C 1
ATOM 2792 O O . SER A 1 349 ? -0.334 15.098 24.491 1.00 95.06 349 SER A O 1
ATOM 2794 N N . LEU A 1 350 ? -0.310 15.292 22.258 1.00 94.62 350 LEU A N 1
ATOM 2795 C CA . LEU A 1 350 ? -0.532 13.889 21.911 1.00 94.62 350 LEU A CA 1
ATOM 2796 C C . LEU A 1 350 ? 0.799 13.199 21.556 1.00 94.62 350 LEU A C 1
ATOM 2798 O O . LEU A 1 350 ? 1.748 13.849 21.106 1.00 94.62 350 LEU A O 1
ATOM 2802 N N . PRO A 1 351 ? 0.901 11.862 21.676 1.00 92.81 351 PRO A N 1
ATOM 2803 C CA . PRO A 1 351 ? 2.125 11.144 21.332 1.00 92.81 351 PRO A CA 1
ATOM 2804 C C . PRO A 1 351 ? 2.618 11.457 19.912 1.00 92.81 351 PRO A C 1
ATOM 2806 O O . PRO A 1 351 ? 1.857 11.353 18.954 1.00 92.81 351 PRO A O 1
ATOM 2809 N N . LYS A 1 352 ? 3.923 11.726 19.741 1.00 91.56 352 LYS A N 1
ATOM 2810 C CA . LYS A 1 352 ? 4.565 12.067 18.443 1.00 91.56 352 LYS A CA 1
ATOM 2811 C C . LYS A 1 352 ? 4.258 11.094 17.292 1.00 91.56 352 LYS A C 1
ATOM 2813 O O . LYS A 1 352 ? 4.347 11.425 16.106 1.00 91.56 352 LYS A O 1
ATOM 2818 N N . MET A 1 353 ? 3.939 9.852 17.639 1.00 91.38 353 MET A N 1
ATOM 2819 C CA . MET A 1 353 ? 3.591 8.803 16.687 1.00 91.38 353 MET A CA 1
ATOM 2820 C C . MET A 1 353 ? 2.204 8.971 16.054 1.00 91.38 353 MET A C 1
ATOM 2822 O O . MET A 1 353 ? 1.981 8.394 14.989 1.00 91.38 353 MET A O 1
ATOM 2826 N N . TRP A 1 354 ? 1.306 9.764 16.646 1.00 93.12 354 TRP A N 1
ATOM 2827 C CA . TRP A 1 354 ? -0.003 10.068 16.070 1.00 93.12 354 TRP A CA 1
ATOM 2828 C C . TRP A 1 354 ? 0.146 10.741 14.710 1.00 93.12 354 TRP A C 1
ATOM 2830 O O . TRP A 1 354 ? 1.101 11.477 14.460 1.00 93.12 354 TRP A O 1
ATOM 2840 N N . SER A 1 355 ? -0.749 10.446 13.775 1.00 93.25 355 SER A N 1
ATOM 2841 C CA . SER A 1 355 ? -0.784 11.139 12.487 1.00 93.25 355 SER A CA 1
ATOM 2842 C C . SER A 1 355 ? -1.484 12.493 12.620 1.00 93.25 355 SER A C 1
ATOM 2844 O O . SER A 1 355 ? -2.289 12.685 13.528 1.00 93.25 355 SER A O 1
ATOM 2846 N N . SER A 1 356 ? -1.219 13.417 11.687 1.00 93.50 356 SER A N 1
ATOM 2847 C CA . SER A 1 356 ? -1.995 14.667 11.603 1.00 93.50 356 SER A CA 1
ATOM 2848 C C . SER A 1 356 ? -3.495 14.360 11.466 1.00 93.50 356 SER A C 1
ATOM 2850 O O . SER A 1 356 ? -4.288 14.923 12.200 1.00 93.50 356 SER A O 1
ATOM 2852 N N . PHE A 1 357 ? -3.884 13.339 10.687 1.00 95.56 357 PHE A N 1
ATOM 2853 C CA . PHE A 1 357 ? -5.278 12.870 10.623 1.00 95.56 357 PHE A CA 1
ATOM 2854 C C . PHE A 1 357 ? -5.872 12.515 11.999 1.00 95.56 357 PHE A C 1
ATOM 2856 O O . PHE A 1 357 ? -7.009 12.878 12.287 1.00 95.56 357 PHE A O 1
ATOM 2863 N N . SER A 1 358 ? -5.133 11.792 12.846 1.00 95.81 358 SER A N 1
ATOM 2864 C CA . SER A 1 358 ? -5.612 11.427 14.185 1.00 95.81 358 SER A CA 1
ATOM 2865 C C . SER A 1 358 ? -5.703 12.635 15.113 1.00 95.81 358 SER A C 1
ATOM 2867 O O . SER A 1 358 ? -6.631 12.702 15.909 1.00 95.81 358 SER A O 1
ATOM 2869 N N . ALA A 1 359 ? -4.781 13.593 15.007 1.00 95.62 359 ALA A N 1
ATOM 2870 C CA . ALA A 1 359 ? -4.836 14.832 15.779 1.00 95.62 359 ALA A CA 1
ATOM 2871 C C . ALA A 1 359 ? -6.067 15.676 15.415 1.00 95.62 359 ALA A C 1
ATOM 2873 O O . ALA A 1 359 ? -6.819 16.079 16.296 1.00 95.62 359 ALA A O 1
ATOM 2874 N N . GLU A 1 360 ? -6.329 15.832 14.118 1.00 97.00 360 GLU A N 1
ATOM 2875 C CA . GLU A 1 360 ? -7.509 16.517 13.574 1.00 97.00 360 GLU A CA 1
ATOM 2876 C C . GLU A 1 360 ? -8.820 15.855 14.022 1.00 97.00 360 GLU A C 1
ATOM 2878 O O . GLU A 1 360 ? -9.739 16.501 14.522 1.00 97.00 360 GLU A O 1
ATOM 2883 N N . ALA A 1 361 ? -8.906 14.524 13.910 1.00 97.38 361 ALA A N 1
ATOM 2884 C CA . ALA A 1 361 ? -10.072 13.783 14.388 1.00 97.38 361 ALA A CA 1
ATOM 2885 C C . ALA A 1 361 ? -10.234 13.892 15.912 1.00 97.38 361 ALA A C 1
ATOM 2887 O O . ALA A 1 361 ? -11.349 13.960 16.423 1.00 97.38 361 ALA A O 1
ATOM 2888 N N . PHE A 1 362 ? -9.134 13.924 16.660 1.00 96.81 362 PHE A N 1
ATOM 2889 C CA . PHE A 1 362 ? -9.186 14.109 18.103 1.00 9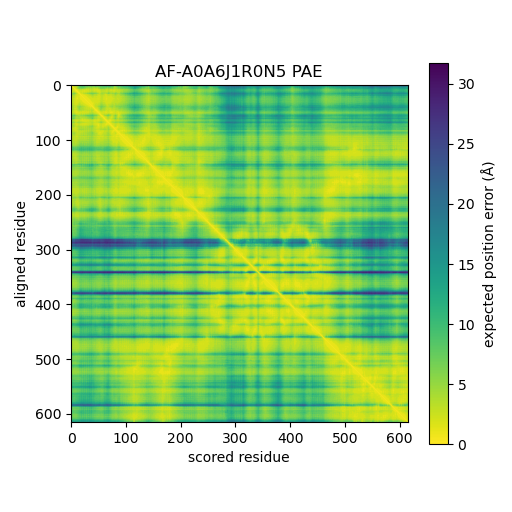6.81 362 PHE A CA 1
ATOM 2890 C C . PHE A 1 362 ? -9.661 15.507 18.494 1.00 96.81 362 PHE A C 1
ATOM 2892 O O . PHE A 1 362 ? -10.453 15.612 19.427 1.00 96.81 362 PHE A O 1
ATOM 2899 N N . ALA A 1 363 ? -9.263 16.552 17.767 1.00 97.19 363 ALA A N 1
ATOM 2900 C CA . ALA A 1 363 ? -9.759 17.907 17.979 1.00 97.19 363 ALA A CA 1
ATOM 2901 C C . ALA A 1 363 ? -11.289 17.977 17.822 1.00 97.19 363 ALA A C 1
ATOM 2903 O O . ALA A 1 363 ? -11.984 18.421 18.736 1.00 97.19 363 ALA A O 1
ATOM 2904 N N . ILE A 1 364 ? -11.837 17.425 16.732 1.00 97.94 364 ILE A N 1
ATOM 2905 C CA . ILE A 1 364 ? -13.296 17.354 16.523 1.00 97.94 364 ILE A CA 1
ATOM 2906 C C . ILE A 1 364 ? -13.976 16.511 17.609 1.00 97.94 364 ILE A C 1
ATOM 2908 O O . ILE A 1 364 ? -15.017 16.905 18.136 1.00 97.94 364 ILE A O 1
ATOM 2912 N N . SER A 1 365 ? -13.400 15.364 17.978 1.00 97.06 365 SER A N 1
ATOM 2913 C CA . SER A 1 365 ? -13.974 14.529 19.040 1.00 97.06 365 SER A CA 1
ATOM 2914 C C . SER A 1 365 ? -14.003 15.253 20.391 1.00 97.06 365 SER A C 1
ATOM 2916 O O . SER A 1 365 ? -15.001 15.181 21.107 1.00 97.06 365 SER A O 1
ATOM 2918 N N . THR A 1 366 ? -12.942 16.005 20.703 1.00 95.94 366 THR A N 1
ATOM 2919 C CA . THR A 1 366 ? -12.807 16.807 21.929 1.00 95.94 366 THR A CA 1
ATOM 2920 C C . THR A 1 366 ? -13.813 17.954 21.957 1.00 95.94 366 THR A C 1
ATOM 2922 O O . THR A 1 366 ? -14.429 18.198 22.994 1.00 95.94 366 THR A O 1
ATOM 2925 N N . ALA A 1 367 ? -14.037 18.619 20.818 1.00 95.50 367 ALA A N 1
ATOM 2926 C CA . ALA A 1 367 ? -15.076 19.634 20.683 1.00 95.50 367 ALA A CA 1
ATOM 2927 C C . ALA A 1 367 ? -16.456 19.055 21.029 1.00 95.50 367 ALA A C 1
ATOM 2929 O O . ALA A 1 367 ? -17.147 19.573 21.904 1.00 95.50 367 ALA A O 1
ATOM 2930 N N . LEU A 1 368 ? -16.824 17.927 20.415 1.00 96.06 368 LEU A N 1
ATOM 2931 C CA . LEU A 1 368 ? -18.105 17.263 20.673 1.00 96.06 368 LEU A CA 1
ATOM 2932 C C . LEU A 1 368 ? -18.222 16.753 22.115 1.00 96.06 368 LEU A C 1
ATOM 2934 O O . LEU A 1 368 ? -19.295 16.838 22.703 1.00 96.06 368 LEU A O 1
ATOM 2938 N N . GLU A 1 369 ? -17.136 16.247 22.702 1.00 95.25 369 GLU A N 1
ATOM 2939 C CA . GLU A 1 369 ? -17.114 15.822 24.105 1.00 95.25 369 GLU A CA 1
ATOM 2940 C C . GLU A 1 369 ? -17.369 16.994 25.058 1.00 95.25 369 GLU A C 1
ATOM 2942 O O . GLU A 1 369 ? -18.100 16.845 26.039 1.00 95.25 369 GLU A O 1
ATOM 2947 N N . LYS A 1 370 ? -16.783 18.164 24.780 1.00 92.62 370 LYS A N 1
ATOM 2948 C CA . LYS A 1 370 ? -17.019 19.372 25.575 1.00 92.62 370 LYS A CA 1
ATOM 2949 C C . LYS A 1 370 ? -18.481 19.802 25.494 1.00 92.62 370 LYS A C 1
ATOM 2951 O O . LYS A 1 370 ? -19.091 20.019 26.538 1.00 92.62 370 LYS A O 1
ATOM 2956 N N . LEU A 1 371 ? -19.046 19.835 24.285 1.00 92.06 371 LEU A N 1
ATOM 2957 C CA . LEU A 1 371 ? -20.460 20.146 24.067 1.00 92.06 371 LEU A CA 1
ATOM 2958 C C . LEU A 1 371 ? -21.377 19.178 24.825 1.00 92.06 371 LEU A C 1
ATOM 2960 O O . LEU A 1 371 ? -22.285 19.596 25.540 1.00 92.06 371 LEU A O 1
ATOM 2964 N N . GLU A 1 372 ? -21.114 17.878 24.721 1.00 92.38 372 GLU A N 1
ATOM 2965 C CA . GLU A 1 372 ? -21.877 16.848 25.426 1.00 92.38 372 GLU A CA 1
ATOM 2966 C C . GLU A 1 372 ? -21.844 17.065 26.948 1.00 92.38 372 GLU A C 1
ATOM 2968 O O . GLU A 1 372 ? -22.889 17.038 27.599 1.00 92.38 372 GLU A O 1
ATOM 2973 N N . LYS A 1 373 ? -20.661 17.347 27.514 1.00 91.12 373 LYS A N 1
ATOM 2974 C CA . LYS A 1 373 ? -20.496 17.618 28.951 1.00 91.12 373 LYS A CA 1
ATOM 2975 C C . LYS A 1 373 ? -21.207 18.891 29.401 1.00 91.12 373 LYS A C 1
ATOM 2977 O O . LYS A 1 373 ? -21.778 18.894 30.489 1.00 91.12 373 LYS A O 1
ATOM 2982 N N . ASP A 1 374 ? -21.167 19.956 28.606 1.00 88.62 374 ASP A N 1
ATOM 2983 C CA . ASP A 1 374 ? -21.823 21.220 28.951 1.00 88.62 374 ASP A CA 1
ATOM 2984 C C . ASP A 1 374 ? -23.351 21.077 28.956 1.00 88.62 374 ASP A C 1
ATOM 2986 O O . ASP A 1 374 ? -24.006 21.567 29.879 1.00 88.62 374 ASP A O 1
ATOM 2990 N N . GLN A 1 375 ? -23.904 20.332 27.993 1.00 86.75 375 GLN A N 1
ATOM 2991 C CA . GLN A 1 375 ? -25.333 20.003 27.930 1.00 86.75 375 GLN A CA 1
ATOM 2992 C C . GLN A 1 375 ? -25.754 19.090 29.088 1.00 86.75 375 GLN A C 1
ATOM 2994 O O . GLN A 1 375 ? -26.752 19.360 29.754 1.00 86.75 375 GLN A O 1
ATOM 2999 N N . ASP A 1 376 ? -24.967 18.051 29.400 1.00 87.44 376 ASP A N 1
ATOM 3000 C CA . ASP A 1 376 ? -25.224 17.177 30.555 1.00 87.44 376 ASP A CA 1
ATOM 3001 C C . ASP A 1 376 ? -25.169 17.931 31.898 1.00 87.44 376 ASP A C 1
ATOM 3003 O O . ASP A 1 376 ? -25.876 17.569 32.837 1.00 87.44 376 ASP A O 1
ATOM 3007 N N . GLN A 1 377 ? -24.362 18.992 32.000 1.00 86.00 377 GLN A N 1
ATOM 3008 C CA . GLN A 1 377 ? -24.270 19.848 33.192 1.00 86.00 377 GLN A CA 1
ATOM 3009 C C . GLN A 1 377 ? -25.277 21.009 33.197 1.00 86.00 377 GLN A C 1
ATOM 3011 O O . GLN A 1 377 ? -25.269 21.802 34.140 1.00 86.00 377 GLN A O 1
ATOM 3016 N N . GLY A 1 378 ? -26.115 21.143 32.163 1.00 79.56 378 GLY A N 1
ATOM 3017 C CA . GLY A 1 378 ? -27.071 22.245 32.024 1.00 79.56 378 GLY A CA 1
ATOM 3018 C C . GLY A 1 378 ? -26.417 23.628 31.907 1.00 79.56 378 GLY A C 1
ATOM 3019 O O . GLY A 1 378 ? -27.055 24.630 32.220 1.00 79.56 378 GLY A O 1
ATOM 3020 N N . LYS A 1 379 ? -25.143 23.700 31.495 1.00 70.31 379 LYS A N 1
ATOM 3021 C CA . LYS A 1 379 ? -24.343 24.940 31.450 1.00 70.31 379 LYS A CA 1
ATOM 3022 C C . LYS A 1 379 ? -24.568 25.794 30.200 1.00 70.31 379 LYS A C 1
ATOM 3024 O O . LYS A 1 379 ? -23.985 26.867 30.090 1.00 70.31 379 LYS A O 1
ATOM 3029 N N . GLY A 1 380 ? -25.430 25.354 29.292 1.00 63.50 380 GLY A N 1
ATOM 3030 C CA . GLY A 1 380 ? -25.846 26.117 28.122 1.00 63.50 380 GLY A CA 1
ATOM 3031 C C . GLY A 1 380 ? -26.599 25.232 27.138 1.00 63.50 380 GLY A C 1
ATOM 3032 O O . GLY A 1 380 ? -26.173 24.113 26.869 1.00 63.50 380 GLY A O 1
ATOM 3033 N N . PHE A 1 381 ? -27.719 25.734 26.614 1.00 68.00 381 PHE A N 1
ATOM 3034 C CA . PHE A 1 381 ? -28.445 25.101 25.516 1.00 68.00 381 PHE A CA 1
ATOM 3035 C C . PHE A 1 381 ? -28.028 25.765 24.205 1.00 68.00 381 PHE A C 1
ATOM 3037 O O . PHE A 1 381 ? -28.386 26.912 23.943 1.00 68.00 381 PHE A O 1
ATOM 3044 N N . PHE A 1 382 ? -27.277 25.045 23.378 1.00 77.00 382 PHE A N 1
ATOM 3045 C CA . PHE A 1 382 ? -26.988 25.433 21.998 1.00 77.00 382 PHE A CA 1
ATOM 3046 C C . PHE A 1 382 ? -27.760 24.510 21.054 1.00 77.00 382 PHE A C 1
ATOM 3048 O O . PHE A 1 382 ? -27.551 23.296 21.026 1.00 77.00 382 PHE A O 1
ATOM 3055 N N . LYS A 1 383 ? -28.685 25.097 20.290 1.00 86.44 383 LYS A N 1
ATOM 3056 C CA . LYS A 1 383 ? -29.483 24.369 19.298 1.00 86.44 383 LYS A CA 1
ATOM 3057 C C . LYS A 1 383 ? -28.686 24.111 18.021 1.00 86.44 383 LYS A C 1
ATOM 3059 O O . LYS A 1 383 ?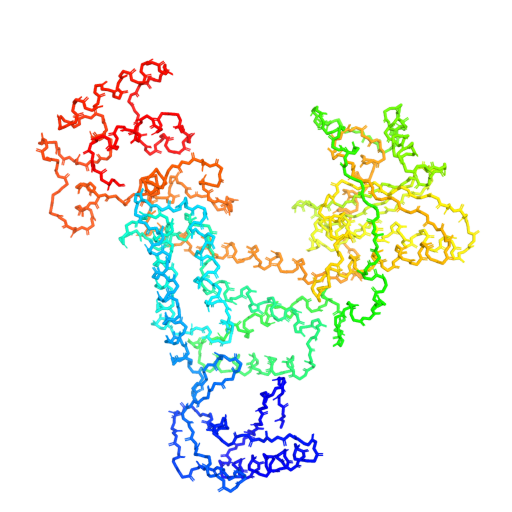 -28.786 23.028 17.462 1.00 86.44 383 LYS A O 1
ATOM 3064 N N . ASN A 1 384 ? -27.878 25.082 17.599 1.00 93.31 384 ASN A N 1
ATOM 3065 C CA . ASN A 1 384 ? -27.130 25.055 16.348 1.00 93.31 384 ASN A CA 1
ATOM 3066 C C . ASN A 1 384 ? -25.624 25.113 16.635 1.00 93.31 384 ASN A C 1
ATOM 3068 O O . ASN A 1 384 ? -25.173 25.940 17.428 1.00 93.31 384 ASN A O 1
ATOM 3072 N N . VAL A 1 385 ? -24.849 24.238 15.998 1.00 94.88 385 VAL A N 1
ATOM 3073 C CA . VAL A 1 385 ? -23.391 24.150 16.149 1.00 94.88 385 VAL A CA 1
ATOM 3074 C C . VAL A 1 385 ? -22.748 24.089 14.768 1.00 94.88 385 VAL A C 1
ATOM 3076 O O . VAL A 1 385 ? -23.125 23.255 13.943 1.00 94.88 385 VAL A O 1
ATOM 3079 N N . LEU A 1 386 ? -21.744 24.932 14.543 1.00 96.44 386 LEU A N 1
ATOM 3080 C CA . LEU A 1 386 ? -20.920 24.936 13.339 1.00 96.44 386 LEU A CA 1
ATOM 3081 C C . LEU A 1 386 ? -19.483 24.560 13.713 1.00 96.44 386 LEU A C 1
ATOM 3083 O O . LEU A 1 386 ? -18.807 25.308 14.414 1.00 96.44 386 LEU A O 1
ATOM 3087 N N . ILE A 1 387 ? -19.006 23.406 13.244 1.00 97.25 387 ILE A N 1
ATOM 3088 C CA . ILE A 1 387 ? -17.622 22.956 13.454 1.00 97.25 387 ILE A CA 1
ATOM 3089 C C . ILE A 1 387 ? -16.836 23.147 12.158 1.00 97.25 387 ILE A C 1
ATOM 3091 O O . ILE A 1 387 ? -17.125 22.500 11.153 1.00 97.25 387 ILE A O 1
ATOM 3095 N N . LEU A 1 388 ? -15.824 24.007 12.193 1.00 97.25 388 LEU A N 1
ATOM 3096 C CA . LEU A 1 388 ? -14.950 24.333 11.073 1.00 97.25 388 LEU A CA 1
ATOM 3097 C C . LEU A 1 388 ? -13.600 23.619 11.223 1.00 97.25 388 LEU A C 1
ATOM 3099 O O . LEU A 1 388 ? -12.889 23.800 12.211 1.00 97.25 388 LEU A O 1
ATOM 3103 N N . SER A 1 389 ? -13.246 22.808 10.224 1.00 96.44 389 SER A N 1
ATOM 3104 C CA . SER A 1 389 ? -11.964 22.091 10.151 1.00 96.44 389 SER A CA 1
ATOM 3105 C C . SER A 1 389 ? -11.361 22.225 8.760 1.00 96.44 389 SER A C 1
ATOM 3107 O O . SER A 1 389 ? -12.063 22.113 7.751 1.00 96.44 389 SER A O 1
ATOM 3109 N N . ASP A 1 390 ? -10.046 22.406 8.677 1.00 93.88 390 ASP A N 1
ATOM 3110 C CA . ASP A 1 390 ? -9.344 22.423 7.396 1.00 93.88 390 ASP A CA 1
ATOM 3111 C C . ASP A 1 390 ? -9.016 21.009 6.863 1.00 93.88 390 ASP A C 1
ATOM 3113 O O . ASP A 1 390 ? -8.610 20.825 5.702 1.00 93.88 390 ASP A O 1
ATOM 3117 N N . CYS A 1 391 ? -9.290 19.973 7.661 1.00 95.12 391 CYS A N 1
ATOM 3118 C CA . CYS A 1 391 ? -8.941 18.599 7.354 1.00 95.12 391 CYS A CA 1
ATOM 3119 C C . CYS A 1 391 ? -10.057 17.862 6.597 1.00 95.12 391 CYS A C 1
ATOM 3121 O O . CYS A 1 391 ? -10.813 17.047 7.137 1.00 95.12 391 CYS A O 1
ATOM 3123 N N . GLN A 1 392 ? -10.092 18.041 5.269 1.00 93.62 392 GLN A N 1
ATOM 3124 C CA . GLN A 1 392 ? -11.060 17.353 4.390 1.00 93.62 392 GLN A CA 1
ATOM 3125 C C . GLN A 1 392 ? -11.073 15.830 4.550 1.00 93.62 392 GLN A C 1
ATOM 3127 O O . GLN A 1 392 ? -12.085 15.179 4.288 1.00 93.62 392 GLN A O 1
ATOM 3132 N N . SER A 1 393 ? -9.930 15.234 4.895 1.00 94.81 393 SER A N 1
ATOM 3133 C CA . SER A 1 393 ? -9.823 13.782 5.028 1.00 94.81 393 SER A CA 1
ATOM 3134 C C . SER A 1 393 ? -10.605 13.248 6.229 1.00 94.81 393 SER A C 1
ATOM 3136 O O . SER A 1 393 ? -11.232 12.196 6.102 1.00 94.81 393 SER A O 1
ATOM 3138 N N . VAL A 1 394 ? -10.633 13.986 7.345 1.00 96.56 394 VAL A N 1
ATOM 3139 C CA . VAL A 1 394 ? -11.426 13.642 8.532 1.00 96.56 394 VAL A CA 1
ATOM 3140 C C . VAL A 1 394 ? -12.907 13.863 8.256 1.00 96.56 394 VAL A C 1
ATOM 3142 O O . VAL A 1 394 ? -13.690 12.942 8.470 1.00 96.56 394 VAL A O 1
ATOM 3145 N N . LEU A 1 395 ? -13.282 14.998 7.656 1.00 96.38 395 LEU A N 1
ATOM 3146 C CA . LEU A 1 395 ? -14.668 15.266 7.255 1.00 96.38 395 LEU A CA 1
ATOM 3147 C C . LEU A 1 395 ? -15.220 14.149 6.349 1.00 96.38 395 LEU A C 1
ATOM 3149 O O . LEU A 1 395 ? -16.230 13.515 6.652 1.00 96.38 395 LEU A O 1
ATOM 3153 N N . LYS A 1 396 ? -14.490 13.784 5.288 1.00 95.12 396 LYS A N 1
ATOM 3154 C CA . LYS A 1 396 ? -14.869 12.661 4.408 1.00 95.12 396 LYS A CA 1
ATOM 3155 C C . LYS A 1 396 ? -14.960 11.324 5.151 1.00 95.12 396 LYS A C 1
ATOM 3157 O O . LYS A 1 396 ? -15.783 10.487 4.785 1.00 95.12 396 LYS A O 1
ATOM 3162 N N . ALA A 1 397 ? -14.123 11.099 6.164 1.00 94.56 397 ALA A N 1
ATOM 3163 C CA . ALA A 1 397 ? -14.164 9.881 6.969 1.00 94.56 397 ALA A CA 1
ATOM 3164 C C . ALA A 1 397 ? -15.392 9.832 7.893 1.00 94.56 397 ALA A C 1
ATOM 3166 O O . ALA A 1 397 ? -15.979 8.760 8.037 1.00 94.56 397 ALA A O 1
ATOM 3167 N N . ILE A 1 398 ? -15.801 10.970 8.462 1.00 95.06 398 ILE A N 1
ATOM 3168 C CA . ILE A 1 398 ? -16.996 11.090 9.308 1.00 95.06 398 ILE A CA 1
ATOM 3169 C C . ILE A 1 398 ? -18.264 10.831 8.485 1.00 95.06 398 ILE A C 1
ATOM 3171 O O . ILE A 1 398 ? -19.084 10.022 8.909 1.00 95.06 398 ILE A O 1
ATOM 3175 N N . LYS A 1 399 ? -18.384 11.411 7.280 1.00 94.50 399 LYS A N 1
ATOM 3176 C CA . LYS A 1 399 ? -19.527 11.200 6.359 1.00 94.50 399 LYS A CA 1
ATOM 3177 C C . LYS A 1 399 ? -19.637 9.771 5.814 1.00 94.50 399 LYS A C 1
ATOM 3179 O O . LYS A 1 399 ? -20.670 9.367 5.290 1.00 94.50 399 LYS A O 1
ATOM 3184 N N . ASN A 1 400 ? -18.564 8.986 5.876 1.00 92.06 400 ASN A N 1
ATOM 3185 C CA . ASN A 1 400 ? -18.552 7.652 5.291 1.00 92.06 400 ASN A CA 1
ATOM 3186 C C . ASN A 1 400 ? -19.288 6.625 6.173 1.00 92.06 400 ASN A C 1
ATOM 3188 O O . ASN A 1 400 ? -18.717 6.066 7.118 1.00 92.06 400 ASN A O 1
ATOM 3192 N N . ASN A 1 401 ? -20.518 6.298 5.776 1.00 90.25 401 ASN A N 1
ATOM 3193 C CA . ASN A 1 401 ? -21.387 5.324 6.450 1.00 90.25 401 ASN A CA 1
ATOM 3194 C C . ASN A 1 401 ? -21.017 3.857 6.166 1.00 90.25 401 ASN A C 1
ATOM 3196 O O . ASN A 1 401 ? -21.641 2.940 6.696 1.00 90.25 401 ASN A O 1
ATOM 3200 N N . ARG A 1 402 ? -19.975 3.585 5.367 1.00 89.94 402 ARG A N 1
ATOM 3201 C CA . ARG A 1 402 ? -19.501 2.210 5.165 1.00 89.94 402 ARG A CA 1
ATOM 3202 C C . ARG A 1 402 ? -19.037 1.611 6.493 1.00 89.94 402 ARG A C 1
ATOM 3204 O O . ARG A 1 402 ? -18.164 2.171 7.162 1.00 89.94 402 ARG A O 1
ATOM 3211 N N . LEU A 1 403 ? -19.574 0.443 6.833 1.00 87.06 403 LEU A N 1
ATOM 3212 C CA . LEU A 1 403 ? -19.133 -0.344 7.980 1.00 87.06 403 LEU A CA 1
ATOM 3213 C C . LEU A 1 403 ? -17.777 -0.993 7.672 1.00 87.06 403 LEU A C 1
ATOM 3215 O O . LEU A 1 403 ? -17.625 -1.727 6.694 1.00 87.06 403 LEU A O 1
ATOM 3219 N N . ASP A 1 404 ? -16.777 -0.680 8.493 1.00 87.06 404 ASP A N 1
ATOM 3220 C CA . ASP A 1 404 ? -15.420 -1.213 8.387 1.00 87.06 404 ASP A CA 1
ATOM 3221 C C . ASP A 1 404 ? -14.835 -1.372 9.793 1.00 87.06 404 ASP A C 1
ATOM 3223 O O . ASP A 1 404 ? -14.754 -0.407 10.552 1.00 87.06 404 ASP A O 1
ATOM 3227 N N . VAL A 1 405 ? -14.391 -2.586 10.123 1.00 86.25 405 VAL A N 1
ATOM 3228 C CA . VAL A 1 405 ? -13.745 -2.915 11.406 1.00 86.25 405 VAL A CA 1
ATOM 3229 C C . VAL A 1 405 ? -12.425 -2.177 11.625 1.00 86.25 405 VAL A C 1
ATOM 3231 O O . VAL A 1 405 ? -11.917 -2.141 12.738 1.00 86.25 405 VAL A O 1
ATOM 3234 N N . TYR A 1 406 ? -11.841 -1.601 10.572 1.00 82.12 406 TYR A N 1
ATOM 3235 C CA . TYR A 1 406 ? -10.634 -0.783 10.659 1.00 82.12 406 TYR A CA 1
ATOM 3236 C C . TYR A 1 406 ? -10.918 0.720 10.626 1.00 82.12 406 TYR A C 1
ATOM 3238 O O . TYR A 1 406 ? -9.970 1.502 10.490 1.00 82.12 406 TYR A O 1
ATOM 3246 N N . LYS A 1 407 ? -12.187 1.138 10.732 1.00 87.50 407 LYS A N 1
ATOM 3247 C CA . LYS A 1 407 ? -12.529 2.550 10.920 1.00 87.50 407 LYS A CA 1
ATOM 3248 C C . LYS A 1 407 ? -11.844 3.052 12.195 1.00 87.50 407 LYS A C 1
ATOM 3250 O O . LYS A 1 407 ? -11.786 2.346 13.197 1.00 87.50 407 LYS A O 1
ATOM 3255 N N . SER A 1 408 ? -11.261 4.249 12.125 1.00 90.25 408 SER A N 1
ATOM 3256 C CA . SER A 1 408 ? -10.539 4.836 13.259 1.00 90.25 408 SER A CA 1
ATOM 3257 C C . SER A 1 408 ? -1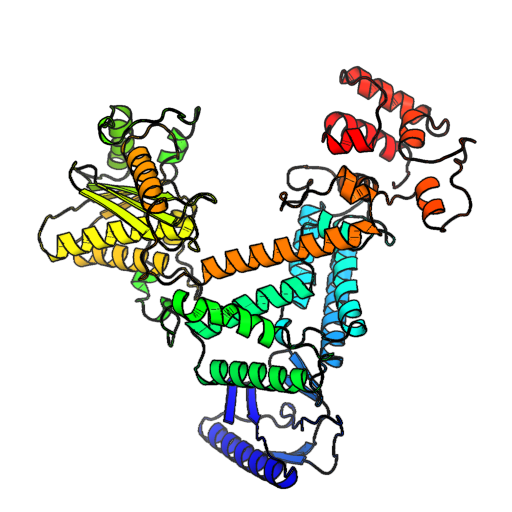1.467 4.965 14.467 1.00 90.25 408 SER A C 1
ATOM 3259 O O . SER A 1 408 ? -12.593 5.445 14.320 1.00 90.25 408 SER A O 1
ATOM 3261 N N . SER A 1 409 ? -10.979 4.591 15.651 1.00 90.69 409 SER A N 1
ATOM 3262 C CA . SER A 1 409 ? -11.720 4.732 16.907 1.00 90.69 409 SER A CA 1
ATOM 3263 C C . SER A 1 409 ? -12.137 6.180 17.171 1.00 90.69 409 SER A C 1
ATOM 3265 O O . SER A 1 409 ? -13.224 6.400 17.683 1.00 90.69 409 SER A O 1
ATOM 3267 N N . LEU A 1 410 ? -11.340 7.163 16.739 1.00 94.12 410 LEU A N 1
ATOM 3268 C CA . LEU A 1 410 ? -11.673 8.590 16.842 1.00 94.12 410 LEU A CA 1
ATOM 3269 C C . LEU A 1 410 ? -12.861 8.975 15.948 1.00 94.12 410 LEU A C 1
ATOM 3271 O O . LEU A 1 410 ? -13.703 9.769 16.341 1.00 94.12 410 LEU A O 1
ATOM 3275 N N . ILE A 1 411 ? -12.964 8.384 14.754 1.00 95.25 411 ILE A N 1
ATOM 3276 C CA . ILE A 1 411 ? -14.093 8.634 13.845 1.00 95.25 411 ILE A CA 1
ATOM 3277 C C . ILE A 1 411 ? -15.365 7.977 14.385 1.00 95.25 411 ILE A C 1
ATOM 3279 O O . ILE A 1 411 ? -16.435 8.574 14.331 1.00 95.25 411 ILE A O 1
ATOM 3283 N N . LEU A 1 412 ? -15.249 6.759 14.918 1.00 94.06 412 LEU A N 1
ATOM 3284 C CA . LEU A 1 412 ? -16.348 6.074 15.604 1.00 94.06 412 LEU A CA 1
ATOM 3285 C C . LEU A 1 412 ? -16.861 6.905 16.791 1.00 94.06 412 LEU A C 1
ATOM 3287 O O . LEU A 1 412 ? -18.063 7.104 16.946 1.00 94.06 412 LEU A O 1
ATOM 3291 N N . ASP A 1 413 ? -15.938 7.460 17.568 1.00 94.56 413 ASP A N 1
ATOM 3292 C CA . ASP A 1 413 ? -16.222 8.320 18.709 1.00 94.56 413 ASP A CA 1
ATOM 3293 C C . ASP A 1 413 ? -16.943 9.622 18.311 1.00 94.56 413 ASP A C 1
ATOM 3295 O O . ASP A 1 413 ? -17.984 9.943 18.885 1.00 94.56 413 ASP A O 1
ATOM 3299 N N . ILE A 1 414 ? -16.478 10.305 17.256 1.00 96.56 414 ILE A N 1
ATOM 3300 C CA . ILE A 1 414 ? -17.157 11.478 16.678 1.00 96.56 414 ILE A CA 1
ATOM 3301 C C . ILE A 1 414 ? -18.596 11.146 16.285 1.00 96.56 414 ILE A C 1
ATOM 3303 O O . ILE A 1 414 ? -19.516 11.876 16.645 1.00 96.56 414 ILE A O 1
ATOM 3307 N N . ARG A 1 415 ? -18.805 10.044 15.557 1.00 95.69 415 ARG A N 1
ATOM 3308 C CA . ARG A 1 415 ? -20.139 9.652 15.081 1.00 95.69 415 ARG A CA 1
ATOM 3309 C C . ARG A 1 415 ? -21.094 9.352 16.232 1.00 95.69 415 ARG A C 1
ATOM 3311 O O . ARG A 1 415 ? -22.223 9.831 16.228 1.00 95.69 415 ARG A O 1
ATOM 3318 N N . ARG A 1 416 ? -20.615 8.627 17.245 1.00 95.31 416 ARG A N 1
ATOM 3319 C CA . ARG A 1 416 ? -21.366 8.357 18.476 1.00 95.31 416 ARG A CA 1
ATOM 3320 C C . ARG A 1 416 ? -21.788 9.650 19.174 1.00 95.31 416 ARG A C 1
ATOM 3322 O O . ARG A 1 416 ? -22.948 9.790 19.555 1.00 95.31 416 ARG A O 1
ATOM 3329 N N . ARG A 1 417 ? -20.860 10.600 19.341 1.00 95.44 417 AR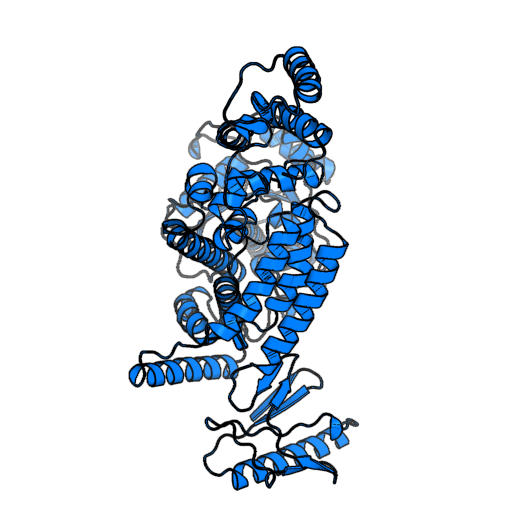G A N 1
ATOM 3330 C CA . ARG A 1 417 ? -21.160 11.881 19.998 1.00 95.44 417 ARG A CA 1
ATOM 3331 C C . ARG A 1 417 ? -22.093 12.754 19.178 1.00 95.44 417 ARG A C 1
ATOM 3333 O O . ARG A 1 417 ? -23.015 13.327 19.746 1.00 95.44 417 ARG A O 1
ATOM 3340 N N . HIS A 1 418 ? -21.902 12.805 17.861 1.00 95.69 418 HIS A N 1
ATOM 3341 C CA . HIS A 1 418 ? -22.814 13.482 16.945 1.00 95.69 418 HIS A CA 1
ATOM 3342 C C . HIS A 1 418 ? -24.245 12.955 17.107 1.00 95.69 418 HIS A C 1
ATOM 3344 O O . HIS A 1 418 ? -25.160 13.728 17.382 1.00 95.69 418 HIS A O 1
ATOM 3350 N N . PHE A 1 419 ? -24.422 11.633 17.003 1.00 94.88 419 PHE A N 1
ATOM 3351 C CA . PHE A 1 419 ? -25.727 10.989 17.127 1.00 94.88 419 PHE A CA 1
ATOM 3352 C C . PHE A 1 419 ? -26.381 11.291 18.479 1.00 94.88 419 PHE A C 1
ATOM 3354 O O . PHE A 1 419 ? -27.553 11.660 18.541 1.00 94.88 419 PHE A O 1
ATOM 3361 N N . ARG A 1 420 ? -25.615 11.203 19.574 1.00 93.12 420 ARG A N 1
ATOM 3362 C CA . ARG A 1 420 ? -26.117 11.532 20.911 1.00 93.12 420 ARG A CA 1
ATOM 3363 C C . ARG A 1 420 ? -26.517 13.000 21.032 1.00 93.12 420 ARG A C 1
ATOM 3365 O O . ARG A 1 420 ? -27.586 13.273 21.567 1.00 93.12 420 ARG A O 1
ATOM 3372 N N . LEU A 1 421 ? -25.692 13.932 20.551 1.00 93.69 421 LEU A N 1
ATOM 3373 C CA . LEU A 1 421 ? -25.989 15.365 20.612 1.00 93.69 421 LEU A CA 1
ATOM 3374 C C . LEU A 1 421 ? -27.285 15.702 19.863 1.00 93.69 421 LEU A C 1
ATOM 3376 O O . LEU A 1 421 ? -28.155 16.391 20.398 1.00 93.69 421 LEU A O 1
ATOM 3380 N N . LYS A 1 422 ? -27.447 15.129 18.668 1.00 93.44 422 LYS A N 1
ATOM 3381 C CA . LYS A 1 422 ? -28.645 15.281 17.844 1.00 93.44 422 LYS A CA 1
ATOM 3382 C C . LYS A 1 422 ? -29.887 14.685 18.506 1.00 93.44 422 LYS A C 1
ATOM 3384 O O . LYS A 1 422 ? -30.875 15.385 18.694 1.00 93.44 422 LYS A O 1
ATOM 3389 N N . ASN A 1 423 ? -29.842 13.415 18.907 1.00 91.75 423 ASN A N 1
ATOM 3390 C CA . ASN A 1 423 ? -31.045 12.701 19.344 1.00 91.75 423 ASN A CA 1
ATOM 3391 C C . ASN A 1 423 ? -31.430 12.954 20.802 1.00 91.75 423 ASN A C 1
ATOM 3393 O O . ASN A 1 423 ? -32.613 12.945 21.128 1.00 91.75 423 ASN A O 1
ATOM 3397 N N . LYS A 1 424 ? -30.457 13.181 21.692 1.00 91.00 424 LYS A N 1
ATOM 3398 C CA . LYS A 1 424 ? -30.736 13.426 23.114 1.00 91.00 424 LYS A CA 1
ATOM 3399 C C . LYS A 1 424 ? -31.070 14.890 23.399 1.00 91.00 424 LYS A C 1
ATOM 3401 O O . LYS A 1 424 ? -31.927 15.140 24.240 1.00 91.00 424 LYS A O 1
ATOM 3406 N N . TYR A 1 425 ? -30.409 15.840 22.730 1.00 90.25 425 TYR A N 1
ATOM 3407 C CA . TYR A 1 425 ? -30.559 17.275 23.026 1.00 90.25 425 TYR A CA 1
ATOM 3408 C C . TYR A 1 425 ? -31.154 18.088 21.870 1.00 90.25 425 TYR A C 1
ATOM 3410 O O . TYR A 1 425 ? -31.379 19.284 22.033 1.00 90.25 425 TYR A O 1
ATOM 3418 N N . GLY A 1 426 ? -31.433 17.471 20.717 1.00 91.00 426 GLY A N 1
ATOM 3419 C CA . GLY A 1 426 ? -32.012 18.171 19.568 1.00 91.00 426 GLY A CA 1
ATOM 3420 C C . GLY A 1 426 ? -31.045 19.145 18.890 1.00 91.00 426 GLY A C 1
ATOM 3421 O O . GLY A 1 426 ? -31.500 20.113 18.285 1.00 91.00 426 GLY A O 1
ATOM 3422 N N . CYS A 1 427 ? -29.729 18.932 19.019 1.00 92.50 427 CYS A N 1
ATOM 3423 C CA . CYS A 1 427 ? -28.725 19.799 18.405 1.00 92.50 427 CYS A CA 1
ATOM 3424 C C . CYS A 1 427 ? -28.604 19.543 16.894 1.00 92.50 427 CYS A C 1
ATOM 3426 O O . CYS A 1 427 ? -28.400 18.408 16.458 1.00 92.50 427 CYS A O 1
ATOM 3428 N N . THR A 1 428 ? -28.620 20.611 16.102 1.00 94.44 428 THR A N 1
ATOM 3429 C CA . THR A 1 428 ? -28.211 20.613 14.696 1.00 94.44 428 THR A CA 1
ATOM 3430 C C . THR A 1 428 ? -26.716 20.903 14.623 1.00 94.44 428 THR A C 1
ATOM 3432 O O . THR A 1 428 ? -26.266 21.956 15.071 1.00 94.44 428 THR A O 1
ATOM 3435 N N . ILE A 1 429 ? -25.937 19.974 14.066 1.00 96.06 429 ILE A N 1
ATOM 3436 C CA . ILE A 1 429 ? -24.481 20.110 13.931 1.00 96.06 429 ILE A CA 1
ATOM 3437 C C . ILE A 1 429 ? -24.112 20.075 12.452 1.00 96.06 429 ILE A C 1
ATOM 3439 O O . ILE A 1 429 ? -24.369 19.074 11.779 1.00 96.06 429 ILE A O 1
ATOM 3443 N N . ILE A 1 430 ? -23.464 21.136 11.978 1.00 97.00 430 ILE A N 1
ATOM 3444 C CA . ILE A 1 430 ? -22.914 21.242 10.626 1.00 97.00 430 ILE A CA 1
ATOM 3445 C C . ILE A 1 430 ? -21.390 21.211 10.710 1.00 97.00 430 ILE A C 1
ATOM 3447 O O . ILE A 1 430 ? -20.790 21.952 11.490 1.00 97.00 430 ILE A O 1
ATOM 3451 N N . TYR A 1 431 ? -20.755 20.361 9.900 1.00 97.88 431 TYR A N 1
ATOM 3452 C CA . TYR A 1 431 ? -19.299 20.359 9.756 1.00 97.88 431 TYR A CA 1
ATOM 3453 C C . TYR A 1 431 ? -18.913 21.063 8.456 1.00 97.88 431 TYR A C 1
ATOM 3455 O O . TYR A 1 431 ? -19.203 20.566 7.368 1.00 97.88 431 TYR A O 1
ATOM 3463 N N . GLY A 1 432 ? -18.249 22.208 8.566 1.00 96.75 432 GLY A N 1
ATOM 3464 C CA . GLY A 1 432 ? -17.780 22.987 7.427 1.00 96.75 432 GLY A CA 1
ATOM 3465 C C . GLY A 1 432 ? -16.290 22.792 7.175 1.00 96.75 432 GLY A C 1
ATOM 3466 O O . GLY A 1 432 ? -15.479 22.781 8.103 1.00 96.75 432 GLY A O 1
ATOM 3467 N N . TRP A 1 433 ? -15.906 22.657 5.908 1.00 97.00 433 TRP A N 1
ATOM 3468 C CA . TRP A 1 433 ? -14.505 22.785 5.527 1.00 97.00 433 TRP A CA 1
ATOM 3469 C C . TRP A 1 433 ? -14.103 24.256 5.425 1.00 97.00 433 TRP A C 1
ATOM 3471 O O . TRP A 1 433 ? -14.785 25.044 4.774 1.00 97.00 433 TRP A O 1
ATOM 3481 N N . ILE A 1 434 ? -12.954 24.601 5.999 1.00 94.62 434 ILE A N 1
ATOM 3482 C CA . ILE A 1 434 ? -12.354 25.938 5.927 1.00 94.62 434 ILE A CA 1
ATOM 3483 C C . ILE A 1 434 ? -10.951 25.846 5.301 1.00 94.62 434 ILE A C 1
ATOM 3485 O O . ILE A 1 434 ? -10.196 24.922 5.601 1.00 94.62 434 ILE A O 1
ATOM 3489 N N . PRO A 1 435 ? -10.555 26.741 4.378 1.00 91.56 435 PRO A N 1
ATOM 3490 C CA . PRO A 1 435 ? -9.243 26.645 3.750 1.00 91.56 435 PRO A CA 1
ATOM 3491 C C . PRO A 1 435 ? -8.102 27.071 4.691 1.00 91.56 435 PRO A C 1
ATOM 3493 O O . PRO A 1 435 ? -8.063 28.195 5.193 1.00 91.56 435 PRO A O 1
ATOM 3496 N N . ALA A 1 436 ? -7.099 26.200 4.819 1.00 88.94 436 ALA A N 1
ATOM 3497 C CA . ALA A 1 436 ? -5.901 26.424 5.629 1.00 88.94 436 ALA A CA 1
ATOM 3498 C C . ALA A 1 436 ? -5.089 27.674 5.222 1.00 88.94 436 ALA A C 1
ATOM 3500 O O . ALA A 1 436 ? -4.820 27.906 4.032 1.00 88.94 436 ALA A O 1
ATOM 3501 N N . HIS A 1 437 ? -4.588 28.409 6.223 1.00 84.56 437 HIS A N 1
ATOM 3502 C CA . HIS A 1 437 ? -3.690 29.572 6.088 1.00 84.56 437 HIS A CA 1
ATOM 3503 C C . HIS A 1 437 ? -4.237 30.684 5.177 1.00 84.56 437 HIS A C 1
ATOM 3505 O O . HIS A 1 437 ? -3.543 31.187 4.282 1.00 84.56 437 HIS A O 1
ATOM 3511 N N . ARG A 1 438 ? -5.511 31.035 5.368 1.00 84.69 438 ARG A N 1
ATOM 3512 C CA . ARG A 1 438 ? -6.216 32.063 4.590 1.00 84.69 438 ARG A CA 1
ATOM 3513 C C . ARG A 1 438 ? -6.553 33.335 5.366 1.00 84.69 438 ARG A C 1
ATOM 3515 O O . ARG A 1 438 ? -7.309 34.144 4.831 1.00 84.69 438 ARG A O 1
ATOM 3522 N N . GLY A 1 439 ? -5.993 33.566 6.553 1.00 83.94 439 GLY A N 1
ATOM 3523 C CA . GLY A 1 439 ? -6.331 34.760 7.333 1.00 83.94 439 GLY A CA 1
ATOM 3524 C C . GLY A 1 439 ? -7.678 34.668 8.037 1.00 83.94 439 GLY A C 1
ATOM 3525 O O . GLY A 1 439 ? -8.265 35.714 8.264 1.00 83.94 439 GLY A O 1
ATOM 3526 N N . TYR A 1 440 ? -8.209 33.462 8.280 1.00 88.75 440 TYR A N 1
ATOM 3527 C CA . TYR A 1 440 ? -9.418 33.307 9.092 1.00 88.75 440 TYR A CA 1
ATOM 3528 C C . TYR A 1 440 ? -9.029 33.192 10.553 1.00 88.75 440 TYR A C 1
ATOM 3530 O O . TYR A 1 440 ? -8.324 32.250 10.920 1.00 88.75 440 TYR A O 1
ATOM 3538 N N . THR A 1 441 ? -9.491 34.130 11.368 1.00 90.25 441 THR A N 1
ATOM 3539 C CA . THR A 1 441 ? -8.994 34.347 12.726 1.00 90.25 441 THR A CA 1
ATOM 3540 C C . THR A 1 441 ? -9.110 33.081 13.575 1.00 90.25 441 THR A C 1
ATOM 3542 O O . THR A 1 441 ? -8.095 32.589 14.063 1.00 90.25 441 THR A O 1
ATOM 3545 N N . GLY A 1 442 ? -10.299 32.475 13.672 1.00 90.38 442 GLY A N 1
ATOM 3546 C CA . GLY A 1 442 ? -10.501 31.258 14.469 1.00 90.38 442 GLY A CA 1
ATOM 3547 C C . GLY A 1 442 ? -9.672 30.053 13.999 1.00 90.38 442 GLY A C 1
ATOM 3548 O O . GLY A 1 442 ? -9.134 29.310 14.819 1.00 90.38 442 GLY A O 1
ATOM 3549 N N . ASN A 1 443 ? -9.482 29.895 12.683 1.00 92.75 443 ASN A N 1
ATOM 3550 C CA . ASN A 1 443 ? -8.645 28.825 12.129 1.00 92.75 443 ASN A CA 1
ATOM 3551 C C . ASN A 1 443 ? -7.156 29.062 12.398 1.00 92.75 443 ASN A C 1
ATOM 3553 O O . ASN A 1 443 ? -6.412 28.119 12.645 1.00 92.75 443 ASN A O 1
ATOM 3557 N N . GLU A 1 444 ? -6.693 30.309 12.312 1.00 91.38 444 GLU A N 1
ATOM 3558 C CA . GLU A 1 444 ? -5.303 30.653 12.619 1.00 91.38 444 GLU A CA 1
ATOM 3559 C C . GLU A 1 444 ? -5.006 30.514 14.116 1.00 91.38 444 GLU A C 1
ATOM 3561 O O . GLU A 1 444 ? -3.927 30.045 14.473 1.00 91.38 444 GLU A O 1
ATOM 3566 N N . MET A 1 445 ? -5.968 30.837 14.987 1.00 91.31 445 MET A N 1
ATOM 3567 C CA . MET A 1 445 ? -5.861 30.585 16.426 1.00 91.31 445 MET A CA 1
ATOM 3568 C C . MET A 1 445 ? -5.732 29.088 16.731 1.00 91.31 445 MET A C 1
ATOM 3570 O O . MET A 1 445 ? -4.853 28.698 17.502 1.00 91.31 445 MET A O 1
ATOM 3574 N N . ALA A 1 446 ? -6.563 28.248 16.104 1.00 93.12 446 ALA A N 1
ATOM 3575 C CA . ALA A 1 446 ? -6.482 26.797 16.255 1.00 93.12 446 ALA A CA 1
ATOM 3576 C C . ALA A 1 446 ? -5.125 26.248 15.757 1.00 93.12 446 ALA A C 1
ATOM 3578 O O . ALA A 1 446 ? -4.440 25.536 16.488 1.00 93.12 446 ALA A O 1
ATOM 3579 N N . ASP A 1 447 ? -4.656 26.658 14.573 1.00 93.38 447 ASP A N 1
ATOM 3580 C CA . ASP A 1 447 ? -3.339 26.254 14.041 1.00 93.38 447 ASP A CA 1
ATOM 3581 C C . ASP A 1 447 ? -2.169 26.664 14.954 1.00 93.38 447 ASP A C 1
ATOM 3583 O O . ASP A 1 447 ? -1.214 25.900 15.142 1.00 93.38 447 ASP A O 1
ATOM 3587 N N . LEU A 1 448 ? -2.234 27.845 15.577 1.00 91.88 448 LEU A N 1
ATOM 3588 C CA . LEU A 1 448 ? -1.226 28.279 16.546 1.00 91.88 448 LEU A CA 1
ATOM 3589 C C . LEU A 1 448 ? -1.243 27.436 17.825 1.00 91.88 448 LEU A C 1
ATOM 3591 O O . LEU A 1 448 ? -0.185 26.961 18.241 1.00 91.88 448 LEU A O 1
ATOM 3595 N N . LEU A 1 449 ? -2.413 27.203 18.421 1.00 93.00 449 LEU A N 1
ATOM 3596 C CA . LEU A 1 449 ? -2.525 26.406 19.647 1.00 93.00 449 LEU A CA 1
ATOM 3597 C C . LEU A 1 449 ? -2.190 24.933 19.422 1.00 93.00 449 LEU A C 1
ATOM 3599 O O . LEU A 1 449 ? -1.573 24.296 20.273 1.00 93.00 449 LEU A O 1
ATOM 3603 N N . ALA A 1 450 ? -2.537 24.378 18.262 1.00 93.81 450 ALA A N 1
ATOM 3604 C CA . ALA A 1 450 ? -2.123 23.031 17.900 1.00 93.81 450 ALA A CA 1
ATOM 3605 C C . ALA A 1 450 ? -0.590 22.944 17.782 1.00 93.81 450 ALA A C 1
ATOM 3607 O O . ALA A 1 450 ? 0.011 21.959 18.213 1.00 93.81 450 ALA A O 1
ATOM 3608 N N . LYS A 1 451 ? 0.084 23.976 17.254 1.00 93.50 451 LYS A N 1
ATOM 3609 C CA . LYS A 1 451 ? 1.560 24.043 17.240 1.00 93.50 451 LYS A CA 1
ATOM 3610 C C . LYS A 1 451 ? 2.162 24.199 18.635 1.00 93.50 451 LYS A C 1
ATOM 3612 O O . LYS A 1 451 ? 3.222 23.623 18.894 1.00 93.50 451 LYS A O 1
ATOM 3617 N N . GLU A 1 452 ? 1.503 24.938 19.519 1.00 91.69 452 GLU A N 1
ATOM 3618 C CA . GLU A 1 452 ? 1.902 25.065 20.922 1.00 91.69 452 GLU A CA 1
ATOM 3619 C C . GLU A 1 452 ? 1.808 23.710 21.635 1.00 91.69 452 GLU A C 1
ATOM 3621 O O . GLU A 1 452 ? 2.815 23.218 22.144 1.00 91.69 452 GLU A O 1
ATOM 3626 N N . GLY A 1 453 ? 0.678 23.007 21.505 1.00 91.62 453 GLY A N 1
ATOM 3627 C CA . GLY A 1 453 ? 0.516 21.644 22.020 1.00 91.62 453 GLY A CA 1
ATOM 3628 C C . GLY A 1 453 ? 1.529 20.643 21.453 1.00 91.62 453 GLY A C 1
ATOM 3629 O O . GLY A 1 453 ? 2.006 19.771 22.171 1.00 91.62 453 GLY A O 1
ATOM 3630 N N . ALA A 1 454 ? 1.935 20.778 20.185 1.00 93.44 454 ALA A N 1
ATOM 3631 C CA . ALA A 1 454 ? 2.977 19.932 19.591 1.00 93.44 454 ALA A CA 1
ATOM 3632 C C . ALA A 1 454 ? 4.391 20.204 20.154 1.00 93.44 454 ALA A C 1
ATOM 3634 O O . ALA A 1 454 ? 5.293 19.371 19.992 1.00 93.44 454 ALA A O 1
ATOM 3635 N N . SER A 1 455 ? 4.593 21.370 20.773 1.00 91.56 455 SER A N 1
ATOM 3636 C CA . SER A 1 455 ? 5.866 21.809 21.358 1.00 91.56 455 SER A CA 1
ATOM 3637 C C . SER A 1 455 ? 6.028 21.384 22.822 1.00 91.56 455 SER A C 1
ATOM 3639 O O . SER A 1 455 ? 7.150 21.375 23.325 1.00 91.56 455 SER A O 1
ATOM 3641 N N . GLU A 1 456 ? 4.940 20.994 23.486 1.00 91.56 456 GLU A N 1
ATOM 3642 C CA . GLU A 1 456 ? 4.941 20.457 24.848 1.00 91.56 456 GLU A CA 1
ATOM 3643 C C . GLU A 1 456 ? 5.177 18.939 24.883 1.00 91.56 456 GLU A C 1
ATOM 3645 O O . GLU A 1 456 ? 4.931 18.225 23.907 1.00 91.56 456 GLU A O 1
ATOM 3650 N N . GLU A 1 457 ? 5.622 18.411 26.028 1.00 90.44 457 GLU A N 1
ATOM 3651 C CA . GLU A 1 457 ? 5.800 16.967 26.207 1.00 90.44 457 GLU A CA 1
ATOM 3652 C C . GLU A 1 457 ? 4.477 16.202 26.078 1.00 90.44 457 GLU A C 1
ATOM 3654 O O . GLU A 1 457 ? 3.446 16.586 26.630 1.00 90.44 457 GLU A O 1
ATOM 3659 N N . ALA A 1 458 ? 4.523 15.080 25.356 1.00 88.38 458 ALA A N 1
ATOM 3660 C CA . ALA A 1 458 ? 3.341 14.277 25.087 1.00 88.38 458 ALA A CA 1
ATOM 3661 C C . ALA A 1 458 ? 2.730 13.705 26.370 1.00 88.38 458 ALA A C 1
ATOM 3663 O O . ALA A 1 458 ? 3.404 13.048 27.169 1.00 88.38 458 ALA A O 1
ATOM 3664 N N . MET A 1 459 ? 1.412 13.845 26.500 1.00 84.94 459 MET A N 1
ATOM 3665 C CA . MET A 1 459 ? 0.658 13.185 27.556 1.00 84.94 459 MET A CA 1
ATOM 3666 C C . MET A 1 459 ? 0.721 11.661 27.383 1.00 84.94 459 MET A C 1
ATOM 3668 O O . MET A 1 459 ? 0.422 11.115 26.319 1.00 84.94 459 MET A O 1
ATOM 3672 N N . SER A 1 460 ? 1.058 10.947 28.457 1.00 71.69 460 SER A N 1
ATOM 3673 C CA . SER A 1 460 ? 1.275 9.491 28.445 1.00 71.69 460 SER A CA 1
ATOM 3674 C C . SER A 1 460 ? -0.007 8.648 28.377 1.00 71.69 460 SER A C 1
ATOM 3676 O O . SER A 1 460 ? 0.064 7.428 28.231 1.00 71.69 460 SER A O 1
ATOM 3678 N N . ASN A 1 461 ? -1.181 9.278 28.458 1.00 81.12 461 ASN A N 1
ATOM 3679 C CA . ASN A 1 461 ? -2.461 8.588 28.634 1.00 81.12 461 ASN A CA 1
ATOM 3680 C C . ASN A 1 461 ? -3.157 8.207 27.317 1.00 81.12 461 ASN A C 1
ATOM 3682 O O . ASN A 1 461 ? -4.166 7.503 27.345 1.00 81.12 461 ASN A O 1
ATOM 3686 N N . PHE A 1 462 ? -2.650 8.659 26.168 1.00 87.38 462 PHE A N 1
ATOM 3687 C CA . PHE A 1 462 ? -3.322 8.461 24.885 1.00 87.38 462 PHE A CA 1
ATOM 3688 C C . PHE A 1 462 ? -2.767 7.251 24.122 1.00 87.38 462 PHE A C 1
ATOM 3690 O O . PHE A 1 462 ? -1.619 7.286 23.670 1.00 87.38 462 PHE A O 1
ATOM 3697 N N . PRO A 1 463 ? -3.563 6.183 23.917 1.00 90.94 463 PRO A N 1
ATOM 3698 C CA . PRO A 1 463 ? -3.122 5.047 23.124 1.00 90.94 463 PRO A CA 1
ATOM 3699 C C . PRO A 1 463 ? -2.993 5.434 21.648 1.00 90.94 463 PRO A C 1
ATOM 3701 O O . PRO A 1 463 ? -3.829 6.147 21.098 1.00 90.94 463 PRO A O 1
ATOM 3704 N N . ILE A 1 464 ? -1.961 4.932 20.979 1.00 91.12 464 ILE A N 1
ATOM 3705 C CA . ILE A 1 464 ? -1.708 5.186 19.563 1.00 91.12 464 ILE A CA 1
ATOM 3706 C C . ILE A 1 464 ? -2.688 4.376 18.712 1.00 91.12 464 ILE A C 1
ATOM 3708 O O . ILE A 1 464 ? -2.709 3.141 18.812 1.00 91.12 464 ILE A O 1
ATOM 3712 N N . PRO A 1 465 ? -3.441 5.027 17.807 1.00 90.94 465 PRO A N 1
ATOM 3713 C CA . PRO A 1 465 ? -4.270 4.325 16.843 1.00 90.94 465 PRO A CA 1
ATOM 3714 C C . PRO A 1 465 ? -3.451 3.336 16.008 1.00 90.94 465 PRO A C 1
ATOM 3716 O O . PRO A 1 465 ? -2.396 3.662 15.457 1.00 90.94 465 PRO A O 1
ATOM 3719 N N . ILE A 1 466 ? -3.962 2.114 15.832 1.00 91.19 466 ILE A N 1
ATOM 3720 C CA . ILE A 1 466 ? -3.260 1.087 15.045 1.00 91.19 466 ILE A CA 1
ATOM 3721 C C . ILE A 1 466 ? -3.026 1.516 13.584 1.00 91.19 466 ILE A C 1
ATOM 3723 O O . ILE A 1 466 ? -2.094 1.031 12.943 1.00 91.19 466 ILE A O 1
ATOM 3727 N N . SER A 1 467 ? -3.851 2.425 13.052 1.00 91.38 467 SER A N 1
ATOM 3728 C CA . SER A 1 467 ? -3.691 3.041 11.730 1.00 91.38 467 SER A CA 1
ATOM 3729 C C . SER A 1 467 ? -2.415 3.873 11.623 1.00 91.38 467 SER A C 1
ATOM 3731 O O . SER A 1 467 ? -1.751 3.830 10.588 1.00 91.38 467 SER A O 1
ATOM 3733 N N . ASP A 1 468 ? -2.024 4.558 12.695 1.00 93.75 468 ASP A N 1
ATOM 3734 C CA . ASP A 1 468 ? -0.842 5.421 12.712 1.00 93.75 468 ASP A CA 1
ATOM 3735 C C . ASP A 1 468 ? 0.439 4.589 12.774 1.00 93.75 468 ASP A C 1
ATOM 3737 O O . ASP A 1 468 ? 1.388 4.840 12.027 1.00 93.75 468 ASP A O 1
ATOM 3741 N N . LEU A 1 469 ? 0.426 3.495 13.544 1.00 93.44 469 LEU A N 1
ATOM 3742 C CA . LEU A 1 469 ? 1.510 2.508 13.523 1.00 93.44 469 LEU A CA 1
ATOM 3743 C C . LEU A 1 469 ? 1.687 1.876 12.136 1.00 93.44 469 LEU A C 1
ATOM 3745 O O . LEU A 1 469 ? 2.816 1.684 11.686 1.00 93.44 469 LEU A O 1
ATOM 3749 N N . ARG A 1 470 ? 0.596 1.601 11.404 1.00 93.44 470 ARG A N 1
ATOM 3750 C CA . ARG A 1 470 ? 0.684 1.116 10.011 1.00 93.44 470 ARG A CA 1
ATOM 3751 C C . ARG A 1 470 ? 1.381 2.132 9.102 1.00 93.44 470 ARG A C 1
ATOM 3753 O O . ARG A 1 470 ? 2.154 1.725 8.233 1.00 93.44 470 ARG A O 1
ATOM 3760 N N . CYS A 1 471 ? 1.137 3.431 9.290 1.00 93.12 471 CYS A N 1
ATOM 3761 C CA . CYS A 1 471 ? 1.838 4.492 8.562 1.00 93.12 471 CYS A CA 1
ATOM 3762 C C . CYS A 1 471 ? 3.336 4.504 8.891 1.00 93.12 471 CYS A C 1
ATOM 3764 O O . CYS A 1 471 ? 4.152 4.554 7.971 1.00 93.12 471 CYS A O 1
ATOM 3766 N N . ILE A 1 472 ? 3.700 4.354 10.168 1.00 93.81 472 ILE A N 1
ATOM 3767 C CA . ILE A 1 472 ? 5.101 4.246 10.605 1.00 93.81 472 ILE A CA 1
ATOM 3768 C C . ILE A 1 472 ? 5.778 3.028 9.969 1.00 93.81 472 ILE A C 1
ATOM 3770 O O . ILE A 1 472 ? 6.846 3.153 9.375 1.00 93.81 472 ILE A O 1
ATOM 3774 N N . PHE A 1 473 ? 5.156 1.847 10.010 1.00 96.31 473 PHE A N 1
ATOM 3775 C CA . PHE A 1 473 ? 5.751 0.641 9.423 1.00 96.31 473 PHE A CA 1
ATOM 3776 C C . PHE A 1 473 ? 5.856 0.703 7.900 1.00 96.31 473 PHE A C 1
ATOM 3778 O O . PHE A 1 473 ? 6.767 0.104 7.328 1.00 96.31 473 PHE A O 1
ATOM 3785 N N . LYS A 1 474 ? 4.956 1.438 7.239 1.00 96.19 474 LYS A N 1
ATOM 3786 C CA . LYS A 1 474 ? 5.062 1.740 5.810 1.00 96.19 474 LYS A CA 1
ATOM 3787 C C . LYS A 1 474 ? 6.260 2.639 5.512 1.00 96.19 474 LYS A C 1
ATOM 3789 O O . LYS A 1 474 ? 6.950 2.405 4.524 1.00 96.19 474 LYS A O 1
ATOM 3794 N N . GLU A 1 475 ? 6.539 3.612 6.372 1.00 95.38 475 GLU A N 1
ATOM 3795 C CA . GLU A 1 475 ? 7.725 4.462 6.255 1.00 95.38 475 GLU A CA 1
ATOM 3796 C C . GLU A 1 475 ? 9.021 3.685 6.517 1.00 95.38 475 GLU A C 1
ATOM 3798 O O . GLU A 1 475 ? 9.966 3.759 5.733 1.00 95.38 475 GLU A O 1
ATOM 3803 N N . GLU A 1 476 ? 9.048 2.850 7.561 1.00 96.31 476 GLU A N 1
ATOM 3804 C CA . GLU A 1 476 ? 10.171 1.946 7.832 1.00 96.31 476 GLU A CA 1
ATOM 3805 C C . GLU A 1 476 ? 10.436 1.008 6.641 1.00 96.31 476 GLU A C 1
ATOM 3807 O O . GLU A 1 476 ? 11.591 0.754 6.295 1.00 96.31 476 GLU A O 1
ATOM 3812 N N . ALA A 1 477 ? 9.381 0.496 5.998 1.00 97.50 477 ALA A N 1
ATOM 3813 C CA . ALA A 1 477 ? 9.482 -0.356 4.816 1.00 97.50 477 ALA A CA 1
ATOM 3814 C C . ALA A 1 477 ? 10.027 0.396 3.593 1.00 97.50 477 ALA A C 1
ATOM 3816 O O . ALA A 1 477 ? 10.881 -0.135 2.873 1.00 97.50 477 ALA A O 1
ATOM 3817 N N . TRP A 1 478 ? 9.585 1.639 3.390 1.00 97.31 478 TRP A N 1
ATOM 3818 C CA . TRP A 1 478 ? 10.117 2.510 2.349 1.00 97.31 478 TRP A CA 1
ATOM 3819 C C . TRP A 1 478 ? 11.624 2.707 2.528 1.00 97.31 478 TRP A C 1
ATOM 3821 O O . TRP A 1 478 ? 12.394 2.389 1.618 1.00 97.31 478 TRP A O 1
ATOM 3831 N N . ASN A 1 479 ? 12.042 3.141 3.720 1.00 97.44 479 ASN A N 1
ATOM 3832 C CA . ASN A 1 479 ? 13.441 3.413 4.049 1.00 97.44 479 ASN A CA 1
ATOM 3833 C C . ASN A 1 479 ? 14.303 2.149 3.956 1.00 97.44 479 ASN A C 1
ATOM 3835 O O . ASN A 1 479 ? 15.317 2.151 3.265 1.00 97.44 479 ASN A O 1
ATOM 3839 N N . SER A 1 480 ? 13.834 1.029 4.517 1.00 97.75 480 SER A N 1
ATOM 3840 C CA . SER A 1 480 ? 14.531 -0.263 4.424 1.00 97.75 480 SER A CA 1
ATOM 3841 C C . SER A 1 480 ? 14.719 -0.716 2.976 1.00 97.75 480 SER A C 1
ATOM 3843 O O . SER A 1 480 ? 15.742 -1.305 2.633 1.00 97.75 480 SER A O 1
ATOM 3845 N N . THR A 1 481 ? 13.732 -0.459 2.110 1.00 97.81 481 THR A N 1
ATOM 3846 C CA . THR A 1 481 ? 13.873 -0.721 0.676 1.00 97.81 481 THR A CA 1
ATOM 3847 C C . THR A 1 481 ? 14.952 0.181 0.083 1.00 97.81 481 THR A C 1
ATOM 3849 O O . THR A 1 481 ? 15.862 -0.336 -0.560 1.00 97.81 481 THR A O 1
ATOM 3852 N N . GLN A 1 482 ? 14.911 1.495 0.333 1.00 97.50 482 GLN A N 1
ATOM 3853 C CA . GLN A 1 482 ? 15.905 2.430 -0.209 1.00 97.50 482 GLN A CA 1
ATOM 3854 C C . GLN A 1 482 ? 17.334 2.072 0.221 1.00 97.50 482 GLN A C 1
ATOM 3856 O O . GLN A 1 482 ? 18.228 2.068 -0.622 1.00 97.50 482 GLN A O 1
ATOM 3861 N N . ASP A 1 483 ? 17.545 1.691 1.481 1.00 97.00 483 ASP A N 1
ATOM 3862 C CA . ASP A 1 483 ? 18.862 1.303 2.000 1.00 97.00 483 ASP A CA 1
ATOM 3863 C C . ASP A 1 483 ? 19.446 0.095 1.256 1.00 97.00 483 ASP A C 1
ATOM 3865 O O . ASP A 1 483 ? 20.633 0.068 0.917 1.00 97.00 483 ASP A O 1
ATOM 3869 N N . VAL A 1 484 ? 18.609 -0.906 0.958 1.00 96.50 484 VAL A N 1
ATOM 3870 C CA . VAL A 1 484 ? 19.024 -2.064 0.154 1.00 96.50 484 VAL A CA 1
ATOM 3871 C C . VAL A 1 484 ? 19.373 -1.624 -1.267 1.00 96.50 484 VAL A C 1
ATOM 3873 O O . VAL A 1 484 ? 20.420 -2.010 -1.782 1.00 96.50 484 VAL A O 1
ATOM 3876 N N . LEU A 1 485 ? 18.545 -0.780 -1.887 1.00 97.06 485 LEU A N 1
ATOM 3877 C CA . LEU A 1 485 ? 18.764 -0.302 -3.254 1.00 97.06 485 LEU A CA 1
ATOM 3878 C C . LEU A 1 485 ? 20.063 0.510 -3.394 1.00 97.06 485 LEU A C 1
ATOM 3880 O O . LEU A 1 485 ? 20.810 0.286 -4.347 1.00 97.06 485 LEU A O 1
ATOM 3884 N N . ILE A 1 486 ? 20.353 1.391 -2.432 1.00 96.31 486 ILE A N 1
ATOM 3885 C CA . ILE A 1 486 ? 21.589 2.190 -2.364 1.00 96.31 486 ILE A CA 1
ATOM 3886 C C . ILE A 1 486 ? 22.806 1.285 -2.146 1.00 96.31 486 ILE A C 1
ATOM 3888 O O . ILE A 1 486 ? 23.846 1.464 -2.775 1.00 96.31 486 ILE A O 1
ATOM 3892 N N . ARG A 1 487 ? 22.697 0.256 -1.299 1.00 95.88 487 ARG A N 1
ATOM 3893 C CA . ARG A 1 487 ? 23.795 -0.705 -1.124 1.00 95.88 487 ARG A CA 1
ATOM 3894 C C . ARG A 1 487 ? 24.115 -1.433 -2.431 1.00 95.88 487 ARG A C 1
ATOM 3896 O O . ARG A 1 487 ? 25.285 -1.561 -2.793 1.00 95.88 487 ARG A O 1
ATOM 3903 N N . GLU A 1 488 ? 23.091 -1.885 -3.154 1.00 95.31 488 GLU A N 1
ATOM 3904 C CA . GLU A 1 488 ? 23.253 -2.555 -4.452 1.00 95.31 488 GLU A CA 1
ATOM 3905 C C . GLU A 1 488 ? 23.755 -1.610 -5.556 1.00 95.31 488 GLU A C 1
ATOM 3907 O O . GLU A 1 488 ? 24.409 -2.058 -6.503 1.00 95.31 488 GLU A O 1
ATOM 3912 N N . SER A 1 489 ? 23.512 -0.298 -5.438 1.00 95.31 489 SER A N 1
ATOM 3913 C CA . SER A 1 489 ? 23.943 0.674 -6.449 1.00 95.31 489 SER A CA 1
ATOM 3914 C C . SER A 1 489 ? 25.462 0.809 -6.562 1.00 95.31 489 SER A C 1
ATOM 3916 O O . SER A 1 489 ? 25.955 1.248 -7.599 1.00 95.31 489 SER A O 1
ATOM 3918 N N . SER A 1 490 ? 26.216 0.377 -5.545 1.00 92.12 490 SER A N 1
ATOM 3919 C CA . SER A 1 490 ? 27.687 0.363 -5.553 1.00 92.12 490 SER A CA 1
ATOM 3920 C C . SER A 1 490 ? 28.295 -0.529 -6.644 1.00 92.12 490 SER A C 1
ATOM 3922 O O . SER A 1 490 ? 29.410 -0.270 -7.099 1.00 92.12 490 SER A O 1
ATOM 3924 N N . TYR A 1 491 ? 27.564 -1.538 -7.123 1.00 91.81 491 TYR A N 1
ATOM 3925 C CA . TYR A 1 491 ? 28.024 -2.450 -8.176 1.00 91.81 491 TYR A CA 1
ATOM 3926 C C . TYR A 1 491 ? 27.009 -2.654 -9.308 1.00 91.81 491 TYR A C 1
ATOM 3928 O O . TYR A 1 491 ? 27.364 -3.229 -10.335 1.00 91.81 491 TYR A O 1
ATOM 3936 N N . LYS A 1 492 ? 25.764 -2.171 -9.179 1.00 92.06 492 LYS A N 1
ATOM 3937 C CA . LYS A 1 492 ? 24.708 -2.402 -10.175 1.00 92.06 492 LYS A CA 1
ATOM 3938 C C . LYS A 1 492 ? 23.835 -1.168 -10.411 1.00 92.06 492 LYS A C 1
ATOM 3940 O O . LYS A 1 492 ? 23.242 -0.636 -9.484 1.00 92.06 492 LYS A O 1
ATOM 3945 N N . GLY A 1 493 ? 23.680 -0.748 -11.670 1.00 93.81 493 GLY A N 1
ATOM 3946 C CA . GLY A 1 493 ? 22.798 0.376 -12.025 1.00 93.81 493 GLY A CA 1
ATOM 3947 C C . GLY A 1 493 ? 23.334 1.759 -11.631 1.00 93.81 493 GLY A C 1
ATOM 3948 O O . GLY A 1 493 ? 22.544 2.681 -11.461 1.00 93.81 493 GLY A O 1
ATOM 3949 N N . LYS A 1 494 ? 24.660 1.908 -11.495 1.00 94.12 494 LYS A N 1
ATOM 3950 C CA . LYS A 1 494 ? 25.349 3.133 -11.044 1.00 94.12 494 LYS A CA 1
ATOM 3951 C C . LYS A 1 494 ? 24.824 4.417 -11.698 1.00 94.12 494 LYS A C 1
ATOM 3953 O O . LYS A 1 494 ? 24.527 5.374 -10.991 1.00 94.12 494 LYS A O 1
ATOM 3958 N N . ASP A 1 495 ? 24.652 4.424 -13.021 1.00 93.62 495 ASP A N 1
ATOM 3959 C CA . ASP A 1 495 ? 24.207 5.620 -13.750 1.00 93.62 495 ASP A CA 1
ATOM 3960 C C . ASP A 1 495 ? 22.808 6.081 -13.358 1.00 93.62 495 ASP A C 1
ATOM 3962 O O . ASP A 1 495 ? 22.585 7.277 -13.191 1.00 93.62 495 ASP A O 1
ATOM 3966 N N . TYR A 1 496 ? 21.880 5.146 -13.155 1.00 97.25 496 TYR A N 1
ATOM 3967 C CA . TYR A 1 496 ? 20.537 5.481 -12.698 1.00 97.25 496 TYR A CA 1
ATOM 3968 C C . TYR A 1 496 ? 20.581 6.144 -11.319 1.00 97.25 496 TYR A C 1
ATOM 3970 O O . TYR A 1 496 ? 19.972 7.191 -11.107 1.00 97.25 496 TYR A O 1
ATOM 3978 N N . PHE A 1 497 ? 21.339 5.557 -10.386 1.00 97.19 497 PHE A N 1
ATOM 3979 C CA . PHE A 1 497 ? 21.415 6.066 -9.018 1.00 97.19 497 PHE A CA 1
ATOM 3980 C C . PHE A 1 497 ? 22.137 7.410 -8.916 1.00 97.19 497 PHE A C 1
ATOM 3982 O O . PHE A 1 497 ? 21.776 8.226 -8.076 1.00 97.19 497 PHE A O 1
ATOM 3989 N N . ARG A 1 498 ? 23.105 7.665 -9.800 1.00 95.69 498 ARG A N 1
ATOM 3990 C CA . ARG A 1 498 ? 23.787 8.957 -9.903 1.00 95.69 498 ARG A CA 1
ATOM 3991 C C . ARG A 1 498 ? 22.885 10.057 -10.468 1.00 95.69 498 ARG A C 1
ATOM 3993 O O . ARG A 1 498 ? 22.977 11.193 -10.026 1.00 95.69 498 ARG A O 1
ATOM 4000 N N . ASN A 1 499 ? 22.060 9.732 -11.463 1.00 95.62 499 ASN A N 1
ATOM 4001 C CA . ASN A 1 499 ? 21.371 10.740 -12.272 1.00 95.62 499 ASN A CA 1
ATOM 4002 C C . ASN A 1 499 ? 19.895 10.950 -11.905 1.00 95.62 499 ASN A C 1
ATOM 4004 O O . ASN A 1 499 ? 19.383 12.046 -12.096 1.00 95.62 499 ASN A O 1
ATOM 4008 N N . PHE A 1 500 ? 19.201 9.915 -11.425 1.00 96.75 500 PHE A N 1
ATOM 4009 C CA . PHE A 1 500 ? 17.733 9.903 -11.358 1.00 96.75 500 PHE A CA 1
ATOM 4010 C C . PHE A 1 500 ? 17.157 9.432 -10.021 1.00 96.75 500 PHE A C 1
ATOM 4012 O O . PHE A 1 500 ? 15.968 9.634 -9.755 1.00 96.75 500 PHE A O 1
ATOM 4019 N N . PHE A 1 501 ? 17.958 8.772 -9.186 1.00 96.88 501 PHE A N 1
ATOM 4020 C CA . PHE A 1 501 ? 17.484 8.265 -7.907 1.00 96.88 501 PHE A CA 1
ATOM 4021 C C . PHE A 1 501 ? 17.375 9.377 -6.865 1.00 96.88 501 PHE A C 1
ATOM 4023 O O . PHE A 1 501 ? 18.309 10.134 -6.623 1.00 96.88 501 PHE A O 1
ATOM 4030 N N . ASN A 1 502 ? 16.235 9.409 -6.181 1.00 94.94 502 ASN A N 1
ATOM 4031 C CA . ASN A 1 502 ? 16.023 10.240 -5.008 1.00 94.94 502 ASN A CA 1
ATOM 4032 C C . ASN A 1 502 ? 15.153 9.469 -4.008 1.00 94.94 502 ASN A C 1
ATOM 4034 O O . ASN A 1 502 ? 14.015 9.100 -4.324 1.00 94.94 502 ASN A O 1
ATOM 4038 N N . LYS A 1 503 ? 15.698 9.235 -2.807 1.00 94.62 503 LYS A N 1
ATOM 4039 C CA . LYS A 1 503 ? 15.039 8.480 -1.729 1.00 94.62 503 LYS A CA 1
ATOM 4040 C C . LYS A 1 503 ? 13.803 9.188 -1.154 1.00 94.62 503 LYS A C 1
ATOM 4042 O O . LYS A 1 503 ? 12.909 8.519 -0.643 1.00 94.62 503 LYS A O 1
ATOM 4047 N N . ASN A 1 504 ? 13.731 10.516 -1.269 1.00 93.31 504 ASN A N 1
ATOM 4048 C CA . ASN A 1 504 ? 12.633 11.328 -0.735 1.00 93.31 504 ASN A CA 1
ATOM 4049 C C . ASN A 1 504 ? 11.419 11.343 -1.683 1.00 93.31 504 ASN A C 1
ATOM 4051 O O . ASN A 1 504 ? 10.296 11.619 -1.264 1.00 93.31 504 ASN A O 1
ATOM 4055 N N . ILE A 1 505 ? 11.612 11.003 -2.963 1.00 93.38 505 ILE A N 1
ATOM 4056 C CA . ILE A 1 505 ? 10.536 10.962 -3.957 1.00 93.38 505 ILE A CA 1
ATOM 4057 C C . ILE A 1 505 ? 9.866 9.584 -3.936 1.00 93.38 505 ILE A C 1
ATOM 4059 O O . ILE A 1 505 ? 10.420 8.602 -4.438 1.00 93.38 505 ILE A O 1
ATOM 4063 N N . LYS A 1 506 ? 8.635 9.531 -3.409 1.00 94.44 506 LYS A N 1
ATOM 4064 C CA . LYS A 1 506 ? 7.811 8.310 -3.260 1.00 94.44 506 LYS A CA 1
ATOM 4065 C C . LYS A 1 506 ? 6.885 8.010 -4.442 1.00 94.44 506 LYS A C 1
ATOM 4067 O O . LYS A 1 506 ? 6.154 7.022 -4.424 1.00 94.44 506 LYS A O 1
ATOM 4072 N N . GLN A 1 507 ? 6.870 8.871 -5.456 1.00 94.19 507 GLN A N 1
ATOM 4073 C CA . GLN A 1 507 ? 6.032 8.727 -6.648 1.00 94.19 507 GLN A CA 1
ATOM 4074 C C . GLN A 1 507 ? 6.904 8.570 -7.897 1.00 94.19 507 GLN A C 1
ATOM 4076 O O . GLN A 1 507 ? 8.007 9.116 -7.937 1.00 94.19 507 GLN A O 1
ATOM 4081 N N . PRO A 1 508 ? 6.470 7.790 -8.897 1.00 95.12 508 PRO A N 1
ATOM 4082 C CA . PRO A 1 508 ? 7.215 7.670 -10.143 1.00 95.12 508 PRO A CA 1
ATOM 4083 C C . PRO A 1 508 ? 7.125 8.977 -10.942 1.00 95.12 508 PRO A C 1
ATOM 4085 O O . PRO A 1 508 ? 6.104 9.666 -10.877 1.00 95.12 508 PRO A O 1
ATOM 4088 N N . TRP A 1 509 ? 8.162 9.286 -11.726 1.00 95.12 509 TRP A N 1
ATOM 4089 C CA . TRP A 1 509 ? 8.241 10.516 -12.533 1.00 95.12 509 TRP A CA 1
ATOM 4090 C C . TRP A 1 509 ? 7.054 10.654 -13.504 1.00 95.12 509 TRP A C 1
ATOM 4092 O O . TRP A 1 509 ? 6.522 11.737 -13.717 1.00 95.12 509 TRP A O 1
ATOM 4102 N N . PHE A 1 510 ? 6.543 9.532 -14.014 1.00 94.31 5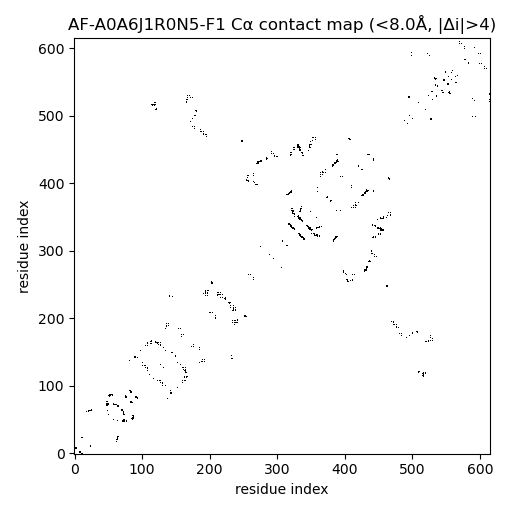10 PHE A N 1
ATOM 4103 C CA . PHE A 1 510 ? 5.421 9.499 -14.952 1.00 94.31 510 PHE A CA 1
ATOM 4104 C C . PHE A 1 510 ? 4.031 9.659 -14.306 1.00 94.31 510 PHE A C 1
ATOM 4106 O O . PHE A 1 510 ? 3.029 9.495 -14.994 1.00 94.31 510 PHE A O 1
ATOM 4113 N N . LYS A 1 511 ? 3.916 9.965 -13.002 1.00 91.69 511 LYS A N 1
ATOM 4114 C CA . LYS A 1 511 ? 2.602 10.130 -12.340 1.00 91.69 511 LYS A CA 1
ATOM 4115 C C . LYS A 1 511 ? 1.765 11.264 -12.947 1.00 91.69 511 LYS A C 1
ATOM 4117 O O . LYS A 1 511 ? 0.544 11.147 -13.006 1.00 91.69 511 LYS A O 1
ATOM 4122 N N . GLN A 1 512 ? 2.411 12.361 -13.338 1.00 87.62 512 GLN A N 1
ATOM 4123 C CA . GLN A 1 512 ? 1.749 13.554 -13.884 1.00 87.62 512 GLN A CA 1
ATOM 4124 C C . GLN A 1 512 ? 1.999 13.744 -15.385 1.00 87.62 512 GLN A C 1
ATOM 4126 O O . GLN A 1 512 ? 1.382 14.601 -16.007 1.00 87.62 512 GLN A O 1
ATOM 4131 N N . VAL A 1 513 ? 2.858 12.918 -15.985 1.00 91.00 513 VAL A N 1
ATOM 4132 C CA . VAL A 1 513 ? 3.138 12.960 -17.421 1.00 91.00 513 VAL A CA 1
ATOM 4133 C C . VAL A 1 513 ? 2.072 12.158 -18.154 1.00 91.00 513 VAL A C 1
ATOM 4135 O O . VAL A 1 513 ? 1.863 10.982 -17.852 1.00 91.00 513 VAL A O 1
ATOM 4138 N N . ARG A 1 514 ? 1.411 12.774 -19.136 1.00 92.06 514 ARG A N 1
ATOM 4139 C CA . ARG A 1 514 ? 0.440 12.122 -20.025 1.00 92.06 514 ARG A CA 1
ATOM 4140 C C . ARG A 1 514 ? 1.070 11.946 -21.401 1.00 92.06 514 ARG A C 1
ATOM 4142 O O . ARG A 1 514 ? 1.283 12.923 -22.107 1.00 92.06 514 ARG A O 1
ATOM 4149 N N . ALA A 1 515 ? 1.391 10.710 -21.759 1.00 93.62 515 ALA A N 1
ATOM 4150 C CA . ALA A 1 515 ? 2.023 10.373 -23.027 1.00 93.62 515 ALA A CA 1
ATOM 4151 C C . ALA A 1 515 ? 1.583 8.982 -23.500 1.00 93.62 515 ALA A C 1
ATOM 4153 O O . ALA A 1 515 ? 0.948 8.226 -22.763 1.00 93.62 515 ALA A O 1
ATOM 4154 N N . GLU A 1 516 ? 1.926 8.627 -24.736 1.00 94.12 516 GLU A N 1
ATOM 4155 C CA . GLU A 1 516 ? 1.717 7.266 -25.226 1.00 94.12 516 GLU A CA 1
ATOM 4156 C C . GLU A 1 516 ? 2.690 6.272 -24.573 1.00 94.12 516 GLU A C 1
ATOM 4158 O O . GLU A 1 516 ? 3.769 6.631 -24.099 1.00 94.12 516 GLU A O 1
ATOM 4163 N N . ARG A 1 517 ? 2.330 4.984 -24.580 1.00 95.06 517 ARG A N 1
ATOM 4164 C CA . ARG A 1 517 ? 3.118 3.911 -23.958 1.00 95.06 517 ARG A CA 1
ATOM 4165 C C . ARG A 1 517 ? 4.593 3.930 -24.362 1.00 95.06 517 ARG A C 1
ATOM 4167 O O . ARG A 1 517 ? 5.468 3.787 -23.507 1.00 95.06 517 ARG A O 1
ATOM 4174 N N . TYR A 1 518 ? 4.863 4.101 -25.653 1.00 96.44 518 TYR A N 1
ATOM 4175 C CA . TYR A 1 518 ? 6.228 4.069 -26.152 1.00 96.44 518 TYR A CA 1
ATOM 4176 C C . TYR A 1 518 ? 7.099 5.183 -25.548 1.00 96.44 518 TYR A C 1
ATOM 4178 O O . TYR A 1 518 ? 8.248 4.920 -25.197 1.00 96.44 518 TYR A O 1
ATOM 4186 N N . PHE A 1 519 ? 6.535 6.368 -25.305 1.00 96.75 519 PHE A N 1
ATOM 4187 C CA . PHE A 1 519 ? 7.246 7.467 -24.654 1.00 96.75 519 PHE A CA 1
ATOM 4188 C C . PHE A 1 519 ? 7.768 7.061 -23.273 1.00 96.75 519 PHE A C 1
ATOM 4190 O O . PHE A 1 519 ? 8.949 7.225 -22.977 1.00 96.75 519 PHE A O 1
ATOM 4197 N N . TYR A 1 520 ? 6.924 6.454 -22.434 1.00 96.75 520 TYR A N 1
ATOM 4198 C CA . TYR A 1 520 ? 7.363 6.024 -21.106 1.00 96.75 520 TYR A CA 1
ATOM 4199 C C . TYR A 1 520 ? 8.453 4.955 -21.174 1.00 96.75 520 TYR A C 1
ATOM 4201 O O . TYR A 1 520 ? 9.431 5.031 -20.434 1.00 96.75 520 TYR A O 1
ATOM 4209 N N . SER A 1 521 ? 8.309 3.972 -22.066 1.00 96.56 521 SER A N 1
ATOM 4210 C CA . SER A 1 521 ? 9.308 2.916 -22.257 1.00 96.56 521 SER A CA 1
ATOM 4211 C C . SER A 1 521 ? 10.653 3.479 -22.711 1.00 96.56 521 SER A C 1
ATOM 4213 O O . SER A 1 521 ? 11.683 3.092 -22.163 1.00 96.56 521 SER A O 1
ATOM 4215 N N . PHE A 1 522 ? 10.634 4.414 -23.663 1.00 97.00 522 PHE A N 1
ATOM 4216 C CA . PHE A 1 522 ? 11.810 5.125 -24.159 1.00 97.00 522 PHE A CA 1
ATOM 4217 C C . PHE A 1 522 ? 12.550 5.831 -23.014 1.00 97.00 522 PHE A C 1
ATOM 4219 O O . PHE A 1 522 ? 13.727 5.561 -22.762 1.00 97.00 522 PHE A O 1
ATOM 4226 N N . ILE A 1 523 ? 11.835 6.645 -22.232 1.00 97.62 523 ILE A N 1
ATOM 4227 C CA . ILE A 1 523 ? 12.420 7.379 -21.105 1.00 97.62 523 ILE A CA 1
ATOM 4228 C C . ILE A 1 523 ? 12.902 6.430 -20.002 1.00 97.62 523 ILE A C 1
ATOM 4230 O O . ILE A 1 523 ? 14.026 6.576 -19.524 1.00 97.62 523 ILE A O 1
ATOM 4234 N N . ASN A 1 524 ? 12.122 5.411 -19.628 1.00 97.44 524 ASN A N 1
ATOM 4235 C CA . ASN A 1 524 ? 12.520 4.437 -18.605 1.00 97.44 524 ASN A CA 1
ATOM 4236 C C . ASN A 1 524 ? 13.790 3.668 -19.004 1.00 97.44 524 ASN A C 1
ATOM 4238 O O . ASN A 1 524 ? 14.626 3.366 -18.151 1.00 97.44 524 ASN A O 1
ATOM 4242 N N . ARG A 1 525 ? 13.964 3.344 -20.291 1.00 97.06 525 ARG A N 1
ATOM 4243 C CA . ARG A 1 525 ? 15.157 2.650 -20.794 1.00 97.06 525 ARG A CA 1
ATOM 4244 C C . ARG A 1 525 ? 16.394 3.537 -20.807 1.00 97.06 525 ARG A C 1
ATOM 4246 O O . ARG A 1 525 ? 17.458 3.057 -20.409 1.00 97.06 525 ARG A O 1
ATOM 4253 N N . ILE A 1 526 ? 16.258 4.810 -21.187 1.00 97.00 526 ILE A N 1
ATOM 4254 C CA . ILE A 1 526 ? 17.352 5.790 -21.092 1.00 97.00 526 ILE A CA 1
ATOM 4255 C C . ILE A 1 526 ? 17.726 6.016 -19.629 1.00 97.00 526 ILE A C 1
ATOM 4257 O O . ILE A 1 526 ? 18.896 5.884 -19.273 1.00 97.00 526 ILE A O 1
ATOM 4261 N N . ARG A 1 527 ? 16.740 6.253 -18.755 1.00 97.31 527 ARG A N 1
ATOM 4262 C CA . ARG A 1 527 ? 16.965 6.445 -17.315 1.00 97.31 527 ARG A CA 1
ATOM 4263 C C . ARG A 1 527 ? 17.680 5.257 -16.689 1.00 97.31 527 ARG A C 1
ATOM 4265 O O . ARG A 1 527 ? 18.629 5.429 -15.930 1.00 97.31 527 ARG A O 1
ATOM 4272 N N . ALA A 1 528 ? 17.274 4.042 -17.053 1.00 96.62 528 ALA A N 1
ATOM 4273 C CA . ALA A 1 528 ? 17.919 2.818 -16.600 1.00 96.62 528 ALA A CA 1
ATOM 4274 C C . ALA A 1 528 ? 19.305 2.566 -17.223 1.00 96.62 528 ALA A C 1
ATOM 4276 O O . ALA A 1 528 ? 19.960 1.615 -16.807 1.00 96.62 528 ALA A O 1
ATOM 4277 N N . ASN A 1 529 ? 19.735 3.361 -18.211 1.00 95.38 529 ASN A N 1
ATOM 4278 C CA . ASN A 1 529 ? 20.913 3.149 -19.058 1.00 95.38 529 ASN A CA 1
ATOM 4279 C C . ASN A 1 529 ? 20.924 1.770 -19.770 1.00 95.38 529 ASN A C 1
ATOM 4281 O O . ASN A 1 529 ? 21.954 1.097 -19.911 1.00 95.38 529 ASN A O 1
ATOM 4285 N N . HIS A 1 530 ? 19.735 1.290 -20.146 1.00 95.00 530 HIS A N 1
ATOM 4286 C CA . HIS A 1 530 ? 19.484 -0.045 -20.690 1.00 95.00 530 HIS A CA 1
ATOM 4287 C C . HIS A 1 530 ? 18.490 0.030 -21.865 1.00 95.00 530 HIS A C 1
ATOM 4289 O O . HIS A 1 530 ? 17.291 -0.202 -21.693 1.00 95.00 530 HIS A O 1
ATOM 4295 N N . TYR A 1 531 ? 19.016 0.288 -23.061 1.00 94.38 531 TYR A N 1
ATOM 4296 C CA . TYR A 1 531 ? 18.292 0.411 -24.337 1.00 94.38 531 TYR A CA 1
ATOM 4297 C C . TYR A 1 531 ? 18.922 -0.501 -25.413 1.00 94.38 531 TYR A C 1
ATOM 4299 O O . TYR A 1 531 ? 19.801 -1.306 -25.094 1.00 94.38 531 TYR A O 1
ATOM 4307 N N . ASN A 1 532 ? 18.428 -0.481 -26.655 1.00 93.75 532 ASN A N 1
ATOM 4308 C CA . ASN A 1 532 ? 18.842 -1.400 -27.733 1.00 93.75 532 ASN A CA 1
ATOM 4309 C C . ASN A 1 532 ? 19.761 -0.771 -28.805 1.00 93.75 532 ASN A C 1
ATOM 4311 O O . ASN A 1 532 ? 19.655 -1.126 -29.977 1.00 93.75 532 ASN A O 1
ATOM 4315 N N . LEU A 1 533 ? 20.654 0.133 -28.403 1.00 95.69 533 LEU A N 1
ATOM 4316 C CA . LEU A 1 533 ? 21.720 0.655 -29.268 1.00 95.69 533 LEU A CA 1
ATOM 4317 C C . LEU A 1 533 ? 23.032 -0.098 -29.018 1.00 95.69 533 LEU A C 1
ATOM 4319 O O . LEU A 1 533 ? 23.206 -0.660 -27.928 1.00 95.69 533 LEU A O 1
ATOM 4323 N N . ASN A 1 534 ? 23.938 -0.113 -29.999 1.00 96.69 534 ASN A N 1
ATOM 4324 C CA . ASN A 1 534 ? 25.126 -0.968 -29.954 1.00 96.69 534 ASN A CA 1
ATOM 4325 C C . ASN A 1 534 ? 26.025 -0.693 -28.740 1.00 96.69 534 ASN A C 1
ATOM 4327 O O . ASN A 1 534 ? 26.502 -1.659 -28.149 1.00 96.69 534 ASN A O 1
ATOM 4331 N N . GLU A 1 535 ? 26.166 0.557 -28.271 1.00 96.19 535 GLU A N 1
ATOM 4332 C CA . GLU A 1 535 ? 26.862 0.860 -27.001 1.00 96.19 535 GLU A CA 1
ATOM 4333 C C . GLU A 1 535 ? 26.310 0.008 -25.852 1.00 96.19 535 GLU A C 1
ATOM 4335 O O . GLU A 1 535 ? 27.030 -0.714 -25.156 1.00 96.19 535 GLU A O 1
ATOM 4340 N N . SER A 1 536 ? 24.989 0.053 -25.689 1.00 95.50 536 SER A N 1
ATOM 4341 C CA . SER A 1 536 ? 24.295 -0.542 -24.554 1.00 95.50 536 SER A CA 1
ATOM 4342 C C . SER A 1 536 ? 24.292 -2.065 -24.635 1.00 95.50 536 SER A C 1
ATOM 4344 O O . SER A 1 536 ? 24.275 -2.736 -23.596 1.00 95.50 536 SER A O 1
ATOM 4346 N N . LEU A 1 537 ? 24.268 -2.611 -25.853 1.00 95.69 537 LEU A N 1
ATOM 4347 C CA . LEU A 1 537 ? 24.308 -4.044 -26.132 1.00 95.69 537 LEU A CA 1
ATOM 4348 C C . LEU A 1 537 ? 25.720 -4.614 -25.950 1.00 95.69 537 LEU A C 1
ATOM 4350 O O . LEU A 1 537 ? 25.855 -5.638 -25.278 1.00 95.69 537 LEU A O 1
ATOM 4354 N N . ALA A 1 538 ? 26.746 -3.930 -26.464 1.00 96.44 538 ALA A N 1
ATOM 4355 C CA . ALA A 1 538 ? 28.147 -4.327 -26.345 1.00 96.44 538 ALA A CA 1
ATOM 4356 C C . ALA A 1 538 ? 28.607 -4.322 -24.884 1.00 96.44 538 ALA A C 1
ATOM 4358 O O . ALA A 1 538 ? 29.130 -5.317 -24.394 1.00 96.44 538 ALA A O 1
ATOM 4359 N N . ARG A 1 539 ? 28.263 -3.276 -24.116 1.00 94.25 539 ARG A N 1
ATOM 4360 C CA . ARG A 1 539 ? 28.530 -3.206 -22.664 1.00 94.25 539 ARG A CA 1
ATOM 4361 C C . ARG A 1 539 ? 27.908 -4.358 -21.861 1.00 94.25 539 ARG A C 1
ATOM 4363 O O . ARG A 1 539 ? 28.294 -4.606 -20.720 1.00 94.25 539 ARG A O 1
ATOM 4370 N N . LYS A 1 540 ? 26.908 -5.042 -22.422 1.00 91.56 540 LYS A N 1
ATOM 4371 C CA . LYS A 1 540 ? 26.211 -6.185 -21.810 1.00 91.56 540 LYS A CA 1
ATOM 4372 C C . LYS A 1 540 ? 26.584 -7.521 -22.455 1.00 91.56 540 LYS A C 1
ATOM 4374 O O . LYS A 1 540 ? 25.930 -8.516 -22.150 1.00 91.56 540 LYS A O 1
ATOM 4379 N N . ASN A 1 541 ? 27.594 -7.535 -23.324 1.00 93.50 541 ASN A N 1
ATOM 4380 C CA . ASN A 1 541 ? 28.081 -8.709 -24.045 1.00 93.50 541 ASN A CA 1
ATOM 4381 C C . ASN A 1 541 ? 26.998 -9.397 -24.900 1.00 93.50 541 ASN A C 1
ATOM 4383 O O . ASN A 1 541 ? 26.986 -10.618 -25.022 1.00 93.50 541 ASN A O 1
ATOM 4387 N N . TYR A 1 542 ? 26.049 -8.629 -25.456 1.00 93.88 542 TYR A N 1
ATOM 4388 C CA . TYR A 1 542 ? 25.109 -9.153 -26.460 1.00 93.88 542 TYR A CA 1
ATOM 4389 C C . TYR A 1 542 ? 25.685 -9.119 -27.879 1.00 93.88 542 TYR A C 1
ATOM 4391 O O . TYR A 1 542 ? 25.222 -9.875 -28.727 1.00 93.88 542 TYR A O 1
ATOM 4399 N N . ILE A 1 543 ? 26.638 -8.221 -28.127 1.00 96.38 543 ILE A N 1
ATOM 4400 C CA . ILE A 1 543 ? 27.371 -8.045 -29.385 1.00 96.38 543 ILE A CA 1
ATOM 4401 C C . ILE A 1 543 ? 28.820 -7.664 -29.053 1.00 96.38 543 ILE A C 1
ATOM 4403 O O . ILE A 1 543 ? 29.082 -7.194 -27.945 1.00 96.38 543 ILE A O 1
ATOM 4407 N N . ASP A 1 544 ? 29.730 -7.803 -30.015 1.00 95.56 544 ASP A N 1
ATOM 4408 C CA . ASP A 1 544 ? 31.168 -7.597 -29.780 1.00 95.56 544 ASP A CA 1
ATOM 4409 C C . ASP A 1 544 ? 31.632 -6.141 -29.944 1.00 95.56 544 ASP A C 1
ATOM 4411 O O . ASP A 1 544 ? 32.688 -5.767 -29.439 1.00 95.56 544 ASP A O 1
ATOM 4415 N N . SER A 1 545 ? 30.866 -5.297 -30.647 1.00 96.50 545 SER A N 1
ATOM 4416 C CA . SER A 1 545 ? 31.282 -3.928 -30.979 1.00 96.50 545 SER A CA 1
ATOM 4417 C C . SER A 1 545 ? 30.198 -2.890 -30.680 1.00 96.50 545 SER A C 1
ATOM 4419 O O . SER A 1 545 ? 29.043 -3.105 -31.050 1.00 96.50 545 SER A O 1
ATOM 4421 N N . PRO A 1 546 ? 30.547 -1.736 -30.074 1.00 97.31 546 PRO A N 1
ATOM 4422 C CA . PRO A 1 546 ? 29.621 -0.621 -29.885 1.00 97.31 546 PRO A CA 1
ATOM 4423 C C . PRO A 1 546 ? 29.452 0.246 -31.143 1.00 97.31 546 PRO A C 1
ATOM 4425 O O . PRO A 1 546 ? 28.668 1.193 -31.109 1.00 97.31 546 PRO A O 1
ATOM 4428 N N . ARG A 1 547 ? 30.183 -0.039 -32.231 1.00 97.50 547 ARG A N 1
ATOM 4429 C CA . ARG A 1 547 ? 30.219 0.798 -33.438 1.00 97.50 547 ARG A CA 1
ATOM 4430 C C . ARG A 1 547 ? 28.858 0.913 -34.109 1.00 97.50 547 ARG A C 1
ATOM 4432 O O . ARG A 1 547 ? 28.095 -0.050 -34.181 1.00 97.50 547 ARG A O 1
ATOM 4439 N N . CYS A 1 548 ? 28.572 2.101 -34.625 1.00 96.50 548 CYS A N 1
ATOM 4440 C CA . CYS A 1 548 ? 27.384 2.365 -35.420 1.00 96.50 548 CYS A CA 1
ATOM 4441 C C . CYS A 1 548 ? 27.593 1.900 -36.865 1.00 96.50 548 CYS A C 1
ATOM 4443 O O . CYS A 1 548 ? 28.678 2.044 -37.426 1.00 96.50 548 CYS A O 1
ATOM 4445 N N . GLU A 1 549 ? 26.528 1.428 -37.510 1.00 94.06 549 GLU A N 1
ATOM 4446 C CA . GLU A 1 549 ? 26.542 1.060 -38.936 1.00 94.06 549 GLU A CA 1
ATOM 4447 C C . GLU A 1 549 ? 26.848 2.252 -39.859 1.00 94.06 549 GLU A C 1
ATOM 4449 O O . GLU A 1 549 ? 27.273 2.054 -40.990 1.00 94.06 549 GLU A O 1
ATOM 4454 N N . CYS A 1 550 ? 26.683 3.493 -39.383 1.00 94.88 550 CYS A N 1
ATOM 4455 C CA . CYS A 1 550 ? 27.079 4.689 -40.132 1.00 94.88 550 CYS A CA 1
ATOM 4456 C C . CYS A 1 550 ? 28.602 4.938 -40.137 1.00 94.88 550 CYS A C 1
ATOM 4458 O O . CYS A 1 550 ? 29.051 5.938 -40.689 1.00 94.88 550 CYS A O 1
ATOM 4460 N N . GLY A 1 551 ? 29.389 4.085 -39.470 1.00 93.69 551 GLY A N 1
ATOM 4461 C CA . GLY A 1 551 ? 30.843 4.210 -39.340 1.00 93.69 551 GLY A CA 1
ATOM 4462 C C . GLY A 1 551 ? 31.320 4.951 -38.086 1.00 93.69 551 GLY A C 1
ATOM 4463 O O . GLY A 1 551 ? 32.521 4.998 -37.838 1.00 93.69 551 GLY A O 1
ATOM 4464 N N . TYR A 1 552 ? 30.411 5.496 -37.271 1.00 95.69 552 TYR A N 1
ATOM 4465 C CA . TYR A 1 552 ? 30.771 6.171 -36.020 1.00 95.69 552 TYR A CA 1
ATOM 4466 C C . TYR A 1 552 ? 31.186 5.174 -34.925 1.00 95.69 552 TYR A C 1
ATOM 4468 O O . TYR A 1 552 ? 30.676 4.053 -34.859 1.00 95.69 552 TYR A O 1
ATOM 4476 N N . GLU A 1 553 ? 32.103 5.580 -34.043 1.00 94.94 553 GLU A N 1
ATOM 4477 C CA . GLU A 1 553 ? 32.762 4.667 -33.098 1.00 94.94 553 GLU A CA 1
ATOM 4478 C C . GLU A 1 553 ? 31.828 4.081 -32.032 1.00 94.94 553 GLU A C 1
ATOM 4480 O O . GLU A 1 553 ? 32.018 2.935 -31.619 1.00 94.94 553 GLU A O 1
ATOM 4485 N N . ILE A 1 554 ? 30.819 4.843 -31.597 1.00 96.69 554 ILE A N 1
ATOM 4486 C CA . ILE A 1 554 ? 29.899 4.458 -30.519 1.00 96.69 554 ILE A CA 1
ATOM 4487 C C . ILE A 1 554 ? 28.460 4.814 -30.904 1.00 96.69 554 ILE A C 1
ATOM 4489 O O . ILE A 1 554 ? 28.097 5.982 -31.014 1.00 96.69 554 ILE A O 1
ATOM 4493 N N . GLU A 1 555 ? 27.603 3.809 -31.066 1.00 96.94 555 GLU A N 1
ATOM 4494 C CA . GLU A 1 555 ? 26.164 4.012 -31.235 1.00 96.94 555 GLU A CA 1
ATOM 4495 C C . GLU A 1 555 ? 25.487 4.212 -29.868 1.00 96.94 555 GLU A C 1
ATOM 4497 O O . GLU A 1 555 ? 24.910 3.281 -29.298 1.00 96.94 555 GLU A O 1
ATOM 4502 N N . ASP A 1 556 ? 25.576 5.427 -29.328 1.00 95.88 556 ASP A N 1
ATOM 4503 C CA . ASP A 1 556 ? 24.811 5.855 -28.155 1.00 95.88 556 ASP A CA 1
ATOM 4504 C C . ASP A 1 556 ? 23.598 6.725 -28.536 1.00 95.88 556 ASP A C 1
ATOM 4506 O O . ASP A 1 556 ? 23.345 7.032 -29.705 1.00 95.88 556 ASP A O 1
ATOM 4510 N N . ILE A 1 557 ? 22.798 7.093 -27.532 1.00 96.06 557 ILE A N 1
ATOM 4511 C CA . ILE A 1 557 ? 21.563 7.852 -27.749 1.00 96.06 557 ILE A CA 1
ATOM 4512 C C . ILE A 1 557 ? 21.819 9.260 -28.308 1.00 96.06 557 ILE A C 1
ATOM 4514 O O . ILE A 1 557 ? 21.044 9.732 -29.140 1.00 96.06 557 ILE A O 1
ATOM 4518 N N . ASN A 1 558 ? 22.912 9.909 -27.897 1.00 96.31 558 ASN A N 1
ATOM 4519 C CA . ASN A 1 558 ? 23.269 11.246 -28.364 1.00 96.31 558 ASN A CA 1
ATOM 4520 C C . ASN A 1 558 ? 23.719 11.196 -29.823 1.00 96.31 558 ASN A C 1
ATOM 4522 O O . ASN A 1 558 ? 23.263 12.004 -30.628 1.00 96.31 558 ASN A O 1
ATOM 4526 N N . HIS A 1 559 ? 24.548 10.217 -30.183 1.00 95.94 559 HIS A N 1
ATOM 4527 C CA . HIS A 1 559 ? 24.965 9.989 -31.557 1.00 95.94 559 HIS A CA 1
ATOM 4528 C C . HIS A 1 559 ? 23.753 9.755 -32.466 1.00 95.94 559 HIS A C 1
ATOM 4530 O O . HIS A 1 559 ? 23.609 10.431 -33.484 1.00 95.94 559 HIS A O 1
ATOM 4536 N N . VAL A 1 560 ? 22.845 8.844 -32.093 1.00 96.06 560 VAL A N 1
ATOM 4537 C CA . VAL A 1 560 ? 21.658 8.530 -32.908 1.00 96.06 560 VAL A CA 1
ATOM 4538 C C . VAL A 1 560 ? 20.790 9.768 -33.150 1.00 96.06 560 VAL A C 1
ATOM 4540 O O . VAL A 1 560 ? 20.357 9.994 -34.282 1.00 96.06 560 VAL A O 1
ATOM 4543 N N . ILE A 1 561 ? 20.565 10.588 -32.121 1.00 95.44 561 ILE A N 1
ATOM 4544 C CA . ILE A 1 561 ? 19.695 11.766 -32.227 1.00 95.44 561 ILE A CA 1
ATOM 4545 C C . ILE A 1 561 ? 20.378 12.924 -32.954 1.00 95.44 561 ILE A C 1
ATOM 4547 O O . ILE A 1 561 ? 19.754 13.541 -33.816 1.00 95.44 561 ILE A O 1
ATOM 4551 N N . TRP A 1 562 ? 21.648 13.204 -32.659 1.00 95.19 562 TRP A N 1
ATOM 4552 C CA . TRP A 1 562 ? 22.296 14.447 -33.085 1.00 95.19 562 TRP A CA 1
ATOM 4553 C C . TRP A 1 562 ? 23.249 14.309 -34.276 1.00 95.19 562 TRP A C 1
ATOM 4555 O O . TRP A 1 562 ? 23.494 15.309 -34.943 1.00 95.19 562 TRP A O 1
ATOM 4565 N N . GLN A 1 563 ? 23.802 13.121 -34.551 1.00 94.56 563 GLN A N 1
ATOM 4566 C CA . GLN A 1 563 ? 24.963 12.984 -35.454 1.00 94.56 563 GLN A CA 1
ATOM 4567 C C . GLN A 1 563 ? 24.882 11.841 -36.477 1.00 94.56 563 GLN A C 1
ATOM 4569 O O . GLN A 1 563 ? 25.566 11.879 -37.493 1.00 94.56 563 GLN A O 1
ATOM 4574 N N . CYS A 1 564 ? 24.089 10.799 -36.230 1.00 96.00 564 CYS A N 1
ATOM 4575 C CA . CYS A 1 564 ? 24.034 9.617 -37.087 1.00 96.00 564 CYS A CA 1
ATOM 4576 C C . CYS A 1 564 ? 23.479 9.939 -38.483 1.00 96.00 564 CYS A C 1
ATOM 4578 O O . CYS A 1 564 ? 22.301 10.279 -38.600 1.00 96.00 564 CYS A O 1
ATOM 4580 N N . SER A 1 565 ? 24.296 9.764 -39.524 1.00 96.00 565 SER A N 1
ATOM 4581 C CA . SER A 1 565 ? 23.935 10.069 -40.920 1.00 96.00 565 SER A CA 1
ATOM 4582 C C . SER A 1 565 ? 22.838 9.171 -41.501 1.00 96.00 565 SER A C 1
ATOM 4584 O O . SER A 1 565 ? 22.221 9.481 -42.514 1.00 96.00 565 SER A O 1
ATOM 4586 N N . ARG A 1 566 ? 22.536 8.048 -40.839 1.00 95.62 566 ARG A N 1
ATOM 4587 C CA . ARG A 1 566 ? 21.442 7.145 -41.237 1.00 95.62 566 ARG A CA 1
ATOM 4588 C C . ARG A 1 566 ? 20.055 7.770 -41.099 1.00 95.62 566 ARG A C 1
ATOM 4590 O O . ARG A 1 566 ? 19.117 7.228 -41.669 1.00 95.62 566 ARG A O 1
ATOM 4597 N N . TYR A 1 567 ? 19.932 8.837 -40.310 1.00 96.25 567 TYR A N 1
ATOM 4598 C CA . TYR A 1 567 ? 18.654 9.459 -39.957 1.00 96.25 567 TYR A CA 1
ATOM 4599 C C . TYR A 1 567 ? 18.631 10.955 -40.293 1.00 96.25 567 TYR A C 1
ATOM 4601 O O . TYR A 1 567 ? 17.963 11.727 -39.606 1.00 96.25 567 TYR A O 1
ATOM 4609 N N . ASP A 1 568 ? 19.408 11.392 -41.291 1.00 95.19 568 ASP A N 1
ATOM 4610 C CA . ASP A 1 568 ? 19.510 12.814 -41.643 1.00 95.19 568 ASP A CA 1
ATOM 4611 C C . ASP A 1 568 ? 18.164 13.384 -42.116 1.00 95.19 568 ASP A C 1
ATOM 4613 O O . ASP A 1 568 ? 17.788 14.472 -41.685 1.00 95.19 568 ASP A O 1
ATOM 4617 N N . ALA A 1 569 ? 17.384 12.618 -42.888 1.00 95.62 569 ALA A N 1
ATOM 4618 C CA . ALA A 1 569 ? 16.052 13.028 -43.338 1.00 95.62 569 ALA A CA 1
ATOM 4619 C C . ALA A 1 569 ? 15.076 13.225 -42.162 1.00 95.62 569 ALA A C 1
ATOM 4621 O O . ALA A 1 569 ? 14.366 14.226 -42.075 1.00 95.62 569 ALA A O 1
ATOM 4622 N N . GLU A 1 570 ? 15.046 12.294 -41.205 1.00 96.88 570 GLU A N 1
ATOM 4623 C CA . GLU A 1 570 ? 14.227 12.437 -40.002 1.00 96.88 570 GLU A CA 1
ATOM 4624 C C . GLU A 1 570 ? 14.729 13.577 -39.107 1.00 96.88 570 GLU A C 1
ATOM 4626 O O . GLU A 1 570 ? 13.918 14.253 -38.462 1.00 96.88 570 GLU A O 1
ATOM 4631 N N . ARG A 1 571 ? 16.050 13.796 -39.049 1.00 95.31 571 ARG A N 1
ATOM 4632 C CA . ARG A 1 571 ? 16.673 14.859 -38.248 1.00 95.31 571 ARG A CA 1
ATOM 4633 C C . ARG A 1 571 ? 16.380 16.238 -38.825 1.00 95.31 571 ARG A C 1
ATOM 4635 O O . ARG A 1 571 ? 16.168 17.155 -38.039 1.00 95.31 571 ARG A O 1
ATOM 4642 N N . GLU A 1 572 ? 16.314 16.386 -40.144 1.00 95.00 572 GLU A N 1
ATOM 4643 C CA . GLU A 1 572 ? 15.909 17.633 -40.802 1.00 95.00 572 GLU A CA 1
ATOM 4644 C C . GLU A 1 572 ? 14.499 18.047 -40.358 1.00 95.00 572 GLU A C 1
ATOM 4646 O O . GLU A 1 572 ? 14.306 19.144 -39.830 1.00 95.00 572 GLU A O 1
ATOM 4651 N N . VAL A 1 573 ? 13.542 17.112 -40.402 1.00 95.56 573 VAL A N 1
ATOM 4652 C CA . VAL A 1 573 ? 12.172 17.329 -39.900 1.00 95.56 573 VAL A CA 1
ATOM 4653 C C . VAL A 1 573 ? 12.159 17.671 -38.404 1.00 95.56 573 VAL A C 1
ATOM 4655 O O . VAL A 1 573 ? 11.391 18.528 -37.963 1.00 95.56 573 VAL A O 1
ATOM 4658 N N . MET A 1 574 ? 13.001 17.013 -37.600 1.00 95.81 574 MET A N 1
ATOM 4659 C CA . MET A 1 574 ? 13.154 17.343 -36.178 1.00 95.81 574 MET A CA 1
ATOM 4660 C C . MET A 1 574 ? 13.693 18.767 -35.985 1.00 95.81 574 MET A C 1
ATOM 4662 O O . MET A 1 574 ? 13.196 19.491 -35.124 1.00 95.81 574 MET A O 1
ATOM 4666 N N . GLY A 1 575 ? 14.690 19.167 -36.776 1.00 93.56 575 GLY A N 1
ATOM 4667 C CA . GLY A 1 575 ? 15.311 20.488 -36.739 1.00 93.56 575 GLY A CA 1
ATOM 4668 C C . GLY A 1 575 ? 14.314 21.600 -37.048 1.00 93.56 575 GLY A C 1
ATOM 4669 O O . GLY A 1 575 ? 14.226 22.563 -36.287 1.00 93.56 575 GLY A O 1
ATOM 4670 N N . GLU A 1 576 ? 13.494 21.432 -38.087 1.00 94.00 576 GLU A N 1
ATOM 4671 C CA . GLU A 1 576 ? 12.410 22.372 -38.391 1.00 94.00 576 GLU A CA 1
ATOM 4672 C C . GLU A 1 576 ? 11.432 22.533 -37.222 1.00 94.00 576 GLU A C 1
ATOM 4674 O O . GLU A 1 576 ? 11.023 23.648 -36.898 1.00 94.00 576 GLU A O 1
ATOM 4679 N N . GLU A 1 577 ? 11.046 21.429 -36.577 1.00 94.00 577 GLU A N 1
ATOM 4680 C CA . GLU A 1 577 ? 10.110 21.456 -35.451 1.00 94.00 577 GLU A CA 1
ATOM 4681 C C . GLU A 1 577 ? 10.717 22.134 -34.215 1.00 94.00 577 GLU A C 1
ATOM 4683 O O . GLU A 1 577 ? 10.030 22.881 -33.515 1.00 94.00 577 GLU A O 1
ATOM 4688 N N . LEU A 1 578 ? 12.011 21.920 -33.956 1.00 93.75 578 LEU A N 1
ATOM 4689 C CA . LEU A 1 578 ? 12.740 22.607 -32.888 1.00 93.75 578 LEU A CA 1
ATOM 4690 C C . LEU A 1 578 ? 12.786 24.122 -33.138 1.00 93.75 578 LEU A C 1
ATOM 4692 O O . LEU A 1 578 ? 12.455 24.892 -32.234 1.00 93.75 578 LEU A O 1
ATOM 4696 N N . VAL A 1 579 ? 13.095 24.548 -34.369 1.00 93.38 579 VAL A N 1
ATOM 4697 C CA . VAL A 1 579 ? 13.106 25.969 -34.762 1.00 93.38 579 VAL A CA 1
ATOM 4698 C C . VAL A 1 579 ? 11.714 26.588 -34.626 1.00 93.38 579 VAL A C 1
ATOM 4700 O O . VAL A 1 579 ? 11.579 27.643 -34.007 1.00 93.38 579 VAL A O 1
ATOM 4703 N N . LYS A 1 580 ? 10.664 25.915 -35.118 1.00 93.06 580 LYS A N 1
ATOM 4704 C CA . LYS A 1 580 ? 9.264 26.375 -34.996 1.00 93.06 580 LYS A CA 1
ATOM 4705 C C . LYS A 1 580 ? 8.845 26.598 -33.542 1.00 93.06 580 LYS A C 1
ATOM 4707 O O . LYS A 1 580 ? 8.065 27.504 -33.263 1.00 93.06 580 LYS A O 1
ATOM 4712 N N . ARG A 1 581 ? 9.363 25.793 -32.611 1.00 92.00 581 ARG A N 1
ATOM 4713 C CA . ARG A 1 581 ? 9.083 25.899 -31.168 1.00 92.00 581 ARG A CA 1
ATOM 4714 C C . ARG A 1 581 ? 10.064 26.792 -30.406 1.00 92.00 581 ARG A C 1
ATOM 4716 O O . ARG A 1 581 ? 9.953 26.880 -29.186 1.00 92.00 581 ARG A O 1
ATOM 4723 N N . ASN A 1 582 ? 11.000 27.445 -31.099 1.00 91.31 582 ASN A N 1
ATOM 4724 C CA . ASN A 1 582 ? 12.059 28.264 -30.507 1.00 91.31 582 ASN A CA 1
ATOM 4725 C C . ASN A 1 582 ? 12.926 27.489 -29.488 1.00 91.31 582 ASN A C 1
ATOM 4727 O O . ASN A 1 582 ? 13.325 28.022 -28.452 1.00 91.31 582 ASN A O 1
ATOM 4731 N N . ILE A 1 583 ? 13.187 26.208 -29.768 1.00 88.31 583 ILE A N 1
ATOM 4732 C CA . ILE A 1 583 ? 14.006 25.318 -28.942 1.00 88.31 583 ILE A CA 1
ATOM 4733 C C . ILE A 1 583 ? 15.387 25.192 -29.589 1.00 88.31 583 ILE A C 1
ATOM 4735 O O . ILE A 1 583 ? 15.514 24.665 -30.691 1.00 88.31 583 ILE A O 1
ATOM 4739 N N . HIS A 1 584 ? 16.430 25.630 -28.884 1.00 82.88 584 HIS A N 1
ATOM 4740 C CA . HIS A 1 584 ? 17.790 25.705 -29.427 1.00 82.88 584 HIS A CA 1
ATOM 4741 C C . HIS A 1 584 ? 18.745 24.680 -28.806 1.00 82.88 584 HIS A C 1
ATOM 4743 O O . HIS A 1 584 ? 18.506 24.155 -27.714 1.00 82.88 584 HIS A O 1
ATOM 4749 N N . GLY A 1 585 ? 19.852 24.431 -29.510 1.00 80.19 585 GLY A N 1
ATOM 4750 C CA . GLY A 1 585 ? 21.030 23.718 -29.010 1.00 80.19 585 GLY A CA 1
ATOM 4751 C C . GLY A 1 585 ? 20.950 22.189 -29.038 1.00 80.19 585 GLY A C 1
ATOM 4752 O O . GLY A 1 585 ? 19.901 21.584 -28.814 1.00 80.19 585 GLY A O 1
ATOM 4753 N N . THR A 1 586 ? 22.099 21.553 -29.261 1.00 87.94 586 THR A N 1
ATOM 4754 C CA . THR A 1 586 ? 22.309 20.121 -29.012 1.00 87.94 586 THR A CA 1
ATOM 4755 C C . THR A 1 586 ? 22.726 19.928 -27.562 1.00 87.94 586 THR A C 1
ATOM 4757 O O . THR A 1 586 ? 23.654 20.587 -27.095 1.00 87.94 586 THR A O 1
ATOM 4760 N N . GLU A 1 587 ? 22.064 19.026 -26.850 1.00 90.50 587 GLU A N 1
ATOM 4761 C CA . GLU A 1 587 ? 22.338 18.762 -25.437 1.00 90.50 587 GLU A CA 1
ATOM 4762 C C . GLU A 1 587 ? 22.332 17.261 -25.174 1.00 90.50 587 GLU A C 1
ATOM 4764 O O . GLU A 1 587 ? 21.695 16.492 -25.902 1.00 90.50 587 GLU A O 1
ATOM 4769 N N . ASP A 1 588 ? 23.019 16.856 -24.109 1.00 94.62 588 ASP A N 1
ATOM 4770 C CA . ASP A 1 588 ? 22.980 15.476 -23.656 1.00 94.62 588 ASP A CA 1
ATOM 4771 C C . ASP A 1 588 ? 21.544 15.072 -23.272 1.00 94.62 588 ASP A C 1
ATOM 4773 O O . ASP A 1 588 ? 20.852 15.750 -22.503 1.00 94.62 588 ASP A O 1
ATOM 4777 N N . ILE A 1 589 ? 21.077 13.949 -23.822 1.00 95.69 589 ILE A N 1
ATOM 4778 C CA . ILE A 1 589 ? 19.699 13.477 -23.625 1.00 95.69 589 ILE A CA 1
ATOM 4779 C C . ILE A 1 589 ? 19.415 13.131 -22.160 1.00 95.69 589 ILE A C 1
ATOM 4781 O O . ILE A 1 589 ? 18.294 13.326 -21.683 1.00 95.69 589 ILE A O 1
ATOM 4785 N N . VAL A 1 590 ? 20.408 12.635 -21.419 1.00 95.62 590 VAL A N 1
ATOM 4786 C CA . VAL A 1 590 ? 20.254 12.325 -19.993 1.00 95.62 590 VAL A CA 1
ATOM 4787 C C . VAL A 1 590 ? 20.017 13.619 -19.217 1.00 95.62 590 VAL A C 1
ATOM 4789 O O . VAL A 1 590 ? 19.129 13.654 -18.363 1.00 95.62 590 VAL A O 1
ATOM 4792 N N . ASP A 1 591 ? 20.733 14.695 -19.543 1.00 95.44 591 ASP A N 1
ATOM 4793 C CA . ASP A 1 591 ? 20.574 15.998 -18.889 1.00 95.44 591 ASP A CA 1
ATOM 4794 C C . ASP A 1 591 ? 19.249 16.696 -19.230 1.00 95.44 591 ASP A C 1
ATOM 4796 O O . ASP A 1 591 ? 18.668 17.379 -18.378 1.00 95.44 591 ASP A O 1
ATOM 4800 N N . LEU A 1 592 ? 18.702 16.483 -20.430 1.00 95.50 592 LEU A N 1
ATOM 4801 C CA . LEU A 1 592 ? 17.330 16.894 -20.756 1.00 95.50 592 LEU A CA 1
ATOM 4802 C C . LEU A 1 592 ? 16.294 16.168 -19.892 1.00 95.50 592 LEU A C 1
ATOM 4804 O O . LEU A 1 592 ? 15.407 16.806 -19.325 1.00 95.50 592 LEU A O 1
ATOM 4808 N N . ILE A 1 593 ? 16.432 14.848 -19.727 1.00 96.00 593 ILE A N 1
ATOM 4809 C CA . ILE A 1 593 ? 15.514 14.052 -18.897 1.00 96.00 593 ILE A CA 1
ATOM 4810 C C . ILE A 1 593 ? 15.629 14.436 -17.418 1.00 96.00 593 ILE A C 1
ATOM 4812 O O . ILE A 1 593 ? 14.616 14.464 -16.723 1.00 96.00 593 ILE A O 1
ATOM 4816 N N . LYS A 1 594 ? 16.832 14.748 -16.919 1.00 94.19 594 LYS A N 1
ATOM 4817 C CA . LYS A 1 594 ? 17.027 15.214 -15.532 1.00 94.19 594 LYS A CA 1
ATOM 4818 C C . LYS A 1 594 ? 16.296 16.521 -15.243 1.00 94.19 594 LYS A C 1
ATOM 4820 O O . LYS A 1 594 ? 15.756 16.674 -14.154 1.00 94.19 594 LYS A O 1
ATOM 4825 N N . ARG A 1 595 ? 16.311 17.453 -16.201 1.00 93.94 595 ARG A N 1
ATOM 4826 C CA . ARG A 1 595 ? 15.624 18.750 -16.101 1.00 93.94 595 ARG A CA 1
ATOM 4827 C C . ARG A 1 595 ? 14.138 18.664 -16.434 1.00 93.94 595 ARG A C 1
ATOM 4829 O O . ARG A 1 595 ? 13.450 19.670 -16.325 1.00 93.94 595 ARG A O 1
ATOM 4836 N N . GLU A 1 596 ? 13.659 17.482 -16.824 1.00 93.56 596 GLU A N 1
ATOM 4837 C CA . GLU A 1 596 ? 12.268 17.246 -17.198 1.00 93.56 596 GLU A CA 1
ATOM 4838 C C . GLU A 1 596 ? 11.784 18.193 -18.317 1.00 93.56 596 GLU A C 1
ATOM 4840 O O . GLU A 1 596 ? 10.638 18.641 -18.317 1.00 93.56 596 GLU A O 1
ATOM 4845 N N . ASP A 1 597 ? 12.646 18.488 -19.303 1.00 94.06 597 ASP A N 1
ATOM 4846 C CA . ASP A 1 597 ? 12.279 19.299 -20.476 1.00 94.06 597 ASP A CA 1
ATOM 4847 C C . ASP A 1 597 ? 11.407 18.487 -21.450 1.00 94.06 597 ASP A C 1
ATOM 4849 O O . ASP A 1 597 ? 11.826 18.048 -22.526 1.00 94.06 597 ASP A O 1
ATOM 4853 N N . TRP A 1 598 ? 10.161 18.242 -21.043 1.00 93.00 598 TRP A N 1
ATOM 4854 C CA . TRP A 1 598 ? 9.209 17.419 -21.785 1.00 93.00 598 TRP A CA 1
ATOM 4855 C C . TRP A 1 598 ? 8.849 18.006 -23.154 1.00 93.00 598 TRP A C 1
ATOM 4857 O O . TRP A 1 598 ? 8.468 17.251 -24.050 1.00 93.00 598 TRP A O 1
ATOM 4867 N N . ASN A 1 599 ? 9.023 19.317 -23.348 1.00 92.12 599 ASN A N 1
ATOM 4868 C CA . ASN A 1 599 ? 8.790 19.976 -24.631 1.00 92.12 599 ASN A CA 1
ATOM 4869 C C . ASN A 1 599 ? 9.833 19.541 -25.662 1.00 92.12 599 ASN A C 1
ATOM 4871 O O . ASN A 1 599 ? 9.468 19.040 -26.730 1.00 92.12 599 ASN A O 1
ATOM 4875 N N . LYS A 1 600 ? 11.124 19.667 -25.329 1.00 94.56 600 LYS A N 1
ATOM 4876 C CA . LYS A 1 600 ? 12.220 19.243 -26.210 1.00 94.56 600 LYS A CA 1
ATOM 4877 C C . LYS A 1 600 ? 12.263 17.724 -26.365 1.00 94.56 600 LYS A C 1
ATOM 4879 O O . LYS A 1 600 ? 12.386 17.218 -27.481 1.00 94.56 600 LYS A O 1
ATOM 4884 N N . ILE A 1 601 ? 12.064 16.983 -25.272 1.00 95.81 601 ILE A N 1
ATOM 4885 C CA . ILE A 1 601 ? 12.007 15.513 -25.289 1.00 95.81 601 ILE A CA 1
ATOM 4886 C C . ILE A 1 601 ? 10.853 15.011 -26.166 1.00 95.81 601 ILE A C 1
ATOM 4888 O O . ILE A 1 601 ? 11.018 14.019 -26.870 1.00 95.81 601 ILE A O 1
ATOM 4892 N N . GLY A 1 602 ? 9.699 15.685 -26.166 1.00 95.50 602 GLY A N 1
ATOM 4893 C CA . GLY A 1 602 ? 8.568 15.329 -27.025 1.00 95.50 602 GLY A CA 1
ATOM 4894 C C . GLY A 1 602 ? 8.905 15.407 -28.518 1.00 95.50 602 GLY A C 1
ATOM 4895 O O . GLY A 1 602 ? 8.541 14.509 -29.279 1.00 95.50 602 GLY A O 1
ATOM 4896 N N . VAL A 1 603 ? 9.654 16.434 -28.934 1.00 96.06 603 VAL A N 1
ATOM 4897 C CA . VAL A 1 603 ? 10.131 16.577 -30.323 1.00 96.06 603 VAL A CA 1
ATOM 4898 C C . VAL A 1 603 ? 11.149 15.484 -30.666 1.00 96.06 603 VAL A C 1
ATOM 4900 O O . VAL A 1 603 ? 10.998 14.800 -31.679 1.00 96.06 603 VAL A O 1
ATOM 4903 N N . ILE A 1 604 ? 12.117 15.242 -29.778 1.00 96.06 604 ILE A N 1
ATOM 4904 C CA . ILE A 1 604 ? 13.119 14.170 -29.921 1.00 96.06 604 ILE A CA 1
ATOM 4905 C C . ILE A 1 604 ? 12.452 12.792 -30.015 1.00 96.06 604 ILE A C 1
ATOM 4907 O O . ILE A 1 604 ? 12.832 11.949 -30.824 1.00 96.06 604 ILE A O 1
ATOM 4911 N N . PHE A 1 605 ? 11.422 12.544 -29.213 1.00 96.81 605 PHE A N 1
ATOM 4912 C CA . PHE A 1 605 ? 10.694 11.285 -29.242 1.00 96.81 605 PHE A CA 1
ATOM 4913 C C . PHE A 1 605 ? 9.962 11.067 -30.575 1.00 96.81 605 PHE A C 1
ATOM 4915 O O . PHE A 1 605 ? 9.956 9.952 -31.101 1.00 96.81 605 PHE A O 1
ATOM 4922 N N . ASN A 1 606 ? 9.399 12.123 -31.171 1.00 96.50 606 ASN A N 1
ATOM 4923 C CA . ASN A 1 606 ? 8.805 12.038 -32.506 1.00 96.50 606 ASN A CA 1
ATOM 4924 C C . ASN A 1 606 ? 9.848 11.724 -33.586 1.00 96.50 606 ASN A C 1
ATOM 4926 O O . ASN A 1 606 ? 9.545 10.955 -34.499 1.00 96.50 606 ASN A O 1
ATOM 4930 N N . PHE A 1 607 ? 11.069 12.252 -33.464 1.00 96.50 607 PHE A N 1
ATOM 4931 C CA . PHE A 1 607 ? 12.195 11.839 -34.305 1.00 96.50 607 PHE A CA 1
ATOM 4932 C C . PHE A 1 607 ? 12.475 10.339 -34.154 1.00 96.50 607 PHE A C 1
ATOM 4934 O O . PHE A 1 607 ? 12.438 9.613 -35.145 1.00 96.50 607 PHE A O 1
ATOM 4941 N N . ILE A 1 608 ? 12.629 9.842 -32.920 1.00 96.12 608 ILE A N 1
ATOM 4942 C CA . ILE A 1 608 ? 12.867 8.412 -32.665 1.00 96.12 608 ILE A CA 1
ATOM 4943 C C . ILE A 1 608 ? 11.771 7.541 -33.288 1.00 96.12 608 ILE A C 1
ATOM 4945 O O . ILE A 1 608 ? 12.078 6.547 -33.944 1.00 96.12 608 ILE A O 1
ATOM 4949 N N . LYS A 1 609 ? 10.497 7.929 -33.167 1.00 95.19 609 LYS A N 1
ATOM 4950 C CA . LYS A 1 609 ? 9.389 7.208 -33.813 1.00 95.19 609 LYS A CA 1
ATOM 4951 C C . LYS A 1 609 ? 9.536 7.114 -35.328 1.00 95.19 609 LYS A C 1
ATOM 4953 O O . LYS A 1 609 ? 9.235 6.060 -35.883 1.00 95.19 609 LYS A O 1
ATOM 4958 N N . ARG A 1 610 ? 9.977 8.191 -35.984 1.00 95.31 610 ARG A N 1
ATOM 4959 C CA . ARG A 1 610 ? 10.171 8.230 -37.441 1.00 95.31 610 ARG A CA 1
ATOM 4960 C C . ARG A 1 610 ? 11.301 7.309 -37.890 1.00 95.31 610 ARG A C 1
ATOM 4962 O O . ARG A 1 610 ? 11.141 6.655 -38.909 1.00 95.31 610 ARG A O 1
ATOM 4969 N N . THR A 1 611 ? 12.353 7.150 -37.080 1.00 93.12 611 THR A N 1
ATOM 4970 C CA . THR A 1 611 ? 13.442 6.195 -37.379 1.00 93.12 611 THR A CA 1
ATOM 4971 C C . THR A 1 611 ? 12.997 4.725 -37.382 1.00 93.12 611 THR A C 1
ATOM 4973 O O . THR A 1 611 ? 13.751 3.850 -37.801 1.00 93.12 611 THR A O 1
ATOM 4976 N N . GLY A 1 612 ? 11.817 4.411 -36.833 1.00 89.50 612 GLY A N 1
ATOM 4977 C CA . GLY A 1 612 ? 11.320 3.039 -36.693 1.00 89.50 612 GLY A CA 1
ATOM 4978 C C . GLY A 1 612 ? 12.059 2.183 -35.654 1.00 89.50 612 GLY A C 1
ATOM 4979 O O . GLY A 1 612 ? 11.672 1.034 -35.422 1.00 89.50 612 GLY A O 1
ATOM 4980 N N . ARG A 1 613 ? 13.096 2.705 -34.982 1.00 88.12 613 ARG A N 1
ATOM 4981 C CA . ARG A 1 613 ? 13.820 1.972 -33.932 1.00 88.12 613 ARG A CA 1
ATOM 4982 C C . ARG A 1 613 ? 13.079 2.010 -32.605 1.00 88.12 613 ARG A C 1
ATOM 4984 O O . ARG A 1 613 ? 12.609 3.054 -32.184 1.00 88.12 613 ARG A O 1
ATOM 4991 N N . ILE A 1 614 ? 13.074 0.886 -31.885 1.00 87.56 614 ILE A N 1
ATOM 4992 C CA . ILE A 1 614 ? 12.514 0.790 -30.525 1.00 87.56 614 ILE A CA 1
ATOM 4993 C C . ILE A 1 614 ? 13.619 0.919 -29.477 1.00 87.56 614 ILE A C 1
ATOM 4995 O O . ILE A 1 614 ? 14.076 -0.097 -28.950 1.00 87.56 614 ILE A O 1
ATOM 4999 N N . ILE A 1 615 ? 14.004 2.152 -29.161 1.00 84.69 615 ILE A N 1
ATOM 5000 C CA . ILE A 1 615 ? 15.022 2.462 -28.139 1.00 84.69 615 ILE A CA 1
ATOM 5001 C C . ILE A 1 615 ? 14.593 2.041 -26.735 1.00 84.69 615 ILE A C 1
ATOM 5003 O O . IL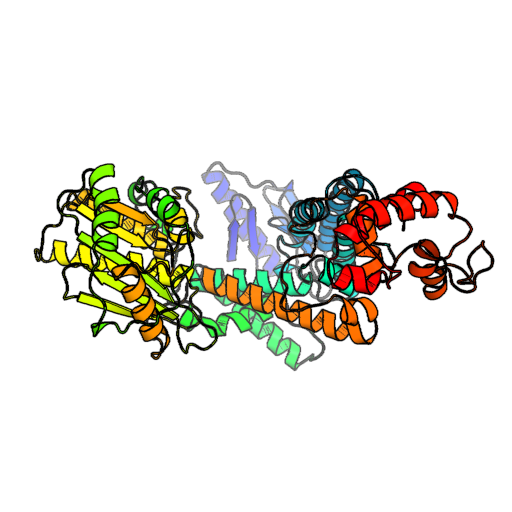E A 1 615 ? 13.476 2.406 -26.305 1.00 84.69 615 ILE A O 1
#

Organism: NCBI:txid300111

Mean predicted aligned error: 7.05 Å

Radius of gyration: 31.21 Å; Cα contacts (8 Å, |Δi|>4): 943; chains: 1; bounding box: 65×88×76 Å

Nearest PDB structures (foldseek):
  3aly-assembly1_A  TM=6.781E-01  e=4.878E-05  Sulfurisphaera tokodaii str. 7
  2ehg-assembly1_A  TM=6.767E-01  e=1.085E-04  Sulfurisphaera tokodaii str. 7
  3hst-assembly4_D  TM=7.170E-01  e=3.423E-04  Mycobacterium tuberculosis
  3hst-assembly2_B  TM=6.208E-01  e=3.098E-04  Mycobacterium tuberculosis
  7r8j-assembly1_A  TM=4.795E-01  e=1.439E+00  Pseudooceanicola lipolyticus

InterPro domains:
  IPR000477 Reverse transcriptase domain [PS50878] (1-85)
  IPR002156 Ribonuclease H domain [PF00075] (316-454)
  IPR002156 Ribonuclease H domain [PS50879] (314-455)
  IPR012337 Ribonuclease H-like superfamily [SSF53098] (316-458)
  IPR036397 Ribonuclease H superfamily [G3DSA:3.30.420.10] (309-453)